Protein AF-A0A8C1ZCF2-F1 (afdb_monomer)

Nearest PDB structures (foldseek):
  6cmw-assembly1_A-2  TM=9.816E-01  e=6.541E-45  Danio rerio
  7n7k-assembly1_A-2  TM=8.531E-01  e=6.718E-26  Homo sapiens
  3wzz-assembly1_A  TM=8.273E-01  e=1.884E-26  Homo sapiens
  7em5-assembly1_A  TM=8.267E-01  e=4.822E-26  Homo sapiens
  3x03-assembly1_A  TM=8.232E-01  e=3.657E-26  Homo sapiens

Sequence (378 aa):
MLVSTETTSSALKGAIQLGIGYTVGNLTSKPDRDVLMQDFYVVESVFLPSEGSNLTPAHHYPDFRFKTYAPLAFRYFRELFGIKPDDYLYSICKEPLIELSNPGASGSLFYLTSDDEFIIKTVQHKEAEFLQKLLPGYYMNLNQNPRTLLPKFYGLYCIQSGGINIRLVVMNNVLPRSLKMHYKYDLKGSTYKRRASRKEREKACPTYKDLDFVDMHDGLYFDTETYNALMKTLQRDCRVLESFKIMDYSLLLGVHVLDQGHREGDVNIVDGKRTVGQKVLYSTAMESIQGDGKAAEALTTDDTMGGIPAKTHRDEKLLIFLGIIDILQSYRFMKKLEHSWKALVYDGDTVSVHRPSFYANRFLKFMGSRVFRKIQRK

Foldseek 3Di:
DDDDPVVVVQLVLQCQLQLLLLVLVVVVPDDDDDDDPVLLADKDKDKADCPGDPRGDHHPHHTKMKIWGSSNLLVVLCVLLVHDSVNVSCQRRVAGWDWDPDCDVVRWTWTATPLRWKIKIWDDPLLLVLVSVLSVVVVVCCVVPVLAQAWRWNTWMWMAGPNDITIITMTTDLDGPVADQPAKEWEQLDDPVFAFDPVQVPDPHHYGGLVVLLVPAQAKADAPQLLVLVLVNLLSNLVSLLVQQFFPKTKIKTKGFDDPPDDDDDPPPDDDDPPDQPQLSRLSSVVSRDDPDPCPPPPPDSPQSNFHWIAGPVRGIIGMGIHIDDRSDHVVVVVVVVCVVCVVPDDDDDPPSVPSVVSSVSRSCCCDPRHYDYDDDD

Mean predicted aligned error: 10.26 Å

Solvent-accessible surface area (backbone atoms only — not comparable to full-atom values): 21487 Å² total; per-residue (Å²): 133,86,79,62,72,69,60,58,59,54,40,49,53,50,52,49,27,54,45,50,46,51,55,54,59,60,48,70,76,50,83,89,74,84,83,51,84,66,39,48,73,41,67,48,74,46,78,50,48,29,86,31,55,101,87,41,76,58,48,95,43,77,52,32,36,36,33,37,44,14,60,64,47,27,50,51,42,24,52,77,67,71,48,51,72,66,58,55,42,47,44,54,51,72,42,73,69,42,75,50,95,54,76,48,99,82,66,36,55,36,33,31,27,72,82,48,57,41,30,39,34,45,46,53,74,67,32,52,56,44,48,47,71,41,42,68,61,48,54,53,43,48,76,76,38,80,51,56,46,61,73,53,60,48,41,42,37,34,44,37,39,95,92,44,76,50,30,39,38,33,28,59,50,65,71,56,77,94,49,73,59,76,41,35,33,47,34,55,54,56,69,84,87,23,53,53,50,73,76,42,63,71,41,97,75,36,60,33,16,39,53,47,47,62,75,76,39,91,25,38,30,21,54,64,62,48,41,52,36,53,52,52,42,52,53,53,51,39,51,53,36,35,75,68,34,26,44,91,41,27,41,40,38,34,35,26,73,59,73,93,77,74,68,92,83,81,85,80,81,79,78,94,72,90,70,75,79,82,68,50,84,74,45,49,54,42,79,41,47,71,68,104,53,98,61,74,82,79,69,82,57,86,84,52,60,31,32,30,73,33,23,42,89,83,69,47,49,29,37,35,32,66,30,38,40,65,70,55,47,44,44,70,57,55,48,51,53,50,45,62,53,24,76,76,57,70,88,83,86,86,83,70,80,58,53,31,56,48,48,40,50,40,27,52,50,33,43,62,72,52,46,39,38,65,59,77,82,128

Organism: Cyprinus carpio (NCBI:txid7962)

Secondary structure (DSSP, 8-state):
----HHHHHHHHHHHHHHHHHHHHHHHTTSPP-PPPGGGGG-EEEEEE-TT--SSS---SSPPEEEEEESHHHHHHHHHHTT--HHHHHHHHHTSPPEEE----TT---EEE-TTS-EEEEEE-HHHHHHHHHHHHHHHHHHHH-TT--S--EEEEEEEEETTEEEEEEEEE-SS-TTS--SEEEEE-S--TT-S--HHHHTSSS-EE-HHHHHHH-S-EEE-HHHHHHHHHHHHHHHHHHHHTTB-S-EEEEEEEEPPTT--S------SS--------TT-HHHHTT--SSTTTTS---GGGTTPEEEE-TT--EEEEEEEEE-TT-BHHHHHHHHHHHHTTS----S--THHHHHHHHHHHHHIIIIIEEEPPP-

Radius of gyration: 22.2 Å; Cα contacts (8 Å, |Δi|>4): 573; chains: 1; bounding box: 58×60×56 Å

pLDDT: mean 80.66, std 21.35, range [25.92, 98.56]

InterPro domains:
  IPR002498 Phosphatidylinositol-4-phosphate 4/5-kinase, core [PF01504] (92-368)
  IPR002498 Phosphatidylinositol-4-phosphate 4/5-kinase, core [PS51455] (8-371)
  IPR002498 Phosphatidylinositol-4-phosphate 4/5-kinase, core [SM00330] (36-372)
  IPR023610 Phosphatidylinositol-4/5-phosphate 5/4-kinase [PTHR23086] (4-373)
  IPR027483 Phosphatidylinositol-4-phosphate 4/5-kinase, C-terminal domain superfamily [G3DSA:3.30.810.10] (174-378)
  IPR027484 Phosphatidylinositol-4-phosphate 5-kinase, N-terminal [G3DSA:3.30.800.10] (6-173)

Structure (mmCIF, N/CA/C/O backbone):
data_AF-A0A8C1ZCF2-F1
#
_entry.id   AF-A0A8C1ZCF2-F1
#
loop_
_atom_site.group_PDB
_atom_site.id
_atom_site.type_symbol
_atom_site.label_atom_id
_atom_site.label_alt_id
_atom_site.label_comp_id
_atom_site.label_asym_id
_atom_site.label_entity_id
_atom_site.label_seq_id
_atom_site.pdbx_PDB_ins_code
_atom_site.Cartn_x
_atom_site.Cartn_y
_atom_site.Cartn_z
_atom_site.occupancy
_atom_site.B_iso_or_equiv
_atom_site.auth_seq_id
_atom_site.auth_comp_id
_atom_site.auth_asym_id
_atom_site.auth_atom_id
_atom_site.pdbx_PDB_model_num
ATOM 1 N N . MET A 1 1 ? 14.641 -36.287 -11.173 1.00 27.95 1 MET A N 1
ATOM 2 C CA . MET A 1 1 ? 15.643 -35.207 -11.081 1.00 27.95 1 MET A CA 1
ATOM 3 C C . MET A 1 1 ? 14.927 -34.001 -10.482 1.00 27.95 1 MET A C 1
ATOM 5 O O . MET A 1 1 ? 14.122 -33.377 -11.157 1.00 27.95 1 MET A O 1
ATOM 9 N N . LEU A 1 2 ? 15.066 -33.817 -9.167 1.00 25.92 2 LEU A N 1
ATOM 10 C CA . LEU A 1 2 ? 14.413 -32.761 -8.389 1.00 25.92 2 LEU A CA 1
ATOM 11 C C . LEU A 1 2 ? 15.107 -31.432 -8.709 1.00 25.92 2 LEU A C 1
ATOM 13 O O . LEU A 1 2 ? 16.203 -31.185 -8.219 1.00 25.92 2 LEU A O 1
ATOM 17 N N . VAL A 1 3 ? 14.501 -30.605 -9.561 1.00 27.59 3 VAL A N 1
ATOM 18 C CA . VAL A 1 3 ? 14.929 -29.211 -9.733 1.00 27.59 3 VAL A CA 1
ATOM 19 C C . VAL A 1 3 ? 14.436 -28.443 -8.507 1.00 27.59 3 VAL A C 1
ATOM 21 O O . VAL A 1 3 ? 13.241 -28.401 -8.219 1.00 27.59 3 VAL A O 1
ATOM 24 N N . SER A 1 4 ? 15.390 -27.927 -7.743 1.00 30.17 4 SER A N 1
ATOM 25 C CA . SER A 1 4 ? 15.228 -27.277 -6.447 1.00 30.17 4 SER A CA 1
ATOM 26 C C . SER A 1 4 ? 14.378 -26.006 -6.532 1.00 30.17 4 SER A C 1
ATOM 28 O O . SER A 1 4 ? 14.724 -25.037 -7.204 1.00 30.17 4 SER A O 1
ATOM 30 N N . THR A 1 5 ? 13.283 -25.965 -5.776 1.00 35.78 5 THR A N 1
ATOM 31 C CA . THR A 1 5 ? 12.418 -24.783 -5.625 1.00 35.78 5 THR A CA 1
ATOM 32 C C . THR A 1 5 ? 13.149 -23.567 -5.034 1.00 35.78 5 THR A C 1
ATOM 34 O O . THR A 1 5 ? 12.768 -22.435 -5.327 1.00 35.78 5 THR A O 1
ATOM 37 N N . GLU A 1 6 ? 14.238 -23.768 -4.280 1.00 37.47 6 GLU A N 1
ATOM 38 C CA . GLU A 1 6 ? 15.061 -22.690 -3.695 1.00 37.47 6 GLU A CA 1
ATOM 39 C C . GLU A 1 6 ? 15.731 -21.779 -4.739 1.00 37.47 6 GLU A C 1
ATOM 41 O O . GLU A 1 6 ? 15.878 -20.578 -4.506 1.00 37.47 6 GLU A O 1
ATOM 46 N N . THR A 1 7 ? 16.076 -22.305 -5.919 1.00 52.97 7 THR A N 1
ATOM 47 C CA . THR A 1 7 ? 16.787 -21.530 -6.957 1.00 52.97 7 THR A CA 1
ATOM 48 C C . THR A 1 7 ? 15.897 -20.481 -7.629 1.00 52.97 7 THR A C 1
ATOM 50 O O . THR A 1 7 ? 16.363 -19.400 -7.983 1.00 52.97 7 THR A O 1
ATOM 53 N N . THR A 1 8 ? 14.592 -20.747 -7.742 1.00 64.81 8 THR A N 1
ATOM 54 C CA . THR A 1 8 ? 13.645 -19.858 -8.441 1.00 64.81 8 THR A CA 1
ATOM 55 C C . THR A 1 8 ? 13.246 -18.622 -7.630 1.00 64.81 8 THR A C 1
ATOM 57 O O . THR A 1 8 ? 13.172 -17.529 -8.193 1.00 64.81 8 THR A O 1
ATOM 60 N N . SER A 1 9 ? 13.046 -18.751 -6.310 1.00 76.19 9 SER A N 1
ATOM 61 C CA . SER A 1 9 ? 12.722 -17.597 -5.449 1.00 76.19 9 SER A CA 1
ATOM 62 C C . SER A 1 9 ? 13.931 -16.677 -5.258 1.00 76.19 9 SER A C 1
ATOM 64 O O . SER A 1 9 ? 13.801 -15.456 -5.351 1.00 76.19 9 SER A O 1
ATOM 66 N N . SER A 1 10 ? 15.131 -17.242 -5.069 1.00 82.94 10 SER A N 1
ATOM 67 C CA . SER A 1 10 ? 16.368 -16.456 -4.970 1.00 82.94 10 SER A CA 1
ATOM 68 C C . SER A 1 10 ? 16.645 -15.664 -6.254 1.00 82.94 10 SER A C 1
ATOM 70 O O . SER A 1 10 ? 16.907 -14.461 -6.186 1.00 82.94 10 SER A O 1
ATOM 72 N N . ALA A 1 11 ? 16.478 -16.294 -7.424 1.00 86.62 11 ALA A N 1
ATOM 73 C CA . ALA A 1 11 ? 16.634 -15.615 -8.707 1.00 86.62 11 ALA A CA 1
ATOM 74 C C . ALA A 1 11 ? 15.633 -14.464 -8.891 1.00 86.62 11 ALA A C 1
ATOM 76 O O . ALA A 1 11 ? 16.000 -13.394 -9.377 1.00 86.62 11 ALA A O 1
ATOM 77 N N . LEU A 1 12 ? 14.380 -14.648 -8.457 1.00 90.44 12 LEU A N 1
ATOM 78 C CA . LEU A 1 12 ? 13.377 -13.588 -8.497 1.00 90.44 12 LEU A CA 1
ATOM 79 C C . LEU A 1 12 ? 13.761 -12.410 -7.594 1.00 90.44 12 LEU A C 1
ATOM 81 O O . LEU A 1 12 ? 13.727 -11.273 -8.055 1.00 90.44 12 LEU A O 1
ATOM 85 N N . LYS A 1 13 ? 14.163 -12.660 -6.341 1.00 93.12 13 LYS A N 1
ATOM 86 C CA . LYS A 1 13 ? 14.606 -11.600 -5.415 1.00 93.12 13 LYS A CA 1
ATOM 87 C C . LYS A 1 13 ? 15.750 -10.781 -6.012 1.00 93.12 13 LYS A C 1
ATOM 89 O O . LYS A 1 13 ? 15.676 -9.556 -6.035 1.00 93.12 13 LYS A O 1
ATOM 94 N N . GLY A 1 14 ? 16.751 -11.453 -6.570 1.00 92.56 14 GLY A N 1
ATOM 95 C CA . GLY A 1 14 ? 17.877 -10.792 -7.216 1.00 92.56 14 GLY A CA 1
ATOM 96 C C . GLY A 1 14 ? 17.487 -9.963 -8.442 1.00 92.56 14 GLY A C 1
ATOM 97 O O . GLY A 1 14 ? 17.930 -8.824 -8.579 1.00 92.56 14 GLY A O 1
ATOM 98 N N . ALA A 1 15 ? 16.597 -10.481 -9.294 1.00 93.12 15 ALA A N 1
ATOM 99 C CA . ALA A 1 15 ? 16.070 -9.740 -10.441 1.00 93.12 15 ALA A CA 1
ATOM 100 C C . ALA A 1 15 ? 15.260 -8.496 -10.021 1.00 93.12 15 ALA A C 1
ATOM 102 O O . ALA A 1 15 ? 15.328 -7.461 -10.687 1.00 93.12 15 ALA A O 1
ATOM 103 N N . ILE A 1 16 ? 14.525 -8.569 -8.901 1.00 95.06 16 ILE A N 1
ATOM 104 C CA . ILE A 1 16 ? 13.824 -7.421 -8.303 1.00 95.06 16 ILE A CA 1
ATOM 105 C C . ILE A 1 16 ? 14.824 -6.340 -7.901 1.00 95.06 16 ILE A C 1
ATOM 107 O O . ILE A 1 16 ? 14.677 -5.191 -8.316 1.00 95.06 16 ILE A O 1
ATOM 111 N N . GLN A 1 17 ? 15.837 -6.710 -7.117 1.00 95.56 17 GLN A N 1
ATOM 112 C CA . GLN A 1 17 ? 16.831 -5.774 -6.591 1.00 95.56 17 GLN A CA 1
ATOM 113 C C . GLN A 1 17 ? 17.635 -5.122 -7.717 1.00 95.56 17 GLN A C 1
ATOM 115 O O . GLN A 1 17 ? 17.764 -3.901 -7.752 1.00 95.56 17 GLN A O 1
ATOM 120 N N . LEU A 1 18 ? 18.094 -5.911 -8.692 1.00 94.25 18 LEU A N 1
ATOM 121 C CA . LEU A 1 18 ? 18.843 -5.400 -9.837 1.00 94.25 18 LEU A CA 1
ATOM 122 C C . LEU A 1 18 ? 17.998 -4.446 -10.698 1.00 94.25 18 LEU A C 1
ATOM 124 O O . LEU A 1 18 ? 18.460 -3.366 -11.068 1.00 94.25 18 LEU A O 1
ATOM 128 N N . GLY A 1 19 ? 16.750 -4.818 -10.998 1.00 94.94 19 GLY A N 1
ATOM 129 C CA . GLY A 1 19 ? 15.860 -4.003 -11.825 1.00 94.94 19 GLY A CA 1
ATOM 130 C C . GLY A 1 19 ? 15.433 -2.693 -11.157 1.00 94.94 19 GLY A C 1
ATOM 131 O O . GLY A 1 19 ? 15.446 -1.638 -11.800 1.00 94.94 19 GLY A O 1
ATOM 132 N N . ILE A 1 20 ? 15.097 -2.727 -9.862 1.00 96.25 20 ILE A N 1
ATOM 133 C CA . ILE A 1 20 ? 14.778 -1.514 -9.091 1.00 96.25 20 ILE A CA 1
ATOM 134 C C . ILE A 1 20 ? 16.024 -0.634 -8.962 1.00 96.25 20 ILE A C 1
ATOM 136 O O . ILE A 1 20 ? 15.938 0.560 -9.249 1.00 96.25 20 ILE A O 1
ATOM 140 N N . GLY A 1 21 ? 17.176 -1.222 -8.624 1.00 94.62 21 GLY A N 1
ATOM 141 C CA . GLY A 1 21 ? 18.455 -0.520 -8.519 1.00 94.62 21 GLY A CA 1
ATOM 142 C C . GLY A 1 21 ? 18.796 0.264 -9.782 1.00 94.62 21 GLY A C 1
ATOM 143 O O . GLY A 1 21 ? 19.042 1.467 -9.725 1.00 94.62 21 GLY A O 1
ATOM 144 N N . TYR A 1 22 ? 18.707 -0.392 -10.940 1.00 93.25 22 TYR A N 1
ATOM 145 C CA . TYR A 1 22 ? 18.970 0.241 -12.228 1.00 93.25 22 TYR A CA 1
ATOM 146 C C . TYR A 1 22 ? 17.947 1.334 -12.574 1.00 93.25 22 TYR A C 1
ATOM 148 O O . TYR A 1 22 ? 18.313 2.448 -12.947 1.00 93.25 22 TYR A O 1
ATOM 156 N N . THR A 1 23 ? 16.648 1.039 -12.468 1.00 93.75 23 THR A N 1
ATOM 157 C CA . THR A 1 23 ? 15.611 1.970 -12.947 1.00 93.75 23 THR A CA 1
ATOM 158 C C . THR A 1 23 ? 15.438 3.191 -12.055 1.00 93.75 23 THR A C 1
ATOM 160 O O . THR A 1 23 ? 15.234 4.287 -12.572 1.00 93.75 23 THR A O 1
ATOM 163 N N . VAL A 1 24 ? 15.552 3.039 -10.734 1.00 93.69 24 VAL A N 1
ATOM 164 C CA . VAL A 1 24 ? 15.507 4.175 -9.806 1.00 93.69 24 VAL A CA 1
ATOM 165 C C . VAL A 1 24 ? 16.819 4.956 -9.845 1.00 93.69 24 VAL A C 1
ATOM 167 O O . VAL A 1 24 ? 16.761 6.182 -9.872 1.00 93.69 24 VAL A O 1
ATOM 170 N N . GLY A 1 25 ? 17.973 4.284 -9.938 1.00 90.50 25 GLY A N 1
ATOM 171 C CA . GLY A 1 25 ? 19.275 4.945 -10.079 1.00 90.50 25 GLY A CA 1
ATOM 172 C C . GLY A 1 25 ? 19.395 5.788 -11.354 1.00 90.50 25 GLY A C 1
ATOM 173 O O . GLY A 1 25 ? 19.939 6.881 -11.321 1.00 90.50 25 GLY A O 1
ATOM 174 N N . ASN A 1 26 ? 18.808 5.353 -12.470 1.00 88.25 26 ASN A N 1
ATOM 175 C CA . ASN A 1 26 ? 18.758 6.170 -13.691 1.00 88.25 26 ASN A CA 1
ATOM 176 C C . ASN A 1 26 ? 17.698 7.276 -13.650 1.00 88.25 26 ASN A C 1
ATOM 178 O O . ASN A 1 26 ? 17.718 8.195 -14.467 1.00 88.25 26 ASN A O 1
ATOM 182 N N . LEU A 1 27 ? 16.718 7.176 -12.752 1.00 88.31 27 LEU A N 1
ATOM 183 C CA . LEU A 1 27 ? 15.693 8.202 -12.610 1.00 88.31 27 LEU A CA 1
ATOM 184 C C . LEU A 1 27 ? 16.213 9.406 -11.819 1.00 88.31 27 LEU A C 1
ATOM 186 O O . LEU A 1 27 ? 15.772 10.518 -12.091 1.00 88.31 27 LEU A O 1
ATOM 190 N N . THR A 1 28 ? 17.155 9.211 -10.889 1.00 84.12 28 THR A N 1
ATOM 191 C CA . THR A 1 28 ? 17.761 10.309 -10.114 1.00 84.12 28 THR A CA 1
ATOM 192 C C . THR A 1 28 ? 18.624 11.235 -10.969 1.00 84.12 28 THR A C 1
ATOM 194 O O . THR A 1 28 ? 18.793 12.395 -10.615 1.00 84.12 28 THR A O 1
ATOM 197 N N . SER A 1 29 ? 19.119 10.772 -12.121 1.00 83.38 29 SER A N 1
ATOM 198 C CA . SER A 1 29 ? 19.831 11.626 -13.078 1.00 83.38 29 SER A CA 1
ATOM 199 C C . SER A 1 29 ? 18.903 12.453 -13.976 1.00 83.38 29 SER A C 1
ATOM 201 O O . SER A 1 29 ? 19.383 13.314 -14.713 1.00 83.38 29 SER A O 1
ATOM 203 N N . LYS A 1 30 ? 17.587 12.185 -13.982 1.00 86.44 30 LYS A N 1
ATOM 204 C CA . LYS A 1 30 ? 16.615 12.977 -14.751 1.00 86.44 30 LYS A CA 1
ATOM 205 C C . LYS A 1 30 ? 16.223 14.229 -13.949 1.00 86.44 30 LYS A C 1
ATOM 207 O O . LYS A 1 30 ? 16.057 14.129 -12.736 1.00 86.44 30 LYS A O 1
ATOM 212 N N . PRO A 1 31 ? 16.029 15.391 -14.602 1.00 86.50 31 PRO A N 1
ATOM 213 C CA . PRO A 1 31 ? 15.671 16.621 -13.906 1.00 86.50 31 PRO A CA 1
ATOM 214 C C . PRO A 1 31 ? 14.295 16.532 -13.237 1.00 86.50 31 PRO A C 1
ATOM 216 O O . PRO A 1 31 ? 13.394 15.801 -13.674 1.00 86.50 31 PRO A O 1
ATOM 219 N N . ASP A 1 32 ? 14.125 17.323 -12.184 1.00 85.44 32 ASP A N 1
ATOM 220 C CA . ASP A 1 32 ? 12.855 17.436 -11.480 1.00 85.44 32 ASP A CA 1
ATOM 221 C C . ASP A 1 32 ? 11.855 18.272 -12.272 1.00 85.44 32 ASP A C 1
ATOM 223 O O . ASP A 1 32 ? 12.182 19.307 -12.854 1.00 85.44 32 ASP A O 1
ATOM 227 N N . ARG A 1 33 ? 10.622 17.766 -12.333 1.00 93.12 33 ARG A N 1
ATOM 228 C CA . ARG A 1 33 ? 9.476 18.432 -12.948 1.00 93.12 33 ARG A CA 1
ATOM 229 C C . ARG A 1 33 ? 8.178 17.884 -12.378 1.00 93.12 33 ARG A C 1
ATOM 231 O O . ARG A 1 33 ? 8.139 16.745 -11.904 1.00 93.12 33 ARG A O 1
ATOM 238 N N . ASP A 1 34 ? 7.116 18.661 -12.540 1.00 91.75 34 ASP A N 1
ATOM 239 C CA . ASP A 1 34 ? 5.770 18.268 -12.142 1.00 91.75 34 ASP A CA 1
ATOM 240 C C . ASP A 1 34 ? 5.262 17.039 -12.908 1.00 91.75 34 ASP A C 1
ATOM 242 O O . ASP A 1 34 ? 5.607 16.791 -14.074 1.00 91.75 34 ASP A O 1
ATOM 246 N N . VAL A 1 35 ? 4.403 16.277 -12.228 1.00 94.44 35 VAL A N 1
ATOM 247 C CA . VAL A 1 35 ? 3.709 15.113 -12.785 1.00 94.44 35 VAL A CA 1
ATOM 248 C C . VAL A 1 35 ? 2.550 15.584 -13.658 1.00 94.44 35 VAL A C 1
ATOM 250 O O . VAL A 1 35 ? 1.641 16.272 -13.196 1.00 94.44 35 VAL A O 1
ATOM 253 N N . LEU A 1 36 ? 2.546 15.160 -14.918 1.00 95.50 36 LEU A N 1
ATOM 254 C CA . LEU A 1 36 ? 1.466 15.404 -15.866 1.00 95.50 36 LEU A CA 1
ATOM 255 C C . LEU A 1 36 ? 0.574 14.167 -15.992 1.00 95.50 36 LEU A C 1
ATOM 257 O O . LEU A 1 36 ? 0.988 13.040 -15.732 1.00 95.50 36 LEU A O 1
ATOM 261 N N . MET A 1 37 ? -0.654 14.352 -16.486 1.00 93.62 37 MET A N 1
ATOM 262 C CA . MET A 1 37 ? -1.606 13.244 -16.660 1.00 93.62 37 MET A CA 1
ATOM 263 C C . MET A 1 37 ? -1.056 12.107 -17.545 1.00 93.62 37 MET A C 1
ATOM 265 O O . MET A 1 37 ? -1.385 10.941 -17.344 1.00 93.62 37 MET A O 1
ATOM 269 N N . GLN A 1 38 ? -0.197 12.436 -18.512 1.00 95.00 38 GLN A N 1
ATOM 270 C CA . GLN A 1 38 ? 0.436 11.462 -19.405 1.00 95.00 38 GLN A CA 1
ATOM 271 C C . GLN A 1 38 ? 1.411 10.538 -18.657 1.00 95.00 38 GLN A C 1
ATOM 273 O O . GLN A 1 38 ? 1.515 9.359 -18.996 1.00 95.00 38 GLN A O 1
ATOM 278 N N . ASP A 1 39 ? 2.061 11.037 -17.600 1.00 96.38 39 ASP A N 1
ATOM 279 C CA . ASP A 1 39 ? 3.080 10.301 -16.845 1.00 96.38 39 ASP A CA 1
ATOM 280 C C . ASP A 1 39 ? 2.505 9.074 -16.121 1.00 96.38 39 ASP A C 1
ATOM 282 O O . ASP A 1 39 ? 3.216 8.090 -15.919 1.00 96.38 39 ASP A O 1
ATOM 286 N N . PHE A 1 40 ? 1.207 9.075 -15.795 1.00 95.81 40 PHE A N 1
ATOM 287 C CA . PHE A 1 40 ? 0.529 7.921 -15.190 1.00 95.81 40 PHE A CA 1
ATOM 288 C C . PHE A 1 40 ? 0.419 6.711 -16.133 1.00 95.81 40 PHE A C 1
ATOM 290 O O . PHE A 1 40 ? 0.265 5.578 -15.671 1.00 95.81 40 PHE A O 1
ATOM 297 N N . TYR A 1 41 ? 0.519 6.922 -17.448 1.00 95.00 41 TYR A N 1
ATOM 298 C CA . TYR A 1 41 ? 0.378 5.868 -18.460 1.00 95.00 41 TYR A CA 1
ATOM 299 C C . TYR A 1 41 ? 1.716 5.414 -19.055 1.00 95.00 41 TYR A C 1
ATOM 301 O O . TYR A 1 41 ? 1.752 4.425 -19.788 1.00 95.00 41 TYR A O 1
ATOM 309 N N . VAL A 1 42 ? 2.819 6.091 -18.721 1.00 96.75 42 VAL A N 1
ATOM 310 C CA . VAL A 1 42 ? 4.163 5.741 -19.198 1.00 96.75 42 VAL A CA 1
ATOM 311 C C . VAL A 1 42 ? 4.584 4.378 -18.651 1.00 96.75 42 VAL A C 1
ATOM 313 O O . VAL A 1 42 ? 4.398 4.079 -17.471 1.00 96.75 42 VAL A O 1
ATOM 316 N N . VAL A 1 43 ? 5.188 3.555 -19.508 1.00 97.50 43 VAL A N 1
ATOM 317 C CA . VAL A 1 43 ? 5.853 2.309 -19.114 1.00 97.50 43 VAL A CA 1
ATOM 318 C C . VAL A 1 43 ? 7.230 2.283 -19.762 1.00 97.50 43 VAL A C 1
ATOM 320 O O . VAL A 1 43 ? 7.344 2.186 -20.981 1.00 97.50 43 VAL A O 1
ATOM 323 N N . GLU A 1 44 ? 8.274 2.366 -18.945 1.00 96.25 44 GLU A N 1
ATOM 324 C CA . GLU A 1 44 ? 9.659 2.237 -19.398 1.00 96.25 44 GLU A CA 1
ATOM 325 C C . GLU A 1 44 ? 10.075 0.766 -19.335 1.00 96.25 44 GLU A C 1
ATOM 327 O O . GLU A 1 44 ? 9.650 0.029 -18.444 1.00 96.25 44 GLU A O 1
ATOM 332 N N . SER A 1 45 ? 10.891 0.313 -20.287 1.00 95.62 45 SER A N 1
ATOM 333 C CA . SER A 1 45 ? 11.365 -1.068 -20.325 1.00 95.62 45 SER A CA 1
ATOM 334 C C . SER A 1 45 ? 12.847 -1.138 -20.644 1.00 95.62 45 SER A C 1
ATOM 336 O O . SER A 1 45 ? 13.294 -0.586 -21.643 1.00 95.62 45 SER A O 1
ATOM 338 N N . VAL A 1 46 ? 13.579 -1.894 -19.831 1.00 94.56 46 VAL A N 1
ATOM 339 C CA . VAL A 1 46 ? 14.993 -2.207 -20.030 1.00 94.56 46 VAL A CA 1
ATOM 340 C C . VAL A 1 46 ? 15.182 -3.720 -20.113 1.00 94.56 46 VAL A C 1
ATOM 342 O O . VAL A 1 46 ? 14.449 -4.487 -19.486 1.00 94.56 46 VAL A O 1
ATOM 345 N N . PHE A 1 47 ? 16.138 -4.156 -20.924 1.00 94.50 47 PHE A N 1
ATOM 346 C CA . PHE A 1 47 ? 16.573 -5.545 -20.995 1.00 94.50 47 PHE A CA 1
ATOM 347 C C . PHE A 1 47 ? 17.868 -5.713 -20.193 1.00 94.50 47 PHE A C 1
ATOM 349 O O . PHE A 1 47 ? 18.789 -4.921 -20.3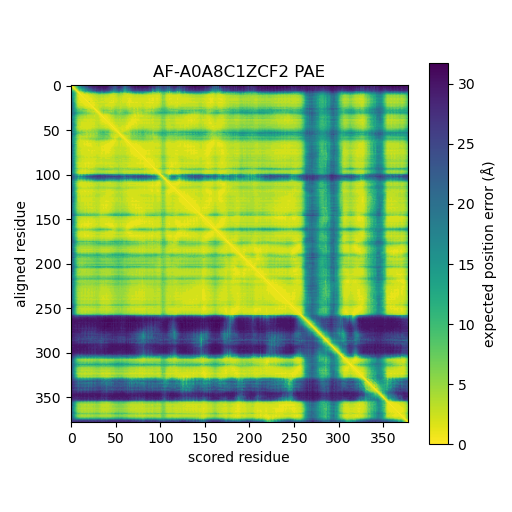73 1.00 94.50 47 PHE A O 1
ATOM 356 N N . LEU A 1 48 ? 17.912 -6.712 -19.310 1.00 93.56 48 LEU A N 1
ATOM 357 C CA . LEU A 1 48 ? 19.058 -7.045 -18.469 1.00 93.56 48 LEU A CA 1
ATOM 358 C C . LEU A 1 48 ? 19.550 -8.454 -18.844 1.00 93.56 48 LEU A C 1
ATOM 360 O O . LEU A 1 48 ? 18.922 -9.442 -18.443 1.00 93.56 48 LEU A O 1
ATOM 364 N N . PRO A 1 49 ? 20.601 -8.550 -19.678 1.00 93.88 49 PRO A N 1
ATOM 365 C CA . PRO A 1 49 ? 21.213 -9.822 -20.038 1.00 93.88 49 PRO A CA 1
ATOM 366 C C . PRO A 1 49 ? 22.129 -10.331 -18.919 1.00 93.88 49 PRO A C 1
ATOM 368 O O . PRO A 1 49 ? 22.848 -9.553 -18.291 1.00 93.88 49 PRO A O 1
ATOM 371 N N . SER A 1 50 ? 22.155 -11.648 -18.733 1.00 92.00 50 SER A N 1
ATOM 372 C CA . SER A 1 50 ? 23.010 -12.349 -17.766 1.00 92.00 50 SER A CA 1
ATOM 373 C C . SER A 1 50 ? 24.504 -12.108 -17.986 1.00 92.00 50 SER A C 1
ATOM 375 O O . SER A 1 50 ? 25.250 -11.915 -17.027 1.00 92.00 50 SER A O 1
ATOM 377 N N . GLU A 1 51 ? 24.932 -12.009 -19.244 1.00 92.31 51 GLU A N 1
ATOM 378 C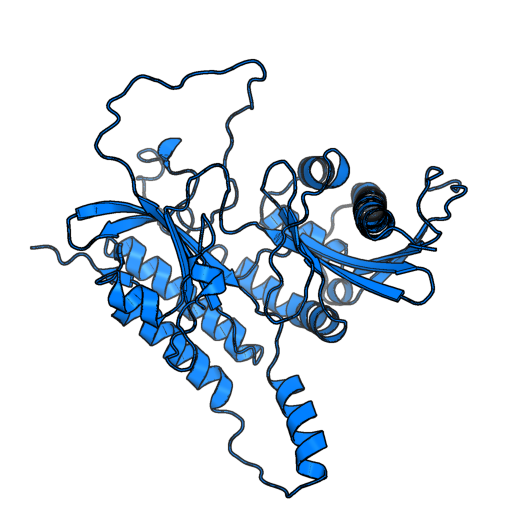 CA . GLU A 1 51 ? 26.309 -11.659 -19.621 1.00 92.31 51 GLU A CA 1
ATOM 379 C C . GLU A 1 51 ? 26.684 -10.199 -19.299 1.00 92.31 51 GLU A C 1
ATOM 381 O O . GLU A 1 51 ? 27.857 -9.831 -19.343 1.00 92.31 51 GLU A O 1
ATOM 386 N N . GLY A 1 52 ? 25.707 -9.366 -18.929 1.00 89.25 52 GLY A N 1
ATOM 387 C CA . GLY A 1 52 ? 25.889 -7.934 -18.725 1.00 89.25 52 GLY A CA 1
ATOM 388 C C . GLY A 1 52 ? 25.819 -7.127 -20.024 1.00 89.25 52 GLY A C 1
ATOM 389 O O . GLY A 1 52 ? 25.691 -7.647 -21.130 1.00 89.25 52 GLY A O 1
ATOM 390 N N . SER A 1 53 ? 25.843 -5.807 -19.883 1.00 88.94 53 SER A N 1
ATOM 391 C CA . SER A 1 53 ? 25.825 -4.849 -20.987 1.00 88.94 53 SER A CA 1
ATOM 392 C C . SER A 1 53 ? 26.631 -3.602 -20.619 1.00 88.94 53 SER A C 1
ATOM 394 O O . SER A 1 53 ? 27.053 -3.436 -19.477 1.00 88.94 53 SER A O 1
ATOM 396 N N . ASN A 1 54 ? 26.769 -2.657 -21.551 1.00 83.88 54 ASN A N 1
ATOM 397 C CA . ASN A 1 54 ? 27.371 -1.347 -21.259 1.00 83.88 54 ASN A CA 1
ATOM 398 C C . ASN A 1 54 ? 26.602 -0.549 -20.188 1.00 83.88 54 ASN A C 1
ATOM 400 O O . ASN A 1 54 ? 27.120 0.433 -19.666 1.00 83.88 54 ASN A O 1
ATOM 404 N N . LEU A 1 55 ? 25.357 -0.938 -19.893 1.00 78.44 55 LEU A N 1
ATOM 405 C CA . LEU A 1 55 ? 24.482 -0.263 -18.938 1.00 78.44 55 LEU A CA 1
ATOM 406 C C . LEU A 1 55 ? 24.271 -1.073 -17.654 1.00 78.44 55 LEU A C 1
ATOM 408 O O . LEU A 1 55 ? 23.884 -0.505 -16.638 1.00 78.44 55 LEU A O 1
ATOM 412 N N . THR A 1 56 ? 24.481 -2.389 -17.685 1.00 83.31 56 THR A N 1
ATOM 413 C CA . THR A 1 56 ? 24.117 -3.296 -16.589 1.00 83.31 56 THR A CA 1
ATOM 414 C C . THR A 1 56 ? 25.250 -4.277 -16.306 1.00 83.31 56 THR A C 1
ATOM 416 O O . THR A 1 56 ? 25.767 -4.877 -17.246 1.00 83.31 56 THR A O 1
ATOM 419 N N . PRO A 1 57 ? 25.628 -4.507 -15.040 1.00 85.06 57 PRO A N 1
ATOM 420 C CA . PRO A 1 57 ? 26.650 -5.496 -14.715 1.00 85.06 57 PRO A CA 1
ATOM 421 C C . PRO A 1 57 ? 26.187 -6.915 -15.078 1.00 85.06 57 PRO A C 1
ATOM 423 O O . PRO A 1 57 ? 24.985 -7.190 -15.115 1.00 85.06 57 PRO A O 1
ATOM 426 N N . ALA A 1 58 ? 27.145 -7.813 -15.315 1.00 88.94 58 ALA A N 1
ATOM 427 C CA . ALA A 1 58 ? 26.873 -9.240 -15.469 1.00 88.94 58 ALA A CA 1
ATOM 428 C C . ALA A 1 58 ? 26.272 -9.828 -14.182 1.00 88.94 58 ALA A C 1
ATOM 430 O O . ALA A 1 58 ? 26.599 -9.392 -13.074 1.00 88.94 58 ALA A O 1
ATOM 431 N N . HIS A 1 59 ? 25.394 -10.821 -14.320 1.00 89.94 59 HIS A N 1
ATOM 432 C CA . HIS A 1 59 ? 24.687 -11.431 -13.196 1.00 89.94 59 HIS A CA 1
ATOM 433 C C . HIS A 1 59 ? 24.332 -12.901 -13.437 1.00 89.94 59 HIS A C 1
ATOM 435 O O . HIS A 1 59 ? 24.172 -13.356 -14.563 1.00 89.94 59 HIS A O 1
ATOM 441 N N . HIS A 1 60 ? 24.115 -13.647 -12.352 1.00 87.75 60 HIS A N 1
ATOM 442 C CA . HIS A 1 60 ? 23.819 -15.085 -12.408 1.00 87.75 60 HIS A CA 1
ATOM 443 C C . HIS A 1 60 ? 22.344 -15.431 -12.689 1.00 87.75 60 HIS A C 1
ATOM 445 O O . HIS A 1 60 ? 21.997 -16.605 -12.800 1.00 87.75 60 HIS A O 1
ATOM 451 N N . TYR A 1 61 ? 21.461 -14.433 -12.770 1.00 87.31 61 TYR A N 1
ATOM 452 C CA . TYR A 1 61 ? 20.040 -14.639 -13.073 1.00 87.31 61 TYR A CA 1
ATOM 453 C C . TYR A 1 61 ? 19.811 -14.791 -14.581 1.00 87.31 61 TYR A C 1
ATOM 455 O O . TYR A 1 61 ? 20.548 -14.168 -15.345 1.00 87.31 61 TYR A O 1
ATOM 463 N N . PRO A 1 62 ? 18.785 -15.545 -15.022 1.00 88.69 62 PRO A N 1
ATOM 464 C CA . PRO A 1 62 ? 18.419 -15.619 -16.434 1.00 88.69 62 PRO A CA 1
ATOM 465 C C . PRO A 1 62 ? 18.120 -14.241 -17.017 1.00 88.69 62 PRO A C 1
ATOM 467 O O . PRO A 1 62 ? 17.606 -13.376 -16.309 1.00 88.69 62 PRO A O 1
ATOM 470 N N . ASP A 1 63 ? 18.355 -14.078 -18.317 1.00 93.00 63 ASP A N 1
ATOM 471 C CA . ASP A 1 63 ? 17.996 -12.869 -19.052 1.00 93.00 63 ASP A CA 1
ATOM 472 C C . ASP A 1 63 ? 16.541 -12.470 -18.786 1.00 93.00 63 ASP A C 1
ATOM 474 O O . ASP A 1 63 ? 15.604 -13.285 -18.851 1.00 93.00 63 ASP A O 1
ATOM 478 N N . PHE A 1 64 ? 16.334 -11.190 -18.490 1.00 94.81 64 PHE A N 1
ATOM 479 C CA . PHE A 1 64 ? 15.005 -10.680 -18.206 1.00 94.81 64 PHE A CA 1
ATOM 480 C C . PHE A 1 64 ? 14.811 -9.255 -18.702 1.00 94.81 64 PHE A C 1
ATOM 482 O O . PHE A 1 64 ? 15.731 -8.451 -18.829 1.00 94.81 64 PHE A O 1
ATOM 489 N N . ARG A 1 65 ? 13.555 -8.923 -18.980 1.00 95.69 65 ARG A N 1
ATOM 490 C CA . ARG A 1 65 ? 13.121 -7.559 -19.258 1.00 95.69 65 ARG A CA 1
ATOM 491 C C . ARG A 1 65 ? 12.446 -7.001 -18.018 1.00 95.69 65 ARG A C 1
ATOM 493 O O . ARG A 1 65 ? 11.485 -7.585 -17.520 1.00 95.69 65 ARG A O 1
ATOM 500 N N . PHE A 1 66 ? 12.921 -5.857 -17.552 1.00 97.06 66 PHE A N 1
ATOM 501 C CA . PHE A 1 66 ? 12.332 -5.132 -16.439 1.00 97.06 66 PHE A CA 1
ATOM 502 C C . PHE A 1 66 ? 11.499 -3.967 -16.971 1.00 97.06 66 PHE A C 1
ATOM 504 O O . PHE A 1 66 ? 11.947 -3.207 -17.831 1.00 97.06 66 PHE A O 1
ATOM 511 N N . LYS A 1 67 ? 10.258 -3.854 -16.503 1.00 97.94 67 LYS A N 1
ATOM 512 C CA . LYS A 1 67 ? 9.325 -2.783 -16.857 1.00 97.94 67 LYS A CA 1
ATOM 513 C C . LYS A 1 67 ? 8.978 -1.968 -15.623 1.00 97.94 67 LYS A C 1
ATOM 515 O O . LYS A 1 67 ? 8.551 -2.547 -14.626 1.00 97.94 67 LYS A O 1
ATOM 520 N N . THR A 1 68 ? 9.064 -0.650 -15.739 1.00 98.25 68 THR A N 1
ATOM 521 C CA . THR A 1 68 ? 8.693 0.306 -14.693 1.00 98.25 68 THR A CA 1
ATOM 522 C C . THR A 1 68 ? 7.494 1.114 -15.158 1.00 98.25 68 THR A C 1
ATOM 524 O O . THR A 1 68 ? 7.543 1.779 -16.192 1.00 98.25 68 THR A O 1
ATOM 527 N N . TYR A 1 69 ? 6.399 1.035 -14.408 1.00 98.38 69 TYR A N 1
ATOM 528 C CA . TYR A 1 69 ? 5.151 1.726 -14.722 1.00 98.38 69 TYR A CA 1
ATOM 529 C C . TYR A 1 69 ? 5.131 3.071 -14.006 1.00 98.38 69 TYR A C 1
ATOM 531 O O . TYR A 1 69 ? 5.457 3.131 -12.826 1.00 98.38 69 TYR A O 1
ATOM 539 N N . ALA A 1 70 ? 4.726 4.128 -14.708 1.00 97.69 70 ALA A N 1
ATOM 540 C CA . ALA A 1 70 ? 4.595 5.493 -14.202 1.00 97.69 70 ALA A CA 1
ATOM 541 C C . ALA A 1 70 ? 5.788 5.962 -13.330 1.00 97.69 70 ALA A C 1
ATOM 5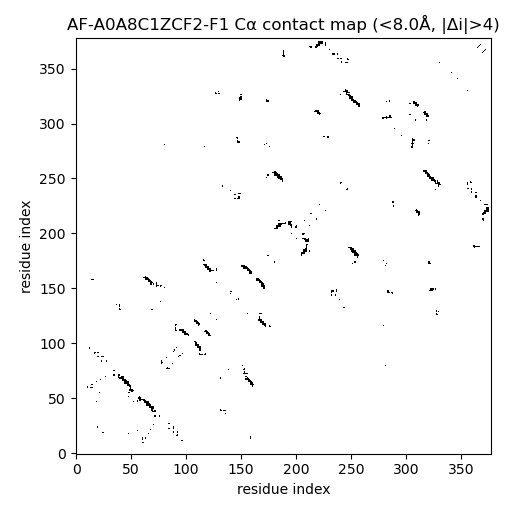43 O O . ALA A 1 70 ? 5.578 6.413 -12.199 1.00 97.69 70 ALA A O 1
ATOM 544 N N . PRO A 1 71 ? 7.045 5.855 -13.816 1.00 96.81 71 PRO A N 1
ATOM 545 C CA . PRO A 1 71 ? 8.246 6.084 -13.004 1.00 96.81 71 PRO A CA 1
ATOM 546 C C . PRO A 1 71 ? 8.244 7.450 -12.310 1.00 96.81 71 PRO A C 1
ATOM 548 O O . PRO A 1 71 ? 8.533 7.542 -11.117 1.00 96.81 71 PRO A O 1
ATOM 551 N N . LEU A 1 72 ? 7.854 8.504 -13.035 1.00 95.69 72 LEU A N 1
ATOM 552 C CA . LEU A 1 72 ? 7.800 9.859 -12.495 1.00 95.69 72 LEU A CA 1
ATOM 553 C C . LEU A 1 72 ? 6.706 10.023 -11.426 1.00 95.69 72 LEU A C 1
ATOM 555 O O . LEU A 1 72 ? 6.947 10.663 -10.406 1.00 95.69 72 LEU A O 1
ATOM 559 N N . ALA A 1 73 ? 5.542 9.392 -11.607 1.00 96.38 73 ALA A N 1
ATOM 560 C CA . ALA A 1 73 ? 4.470 9.429 -10.614 1.00 96.38 73 ALA A CA 1
ATOM 561 C C . ALA A 1 73 ? 4.894 8.746 -9.303 1.00 96.38 73 ALA A C 1
ATOM 563 O O . ALA A 1 73 ? 4.669 9.288 -8.226 1.00 96.38 73 ALA A O 1
ATOM 564 N N . PHE A 1 74 ? 5.561 7.590 -9.377 1.00 97.50 74 PHE A N 1
ATOM 565 C CA . PHE A 1 74 ? 6.062 6.901 -8.183 1.00 97.50 74 PHE A CA 1
ATOM 566 C C . PHE A 1 74 ? 7.279 7.577 -7.547 1.00 97.50 74 PHE A C 1
ATOM 568 O O . PHE A 1 74 ? 7.482 7.434 -6.343 1.00 97.50 74 PHE A O 1
ATOM 575 N N . ARG A 1 75 ? 8.092 8.326 -8.305 1.00 95.81 75 ARG A N 1
ATOM 576 C CA . ARG A 1 75 ? 9.074 9.252 -7.715 1.00 95.81 75 ARG A CA 1
ATOM 577 C C . ARG A 1 75 ? 8.366 10.309 -6.866 1.00 95.81 75 ARG A C 1
ATOM 579 O O . ARG A 1 75 ? 8.638 10.380 -5.675 1.00 95.81 75 ARG A O 1
ATOM 586 N N . TYR A 1 76 ? 7.384 11.002 -7.438 1.00 94.69 76 TYR A N 1
ATOM 587 C CA . TYR A 1 76 ? 6.598 12.005 -6.718 1.00 94.69 76 TYR A CA 1
ATOM 588 C C . TYR A 1 76 ? 5.876 11.428 -5.489 1.00 94.69 76 TYR A C 1
ATOM 590 O O . TYR A 1 76 ? 5.880 12.037 -4.426 1.00 94.69 76 TYR A O 1
ATOM 598 N N . PHE A 1 77 ? 5.284 10.231 -5.582 1.00 95.06 77 PHE A N 1
ATOM 599 C CA . PHE A 1 77 ? 4.648 9.605 -4.416 1.00 95.06 77 PHE A CA 1
ATOM 600 C C . PHE A 1 77 ? 5.651 9.297 -3.306 1.00 95.06 77 PHE A C 1
ATOM 602 O O . PHE A 1 77 ? 5.347 9.547 -2.145 1.00 95.06 77 PHE A O 1
ATOM 609 N N . ARG A 1 78 ? 6.845 8.791 -3.638 1.00 94.81 78 ARG A N 1
ATOM 610 C CA . ARG A 1 78 ? 7.909 8.569 -2.647 1.00 94.81 78 ARG A CA 1
ATOM 611 C C . ARG A 1 78 ? 8.322 9.876 -1.974 1.00 94.81 78 ARG A C 1
ATOM 613 O O . ARG A 1 78 ? 8.381 9.907 -0.751 1.00 94.81 78 ARG A O 1
ATOM 620 N N . GLU A 1 79 ? 8.507 10.950 -2.738 1.00 91.69 79 GLU A N 1
ATOM 621 C CA . GLU A 1 79 ? 8.822 12.285 -2.205 1.00 91.69 79 GLU A CA 1
ATOM 622 C C . GLU A 1 79 ? 7.719 12.821 -1.290 1.00 91.69 79 GLU A C 1
ATOM 624 O O . GLU A 1 79 ? 8.010 13.288 -0.191 1.00 91.69 79 GLU A O 1
ATOM 629 N N . LEU A 1 80 ? 6.451 12.692 -1.692 1.00 90.44 80 LEU A N 1
ATOM 630 C CA . LEU A 1 80 ? 5.308 13.106 -0.877 1.00 90.44 80 LEU A CA 1
ATOM 631 C C . LEU A 1 80 ? 5.231 12.324 0.439 1.00 90.44 80 LEU A C 1
ATOM 633 O O . LEU A 1 80 ? 4.822 12.861 1.465 1.00 90.44 80 LEU A O 1
ATOM 637 N N . PHE A 1 81 ? 5.637 11.056 0.413 1.00 89.44 81 PHE A N 1
ATOM 638 C CA . PHE A 1 81 ? 5.772 10.238 1.608 1.00 89.44 81 PHE A CA 1
ATOM 639 C C . PHE A 1 81 ? 7.115 10.416 2.315 1.00 89.44 81 PHE A C 1
ATOM 641 O O . PHE A 1 81 ? 7.353 9.689 3.261 1.00 89.44 81 PHE A O 1
ATOM 648 N N . GLY A 1 82 ? 7.983 11.347 1.912 1.00 89.94 82 GLY A N 1
ATOM 649 C CA . GLY A 1 82 ? 9.253 11.617 2.590 1.00 89.94 82 GLY A CA 1
ATOM 650 C C . GLY A 1 82 ? 10.299 10.507 2.453 1.00 89.94 82 GLY A C 1
ATOM 651 O O . GLY A 1 82 ? 11.151 10.371 3.328 1.00 89.94 82 GLY A O 1
ATOM 652 N N . ILE A 1 83 ? 10.233 9.697 1.395 1.00 91.62 83 ILE A N 1
ATOM 653 C CA . ILE A 1 83 ? 11.189 8.621 1.107 1.00 91.62 83 ILE A CA 1
ATOM 654 C C . ILE A 1 83 ? 12.233 9.137 0.125 1.00 91.62 83 ILE A C 1
ATOM 656 O O . ILE A 1 83 ? 11.926 9.405 -1.042 1.00 91.62 83 ILE A O 1
ATOM 660 N N . LYS A 1 84 ? 13.484 9.232 0.578 1.00 92.94 84 LYS A N 1
ATOM 661 C CA . LYS A 1 84 ? 14.593 9.617 -0.297 1.00 92.94 84 LYS A CA 1
ATOM 662 C C . LYS A 1 84 ? 14.944 8.471 -1.253 1.00 92.94 84 LYS A C 1
ATOM 664 O O . LYS A 1 84 ? 14.840 7.303 -0.871 1.00 92.94 84 LYS A O 1
ATOM 669 N N . PRO A 1 85 ? 15.399 8.774 -2.482 1.00 93.44 85 PRO A N 1
ATOM 670 C CA . PRO A 1 85 ? 15.812 7.745 -3.433 1.00 93.44 85 PRO A CA 1
ATOM 671 C C . PRO A 1 85 ? 16.896 6.811 -2.883 1.00 93.44 85 PRO A C 1
ATOM 673 O O . PRO A 1 85 ? 16.788 5.600 -3.068 1.00 93.44 85 PRO A O 1
ATOM 676 N N . ASP A 1 86 ? 17.887 7.359 -2.175 1.00 93.50 86 ASP A N 1
ATOM 677 C CA . ASP A 1 86 ? 18.997 6.586 -1.609 1.00 93.50 86 ASP A CA 1
ATOM 678 C C . ASP A 1 86 ? 18.526 5.623 -0.515 1.00 93.50 86 ASP A C 1
ATOM 680 O O . ASP A 1 86 ? 18.918 4.460 -0.527 1.00 93.50 86 ASP A O 1
ATOM 684 N N . ASP A 1 87 ? 17.626 6.067 0.368 1.00 93.25 87 ASP A N 1
ATOM 685 C CA . ASP A 1 87 ? 17.055 5.233 1.434 1.00 93.25 87 ASP A CA 1
ATOM 686 C C . ASP A 1 87 ? 16.213 4.092 0.837 1.00 93.25 87 ASP A C 1
ATOM 688 O O . ASP A 1 87 ? 16.366 2.927 1.205 1.00 93.25 87 ASP A O 1
ATOM 692 N N . TYR A 1 88 ? 15.394 4.400 -0.178 1.00 95.50 88 TYR A N 1
ATOM 693 C CA . TYR A 1 88 ? 14.606 3.404 -0.911 1.00 95.50 88 TYR A CA 1
ATOM 694 C C . TYR A 1 88 ? 15.487 2.345 -1.589 1.00 95.50 88 TYR A C 1
ATOM 696 O O . TYR A 1 88 ? 15.205 1.146 -1.525 1.00 95.50 88 TYR A O 1
ATOM 704 N N . LEU A 1 89 ? 16.562 2.786 -2.248 1.00 95.25 89 LEU A N 1
ATOM 705 C CA . LEU A 1 89 ? 17.524 1.904 -2.902 1.00 95.25 89 LEU A CA 1
ATOM 706 C C . LEU A 1 89 ? 18.299 1.064 -1.889 1.00 95.25 89 LEU A C 1
ATOM 708 O O . LEU A 1 89 ? 18.463 -0.135 -2.104 1.00 95.25 89 LEU A O 1
ATOM 712 N N . TYR A 1 90 ? 18.742 1.667 -0.787 1.00 93.94 90 TYR A N 1
ATOM 713 C CA . TYR A 1 90 ? 19.462 0.983 0.280 1.00 93.94 90 TYR A CA 1
ATOM 714 C C . TYR A 1 90 ? 18.610 -0.135 0.882 1.00 93.94 90 TYR A C 1
ATOM 716 O O . TYR A 1 90 ? 19.042 -1.287 0.919 1.00 93.94 90 TYR A O 1
ATOM 724 N N . SER A 1 91 ? 17.382 0.195 1.278 1.00 93.56 91 SER A N 1
ATOM 725 C CA . SER A 1 91 ? 16.432 -0.729 1.892 1.00 93.56 91 SER A CA 1
ATOM 726 C C . SER A 1 91 ? 16.132 -1.948 1.014 1.00 93.56 91 SER A C 1
ATOM 728 O O . SER A 1 91 ? 16.163 -3.092 1.473 1.00 93.56 91 SER A O 1
ATOM 730 N N . ILE A 1 92 ? 15.882 -1.718 -0.280 1.00 94.81 92 ILE A N 1
ATOM 731 C CA . ILE A 1 92 ? 15.479 -2.783 -1.204 1.00 94.81 92 ILE A CA 1
ATOM 732 C C . ILE A 1 92 ? 16.678 -3.555 -1.745 1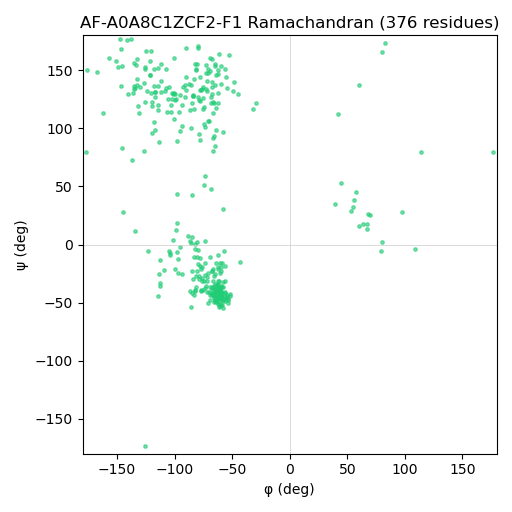.00 94.81 92 ILE A C 1
ATOM 734 O O . ILE A 1 92 ? 16.604 -4.775 -1.860 1.00 94.81 92 ILE A O 1
ATOM 738 N N . CYS A 1 93 ? 17.751 -2.869 -2.139 1.00 93.69 93 CYS A N 1
ATOM 739 C CA . CYS A 1 93 ? 18.789 -3.453 -2.992 1.00 93.69 93 CYS A CA 1
ATOM 740 C C . CYS A 1 93 ? 20.030 -3.912 -2.225 1.00 93.69 93 CYS A C 1
ATOM 742 O O . CYS A 1 93 ? 20.781 -4.724 -2.759 1.00 93.69 93 CYS A O 1
ATOM 744 N N . LYS A 1 94 ? 20.279 -3.395 -1.014 1.00 89.50 94 LYS A N 1
ATOM 745 C CA . LYS A 1 94 ? 21.515 -3.702 -0.282 1.00 89.50 94 LYS A CA 1
ATOM 746 C C . LYS A 1 94 ? 21.417 -4.969 0.559 1.00 89.50 94 LYS A C 1
ATOM 748 O O . LYS A 1 94 ? 22.375 -5.730 0.628 1.00 89.50 94 LYS A O 1
ATOM 753 N N . GLU A 1 95 ? 20.273 -5.179 1.197 1.00 90.06 95 GLU A N 1
ATOM 754 C CA . GLU A 1 95 ? 20.044 -6.296 2.110 1.00 90.06 95 GLU A CA 1
ATOM 755 C C . GLU A 1 95 ? 19.119 -7.348 1.472 1.00 90.06 95 GLU A C 1
ATOM 757 O O . GLU A 1 95 ? 18.286 -7.010 0.628 1.00 90.06 95 GLU A O 1
ATOM 762 N N . PRO A 1 96 ? 19.239 -8.639 1.829 1.00 91.31 96 PRO A N 1
ATOM 763 C CA . PRO A 1 96 ? 18.451 -9.699 1.209 1.00 91.31 96 PRO A CA 1
ATOM 764 C C . PRO A 1 96 ? 16.960 -9.594 1.550 1.00 91.31 96 PRO A C 1
ATOM 766 O O . PRO A 1 96 ? 16.573 -9.464 2.708 1.00 91.31 96 PRO A O 1
ATOM 769 N N . LEU A 1 97 ? 16.102 -9.756 0.541 1.00 93.81 97 LEU A N 1
ATOM 770 C CA . LEU A 1 97 ? 14.651 -9.755 0.730 1.00 93.81 97 LEU A CA 1
ATOM 771 C C . LEU A 1 97 ? 14.168 -10.988 1.515 1.00 93.81 97 LEU A C 1
ATOM 773 O O . LEU A 1 97 ? 14.396 -12.145 1.125 1.00 93.81 97 LEU A O 1
ATOM 777 N N . ILE A 1 98 ? 13.414 -10.745 2.585 1.00 91.88 98 ILE A N 1
ATOM 778 C CA . ILE A 1 98 ? 12.815 -11.777 3.434 1.00 91.88 98 ILE A CA 1
ATOM 779 C C . ILE A 1 98 ? 11.493 -12.213 2.801 1.00 91.88 98 ILE A C 1
ATOM 781 O O . ILE A 1 98 ? 10.603 -11.399 2.585 1.00 91.88 98 ILE A O 1
ATOM 785 N N . GLU A 1 99 ? 11.344 -13.498 2.487 1.00 90.75 99 GLU A N 1
ATOM 786 C CA . GLU A 1 99 ? 10.086 -14.027 1.949 1.00 90.75 99 GLU A CA 1
ATOM 787 C C . GLU A 1 99 ? 9.121 -14.354 3.086 1.00 90.75 99 GLU A C 1
ATOM 789 O O . GLU A 1 99 ? 9.481 -15.046 4.039 1.00 90.75 99 GLU A O 1
ATOM 794 N N . LEU A 1 100 ? 7.892 -13.851 2.994 1.00 84.12 100 LEU A N 1
ATOM 795 C CA . LEU A 1 100 ? 6.857 -14.119 3.981 1.00 84.12 100 LEU A CA 1
ATOM 796 C C . LEU A 1 100 ? 6.021 -15.319 3.537 1.00 84.12 100 LEU A C 1
ATOM 798 O O . LEU A 1 100 ? 5.321 -15.269 2.525 1.00 84.12 100 LEU A O 1
ATOM 802 N N . SER A 1 101 ? 6.012 -16.369 4.359 1.00 66.00 101 SER A N 1
ATOM 803 C CA . SER A 1 101 ? 5.200 -17.582 4.185 1.00 66.00 101 SER A CA 1
ATOM 804 C C . SER A 1 101 ? 3.719 -17.340 4.513 1.00 66.00 101 SER A C 1
ATOM 806 O O . SER A 1 101 ? 3.108 -18.054 5.309 1.00 66.00 101 SER A O 1
ATOM 808 N N . ASN A 1 102 ? 3.128 -16.301 3.928 1.00 61.75 102 ASN A N 1
ATOM 809 C CA . ASN A 1 102 ? 1.711 -15.991 4.039 1.00 61.75 102 ASN A CA 1
ATOM 810 C C . ASN A 1 102 ? 1.062 -16.162 2.668 1.00 61.75 102 ASN A C 1
ATOM 812 O O . ASN A 1 102 ? 0.944 -15.187 1.925 1.00 61.75 102 ASN A O 1
ATOM 816 N N . PRO A 1 103 ? 0.595 -17.377 2.326 1.00 51.56 103 PRO A N 1
ATOM 817 C CA . PRO A 1 103 ? -0.320 -17.530 1.214 1.00 51.56 103 PRO A CA 1
ATOM 818 C C . PRO A 1 103 ? -1.619 -16.831 1.623 1.00 51.56 103 PRO A C 1
ATOM 820 O O . PRO A 1 103 ? -2.484 -17.407 2.284 1.00 51.56 103 PRO A O 1
ATOM 823 N N . GLY A 1 104 ? -1.748 -15.549 1.277 1.00 53.66 104 GLY A N 1
ATOM 824 C CA . GLY A 1 104 ? -3.056 -14.913 1.209 1.00 53.66 104 GLY A CA 1
ATOM 825 C C . GLY A 1 104 ? -3.973 -15.753 0.314 1.00 53.66 104 GLY A C 1
ATOM 826 O O . GLY A 1 104 ? -3.510 -16.581 -0.473 1.00 53.66 104 GLY A O 1
ATOM 827 N N . ALA A 1 105 ? -5.285 -15.538 0.390 1.00 53.84 105 ALA A N 1
ATOM 828 C CA . ALA A 1 105 ? -6.246 -16.301 -0.416 1.00 53.84 105 ALA A CA 1
ATOM 829 C C . ALA A 1 105 ? -5.983 -16.222 -1.941 1.00 53.84 105 ALA A C 1
ATOM 831 O O . ALA A 1 105 ? -6.469 -17.064 -2.689 1.00 53.84 105 ALA A O 1
ATOM 832 N N . SER A 1 106 ? -5.212 -15.225 -2.392 1.00 56.75 106 SER A N 1
ATOM 833 C CA . SER A 1 106 ? -4.801 -14.984 -3.779 1.00 56.75 106 SER A CA 1
ATOM 834 C C . SER A 1 106 ? -3.580 -15.786 -4.249 1.00 56.75 106 SER A C 1
ATOM 836 O O . SER A 1 106 ? -3.278 -15.743 -5.439 1.00 56.75 106 SER A O 1
ATOM 838 N N . GLY A 1 107 ? -2.846 -16.458 -3.352 1.00 69.94 107 GLY A N 1
ATOM 839 C CA . GLY A 1 107 ? -1.572 -17.107 -3.693 1.00 69.94 107 GLY A CA 1
ATOM 840 C C . GLY A 1 107 ? -0.444 -16.128 -4.053 1.00 69.94 107 GLY A C 1
ATOM 841 O O . GLY A 1 107 ? 0.530 -16.529 -4.681 1.00 69.94 107 GLY A O 1
ATOM 842 N N . SER A 1 108 ? -0.569 -14.847 -3.685 1.00 81.12 108 SER A N 1
ATOM 843 C CA . SER A 1 108 ? 0.483 -13.850 -3.906 1.00 81.12 108 SER A CA 1
ATOM 844 C C . SER A 1 108 ? 1.666 -14.075 -2.965 1.00 81.12 108 SER A C 1
ATOM 846 O O . SER A 1 108 ? 1.478 -14.188 -1.754 1.00 81.12 108 SER A O 1
ATOM 848 N N . LEU A 1 109 ? 2.875 -14.058 -3.520 1.00 87.31 109 LEU A N 1
ATOM 849 C CA . LEU A 1 109 ? 4.133 -13.949 -2.787 1.00 87.31 109 LEU A CA 1
ATOM 850 C C . LEU A 1 109 ? 4.304 -12.538 -2.219 1.00 87.31 109 LEU A C 1
ATOM 852 O O . LEU A 1 109 ? 3.992 -11.550 -2.898 1.00 87.31 109 LEU A O 1
ATOM 856 N N . PHE A 1 110 ? 4.831 -12.477 -1.000 1.00 90.50 110 PHE A N 1
ATOM 857 C CA . PHE A 1 110 ? 5.184 -11.253 -0.295 1.00 90.50 110 PHE A CA 1
ATOM 858 C C . PHE A 1 110 ? 6.654 -11.311 0.107 1.00 90.50 110 PHE A C 1
ATOM 860 O O . PHE A 1 110 ? 7.099 -12.292 0.706 1.00 90.50 110 PHE A O 1
ATOM 867 N N . TYR A 1 111 ? 7.376 -10.236 -0.172 1.00 92.81 111 TYR A N 1
ATOM 868 C CA . TYR A 1 111 ? 8.709 -9.996 0.352 1.00 92.81 111 TYR A CA 1
ATOM 869 C C . TYR A 1 111 ? 8.696 -8.784 1.272 1.00 92.81 111 TYR A C 1
ATOM 871 O O . TYR A 1 111 ? 7.877 -7.881 1.109 1.00 92.81 111 TYR A O 1
ATOM 879 N N . LEU A 1 112 ? 9.614 -8.780 2.222 1.00 92.38 112 LEU A N 1
ATOM 880 C CA . LEU A 1 112 ? 9.824 -7.724 3.195 1.00 92.38 112 LEU A CA 1
ATOM 881 C C . LEU A 1 112 ? 11.299 -7.314 3.145 1.00 92.38 112 LEU A C 1
ATOM 883 O O . LEU A 1 112 ? 12.172 -8.181 3.023 1.00 92.38 112 LEU A O 1
ATOM 887 N N . THR A 1 113 ? 11.576 -6.017 3.217 1.00 94.00 113 THR A N 1
ATOM 888 C CA . THR A 1 113 ? 12.947 -5.506 3.341 1.00 94.00 113 THR A CA 1
ATOM 889 C C . THR A 1 113 ? 13.509 -5.773 4.737 1.00 94.00 113 THR A C 1
ATOM 891 O O . THR A 1 113 ? 12.765 -5.945 5.703 1.00 94.00 113 THR A O 1
ATOM 894 N N . SER A 1 114 ? 14.833 -5.863 4.864 1.00 91.44 114 SER A N 1
ATOM 895 C CA . SER A 1 114 ? 15.479 -6.222 6.140 1.00 91.44 114 SER A CA 1
ATOM 896 C C . SER A 1 114 ? 15.294 -5.178 7.239 1.00 91.44 114 SER A C 1
ATOM 898 O O . SER A 1 114 ? 15.303 -5.525 8.417 1.00 91.44 114 SER A O 1
ATOM 900 N N . ASP A 1 115 ? 15.107 -3.919 6.855 1.00 88.94 115 ASP A N 1
ATOM 901 C CA . ASP A 1 115 ? 14.754 -2.807 7.741 1.00 88.94 115 ASP A CA 1
ATOM 902 C C . ASP A 1 115 ? 13.252 -2.725 8.056 1.00 88.94 115 ASP A C 1
ATOM 904 O O . ASP A 1 115 ? 12.843 -1.859 8.822 1.00 88.94 115 ASP A O 1
ATOM 908 N N . ASP A 1 116 ? 12.450 -3.646 7.508 1.00 88.31 116 ASP A N 1
ATOM 909 C CA . ASP A 1 116 ? 11.021 -3.802 7.775 1.00 88.31 116 ASP A CA 1
ATOM 910 C C . ASP A 1 116 ? 10.121 -2.644 7.284 1.00 88.31 116 ASP A C 1
ATOM 912 O O . ASP A 1 116 ? 8.930 -2.587 7.604 1.00 88.31 116 ASP A O 1
ATOM 916 N N . GLU A 1 117 ? 10.647 -1.755 6.436 1.00 86.94 117 GLU A N 1
ATOM 917 C CA . GLU A 1 117 ? 9.916 -0.582 5.937 1.00 86.94 117 GLU A CA 1
ATOM 918 C C . GLU A 1 117 ? 8.993 -0.888 4.747 1.00 86.94 117 GLU A C 1
ATOM 920 O O . GLU A 1 117 ? 7.870 -0.364 4.658 1.00 86.94 117 GLU A O 1
ATOM 925 N N . PHE A 1 118 ? 9.439 -1.751 3.827 1.00 93.69 118 PHE A N 1
ATOM 926 C CA . PHE A 1 118 ? 8.749 -1.998 2.564 1.00 93.69 118 PHE A CA 1
ATOM 927 C C . PHE A 1 118 ? 8.281 -3.441 2.418 1.00 93.69 118 PHE A C 1
ATOM 929 O O . PHE A 1 118 ? 9.016 -4.405 2.631 1.00 93.69 118 PHE A O 1
ATOM 936 N N . ILE A 1 119 ? 7.046 -3.577 1.940 1.00 93.62 119 ILE A N 1
ATOM 937 C CA . ILE A 1 119 ? 6.479 -4.830 1.459 1.00 93.62 119 ILE A CA 1
ATOM 938 C C . ILE A 1 119 ? 6.492 -4.815 -0.068 1.00 93.62 119 ILE A C 1
ATOM 940 O O . ILE A 1 119 ? 5.991 -3.886 -0.704 1.00 93.62 119 ILE A O 1
ATOM 944 N N . ILE A 1 120 ? 7.001 -5.889 -0.664 1.00 95.69 120 ILE A N 1
ATOM 945 C CA . ILE A 1 120 ? 6.911 -6.157 -2.097 1.00 95.69 120 ILE A CA 1
ATOM 946 C C . ILE A 1 120 ? 5.900 -7.279 -2.301 1.00 95.69 120 ILE A C 1
ATOM 948 O O . ILE A 1 120 ? 6.121 -8.417 -1.890 1.00 95.69 120 ILE A O 1
ATOM 952 N N . LYS A 1 121 ? 4.776 -6.970 -2.942 1.00 93.44 121 LYS A N 1
ATOM 953 C CA . LYS A 1 121 ? 3.692 -7.922 -3.199 1.00 93.44 121 LYS A CA 1
ATOM 954 C C . LYS A 1 121 ? 3.640 -8.275 -4.679 1.00 93.44 121 LYS A C 1
ATOM 956 O O . LYS A 1 121 ? 3.613 -7.389 -5.533 1.00 93.44 121 LYS A O 1
ATOM 961 N N . THR A 1 122 ? 3.553 -9.566 -4.988 1.00 93.12 122 THR A N 1
ATOM 962 C CA . THR A 1 122 ? 3.190 -10.011 -6.342 1.00 93.12 122 THR A CA 1
ATOM 963 C C . THR A 1 122 ? 1.706 -9.773 -6.607 1.00 93.12 122 THR A C 1
ATOM 965 O O . THR A 1 122 ? 0.848 -10.083 -5.779 1.00 93.12 122 THR A O 1
ATOM 968 N N . VAL A 1 123 ? 1.399 -9.217 -7.774 1.00 92.81 123 VAL A N 1
ATOM 969 C CA . VAL A 1 123 ? 0.029 -8.888 -8.182 1.00 92.81 123 VAL A CA 1
ATOM 970 C C . VAL A 1 123 ? -0.304 -9.519 -9.525 1.00 92.81 123 VAL A C 1
ATOM 972 O O . VAL A 1 123 ? 0.559 -9.729 -10.383 1.00 92.81 123 VAL A O 1
ATOM 975 N N . GLN A 1 124 ? -1.580 -9.817 -9.734 1.00 91.69 124 GLN A N 1
ATOM 976 C CA . GLN A 1 124 ? -2.056 -10.323 -11.014 1.00 91.69 124 GLN A CA 1
ATOM 977 C C . GLN A 1 124 ? -1.998 -9.231 -12.087 1.00 91.69 124 GLN A C 1
ATOM 979 O O . GLN A 1 124 ? -2.007 -8.032 -11.802 1.00 91.69 124 GLN A O 1
ATOM 984 N N . HIS A 1 125 ? -2.017 -9.636 -13.360 1.00 91.56 125 HIS A N 1
ATOM 985 C CA . HIS A 1 125 ? -2.047 -8.691 -14.480 1.00 91.56 125 HIS A CA 1
ATOM 986 C C . HIS A 1 125 ? -3.163 -7.648 -14.359 1.00 91.56 125 HIS A C 1
ATOM 988 O O . HIS A 1 125 ? -2.912 -6.461 -14.556 1.00 91.56 125 HIS A O 1
ATOM 994 N N . LYS A 1 126 ? -4.366 -8.096 -13.987 1.00 89.81 126 LYS A N 1
ATOM 995 C CA . LYS A 1 126 ? -5.552 -7.246 -13.847 1.00 89.81 126 LYS A CA 1
ATOM 996 C C . LYS A 1 126 ? -5.413 -6.238 -12.705 1.00 89.81 126 LYS A C 1
ATOM 998 O O . LYS A 1 126 ? -5.859 -5.107 -12.844 1.00 89.81 126 LYS A O 1
ATOM 1003 N N . GLU A 1 127 ? -4.786 -6.639 -11.601 1.00 92.69 127 GLU A N 1
ATOM 1004 C CA . GLU A 1 127 ? -4.543 -5.768 -10.445 1.00 92.69 127 GLU A CA 1
ATOM 1005 C C . GLU A 1 127 ? -3.524 -4.676 -10.787 1.00 92.69 127 GLU A C 1
ATOM 1007 O O . GLU A 1 127 ? -3.742 -3.515 -10.456 1.00 92.69 127 GLU A O 1
ATOM 1012 N N . ALA A 1 128 ? -2.457 -5.017 -11.517 1.00 94.50 128 ALA A N 1
ATOM 1013 C CA . ALA A 1 128 ? -1.474 -4.040 -11.988 1.00 94.50 128 ALA A CA 1
ATOM 1014 C C . ALA A 1 128 ? -2.074 -3.029 -12.982 1.00 94.50 128 ALA A C 1
ATOM 1016 O O . ALA A 1 128 ? -1.859 -1.827 -12.846 1.00 94.50 128 ALA A O 1
ATOM 1017 N N . GLU A 1 129 ? -2.867 -3.495 -13.954 1.00 93.56 129 GLU A N 1
ATOM 1018 C CA . GLU A 1 129 ? -3.584 -2.598 -14.873 1.00 93.56 129 GLU A CA 1
ATOM 1019 C C . GLU A 1 129 ? -4.582 -1.700 -14.142 1.00 93.56 129 GLU A C 1
ATOM 1021 O O . GLU A 1 129 ? -4.772 -0.538 -14.504 1.00 93.56 129 GLU A O 1
ATOM 1026 N N . PHE A 1 130 ? -5.255 -2.242 -13.125 1.00 93.81 130 PHE A N 1
ATOM 1027 C CA . PHE A 1 130 ? -6.178 -1.468 -12.313 1.00 93.81 130 PHE A CA 1
ATOM 1028 C C . PHE A 1 130 ? -5.446 -0.411 -11.483 1.00 93.81 130 PHE A C 1
ATOM 1030 O O . PHE A 1 130 ? -5.886 0.736 -11.474 1.00 93.81 130 PHE A O 1
ATOM 1037 N N . LEU A 1 131 ? -4.311 -0.756 -10.863 1.00 96.06 131 LEU A N 1
ATOM 1038 C CA . LEU A 1 131 ? -3.477 0.204 -10.140 1.00 96.06 131 LEU A CA 1
ATOM 1039 C C . LEU A 1 131 ? -3.059 1.362 -11.050 1.00 96.06 131 LEU A C 1
ATOM 1041 O O . LEU A 1 131 ? -3.199 2.509 -10.648 1.00 96.06 131 LEU A O 1
ATOM 1045 N N . GLN A 1 132 ? -2.643 1.096 -12.293 1.00 94.50 132 GLN A N 1
ATOM 1046 C CA . GLN A 1 132 ? -2.284 2.163 -13.234 1.00 94.50 132 GLN A CA 1
ATOM 1047 C C . GLN A 1 132 ? -3.457 3.125 -13.508 1.00 94.50 132 GLN A C 1
ATOM 1049 O O . GLN A 1 132 ? -3.277 4.340 -13.525 1.00 94.50 132 GLN A O 1
ATOM 1054 N N . LYS A 1 133 ? -4.682 2.597 -13.643 1.00 92.75 133 LYS A N 1
ATOM 1055 C CA . LYS A 1 133 ? -5.910 3.404 -13.811 1.00 92.75 133 LYS A CA 1
ATOM 1056 C C . LYS A 1 133 ? -6.316 4.158 -12.540 1.00 92.75 133 LYS A C 1
ATOM 1058 O O . LYS A 1 133 ? -7.026 5.156 -12.632 1.00 92.75 133 LYS A O 1
ATOM 1063 N N . LEU A 1 134 ? -5.897 3.675 -11.371 1.00 95.00 134 LEU A N 1
ATOM 1064 C CA . LEU A 1 134 ? -6.148 4.299 -10.073 1.00 95.00 134 LEU A CA 1
ATOM 1065 C C . LEU A 1 134 ? -5.235 5.516 -9.832 1.00 95.00 134 LEU A C 1
ATOM 1067 O O . LEU A 1 134 ? -5.651 6.438 -9.131 1.00 95.00 134 LEU A O 1
ATOM 1071 N N . LEU A 1 135 ? -4.028 5.550 -10.421 1.00 96.56 135 LEU A N 1
ATOM 1072 C CA . LEU A 1 135 ? -2.991 6.549 -10.103 1.00 96.56 135 LEU A CA 1
ATOM 1073 C C . LEU A 1 135 ? -3.459 8.014 -10.163 1.00 96.56 135 LEU A C 1
ATOM 1075 O O . LEU A 1 135 ? -3.133 8.739 -9.224 1.00 96.56 135 LEU A O 1
ATOM 1079 N N . PRO A 1 136 ? -4.248 8.474 -11.159 1.00 95.56 136 PRO A N 1
ATOM 1080 C CA . PRO A 1 136 ? -4.670 9.874 -11.198 1.00 95.56 136 PRO A CA 1
ATOM 1081 C C . PRO A 1 136 ? -5.537 10.285 -10.000 1.00 95.56 136 PRO A C 1
ATOM 1083 O O . PRO A 1 136 ? -5.308 11.327 -9.392 1.00 95.56 136 PRO A O 1
ATOM 1086 N N . GLY A 1 137 ? -6.519 9.468 -9.603 1.00 94.06 137 GLY A N 1
ATOM 1087 C CA . GLY A 1 137 ? -7.329 9.805 -8.426 1.00 94.06 137 GLY A CA 1
ATOM 1088 C C . GLY A 1 137 ? -6.650 9.456 -7.108 1.00 94.06 137 GLY A C 1
ATOM 1089 O O . GLY A 1 137 ? -6.949 10.085 -6.097 1.00 94.06 137 GLY A O 1
ATOM 1090 N N . TYR A 1 138 ? -5.696 8.523 -7.112 1.00 95.44 138 TYR A N 1
ATOM 1091 C CA . TYR A 1 138 ? -4.799 8.332 -5.978 1.00 95.44 138 TYR A CA 1
ATOM 1092 C C . TYR A 1 138 ? -3.961 9.595 -5.732 1.00 95.44 138 TYR A C 1
ATOM 1094 O O . TYR A 1 138 ? -3.969 10.104 -4.617 1.00 95.44 138 TYR A O 1
ATOM 1102 N N . TYR A 1 139 ? -3.367 10.182 -6.776 1.00 94.75 139 TYR A N 1
ATOM 1103 C CA . TYR A 1 139 ? -2.679 11.476 -6.709 1.00 94.75 139 TYR A CA 1
ATOM 1104 C C . TYR A 1 139 ? -3.580 12.586 -6.139 1.00 94.75 139 TYR A C 1
ATOM 1106 O O . TYR A 1 139 ? -3.161 13.326 -5.248 1.00 94.75 139 TYR A O 1
ATOM 1114 N N . MET A 1 140 ? -4.838 12.680 -6.589 1.00 93.75 140 MET A N 1
ATOM 1115 C CA . MET A 1 140 ? -5.797 13.648 -6.035 1.00 93.75 140 MET A CA 1
ATOM 1116 C C . MET A 1 140 ? -6.075 13.405 -4.545 1.00 93.75 140 MET A C 1
ATOM 1118 O O . MET A 1 140 ? -6.101 14.356 -3.765 1.00 93.75 140 MET A O 1
ATOM 1122 N N . ASN A 1 141 ? -6.265 12.145 -4.135 1.00 93.12 141 ASN A N 1
ATOM 1123 C CA . ASN A 1 141 ? -6.502 11.801 -2.734 1.00 93.12 141 ASN A CA 1
ATOM 1124 C C . ASN A 1 141 ? -5.307 12.167 -1.855 1.00 93.12 141 ASN A C 1
ATOM 1126 O O . ASN A 1 141 ? -5.507 12.761 -0.803 1.00 93.12 141 ASN A O 1
ATOM 1130 N N . LEU A 1 142 ? -4.082 11.861 -2.290 1.00 90.69 142 LEU A N 1
ATOM 1131 C CA . LEU A 1 142 ? -2.881 12.162 -1.514 1.00 90.69 142 LEU A CA 1
ATOM 1132 C C . LEU A 1 142 ? -2.719 13.664 -1.247 1.00 90.69 142 LEU A C 1
ATOM 1134 O O . LEU A 1 142 ? -2.415 14.054 -0.125 1.00 90.69 142 LEU A O 1
ATOM 1138 N N . ASN A 1 143 ? -3.015 14.505 -2.240 1.00 88.69 143 ASN A N 1
ATOM 1139 C CA . ASN A 1 143 ? -2.944 15.961 -2.092 1.00 88.69 143 ASN A CA 1
ATOM 1140 C C . ASN A 1 143 ? -4.065 16.549 -1.215 1.00 88.69 143 ASN A C 1
ATOM 1142 O O . ASN A 1 143 ? -3.892 17.594 -0.597 1.00 88.69 143 ASN A O 1
ATOM 1146 N N . GLN A 1 144 ? -5.231 15.900 -1.149 1.00 88.50 144 GLN A N 1
ATOM 1147 C CA . GLN A 1 144 ? -6.387 16.402 -0.391 1.00 88.50 144 GLN A CA 1
ATOM 1148 C C . GLN A 1 144 ? -6.524 15.782 1.006 1.00 88.50 144 GLN A C 1
ATOM 1150 O O . GLN A 1 144 ? -7.202 16.344 1.876 1.00 88.50 144 GLN A O 1
ATOM 1155 N N . ASN A 1 145 ? -5.971 14.588 1.200 1.00 85.44 145 ASN A N 1
ATOM 1156 C CA . ASN A 1 145 ? -6.060 13.776 2.404 1.00 85.44 145 ASN A CA 1
ATOM 1157 C C . ASN A 1 145 ? -4.681 13.168 2.725 1.00 85.44 145 ASN A C 1
ATOM 1159 O O . ASN A 1 145 ? -4.501 11.956 2.582 1.00 85.44 145 ASN A O 1
ATOM 1163 N N . PRO A 1 146 ? -3.714 13.976 3.203 1.00 76.44 146 PRO A N 1
ATOM 1164 C CA . PRO A 1 146 ? -2.365 13.488 3.529 1.00 76.44 146 PRO A CA 1
ATOM 1165 C C . PRO A 1 146 ? -2.373 12.387 4.607 1.00 76.44 146 PRO A C 1
ATOM 1167 O O . PRO A 1 146 ? -1.447 11.593 4.722 1.00 76.44 146 PRO A O 1
ATOM 1170 N N . ARG A 1 147 ? -3.472 12.305 5.364 1.00 78.81 147 ARG A N 1
ATOM 1171 C CA . ARG A 1 147 ? -3.734 11.383 6.476 1.00 78.81 147 ARG A CA 1
ATOM 1172 C C . ARG A 1 147 ? -4.354 10.049 6.052 1.00 78.81 147 ARG A C 1
ATOM 1174 O O . ARG A 1 147 ? -4.803 9.287 6.897 1.00 78.81 147 ARG A O 1
ATOM 1181 N N . THR A 1 148 ? -4.455 9.799 4.750 1.00 91.75 148 THR A N 1
ATOM 1182 C CA . THR A 1 148 ? -5.040 8.586 4.162 1.00 91.75 148 THR A CA 1
ATOM 1183 C C . THR A 1 148 ? -4.510 7.291 4.789 1.00 91.75 148 THR A C 1
ATOM 1185 O O . THR A 1 148 ? -3.316 7.134 5.044 1.00 91.75 148 THR A O 1
ATOM 1188 N N . LEU A 1 149 ? -5.415 6.334 4.979 1.00 94.44 149 LEU A N 1
ATOM 1189 C CA . LEU A 1 149 ? -5.136 4.969 5.424 1.00 94.44 149 LEU A CA 1
ATOM 1190 C C . LEU A 1 149 ? -5.013 3.988 4.255 1.00 94.44 149 LEU A C 1
ATOM 1192 O O . LEU A 1 149 ? -4.781 2.801 4.479 1.00 94.44 149 LEU A O 1
ATOM 1196 N N . LEU A 1 150 ? -5.205 4.449 3.015 1.00 95.75 150 LEU A N 1
ATOM 1197 C CA . LEU A 1 150 ? -4.932 3.648 1.820 1.00 95.75 150 LEU A CA 1
ATOM 1198 C C . LEU A 1 150 ? -3.451 3.216 1.765 1.00 95.75 150 LEU A C 1
ATOM 1200 O O . LEU A 1 150 ? -2.594 3.932 2.287 1.00 95.75 150 LEU A O 1
ATOM 1204 N N . PRO A 1 151 ? -3.128 2.090 1.097 1.00 95.25 151 PRO A N 1
ATOM 1205 C CA . PRO A 1 151 ? -1.748 1.660 0.910 1.00 95.25 151 PRO A CA 1
ATOM 1206 C C . PRO A 1 151 ? -0.895 2.743 0.262 1.00 95.25 151 PRO A C 1
ATOM 1208 O O . PRO A 1 151 ? -1.292 3.328 -0.747 1.00 95.25 151 PRO A O 1
ATOM 1211 N N . LYS A 1 152 ? 0.302 2.955 0.806 1.00 94.81 152 LYS A N 1
ATOM 1212 C CA . LYS A 1 152 ? 1.284 3.880 0.251 1.00 94.81 152 LYS A CA 1
ATOM 1213 C C . LYS A 1 152 ? 2.084 3.149 -0.814 1.00 94.81 152 LYS A C 1
ATOM 1215 O O . LYS A 1 152 ? 2.952 2.344 -0.490 1.00 94.81 152 LYS A O 1
ATOM 1220 N N . PHE A 1 153 ? 1.748 3.368 -2.082 1.00 97.31 153 PHE A N 1
ATOM 1221 C CA . PHE A 1 153 ? 2.440 2.725 -3.201 1.00 97.31 153 PHE A CA 1
ATOM 1222 C C . PHE A 1 153 ? 3.710 3.488 -3.597 1.00 97.31 153 PHE A C 1
ATOM 1224 O O . PHE A 1 153 ? 3.655 4.680 -3.893 1.00 97.31 153 PHE A O 1
ATOM 1231 N N . TYR A 1 154 ? 4.833 2.775 -3.670 1.00 97.50 154 TYR A N 1
ATOM 1232 C CA . TYR A 1 154 ? 6.160 3.333 -3.956 1.00 97.50 154 TYR A CA 1
ATOM 1233 C C . TYR A 1 154 ? 6.731 2.901 -5.305 1.00 97.50 154 TYR A C 1
ATOM 1235 O O . TYR A 1 154 ? 7.693 3.491 -5.787 1.00 97.50 154 TYR A O 1
ATOM 1243 N N . GLY A 1 155 ? 6.137 1.887 -5.931 1.00 98.06 155 GLY A N 1
ATOM 1244 C CA . GLY A 1 155 ? 6.508 1.464 -7.273 1.00 98.06 155 GLY A CA 1
ATOM 1245 C C . GLY A 1 155 ? 5.620 0.346 -7.796 1.00 98.06 155 GLY A C 1
ATOM 1246 O O . GLY A 1 155 ? 5.118 -0.477 -7.027 1.00 98.06 155 GLY A O 1
ATOM 1247 N N . LEU A 1 156 ? 5.452 0.312 -9.117 1.00 98.56 156 LEU A N 1
ATOM 1248 C CA . LEU A 1 156 ? 4.816 -0.775 -9.852 1.00 98.56 156 LEU A CA 1
ATOM 1249 C C . LEU A 1 156 ? 5.779 -1.247 -10.943 1.00 98.56 156 LEU A C 1
ATOM 1251 O O . LEU A 1 156 ? 6.185 -0.470 -11.810 1.00 98.56 156 LEU A O 1
ATOM 1255 N N . TYR A 1 157 ? 6.118 -2.532 -10.906 1.00 98.38 157 TYR A N 1
ATOM 1256 C CA . TYR A 1 157 ? 7.140 -3.126 -11.762 1.00 98.38 157 TYR A CA 1
ATOM 1257 C C . TYR A 1 157 ? 6.657 -4.430 -12.401 1.00 98.38 157 TYR A C 1
ATOM 1259 O O . TYR A 1 157 ? 5.724 -5.081 -11.919 1.00 98.38 157 TYR A O 1
ATOM 1267 N N . CYS A 1 158 ? 7.302 -4.844 -13.490 1.00 97.88 158 CYS A N 1
ATOM 1268 C CA . CYS A 1 158 ? 7.111 -6.169 -14.071 1.00 97.88 158 CYS A CA 1
ATOM 1269 C C . CYS A 1 158 ? 8.429 -6.762 -14.565 1.00 97.88 158 CYS A C 1
ATOM 1271 O O . CYS A 1 158 ? 9.144 -6.137 -15.341 1.00 97.88 158 CYS A O 1
ATOM 1273 N N . ILE A 1 159 ? 8.697 -7.995 -14.146 1.00 96.50 159 ILE A N 1
ATOM 1274 C CA . ILE A 1 159 ? 9.805 -8.823 -14.608 1.00 96.50 159 ILE A CA 1
ATOM 1275 C C . ILE A 1 159 ? 9.249 -9.789 -15.650 1.00 96.50 159 ILE A C 1
ATOM 1277 O O . ILE A 1 159 ? 8.290 -10.516 -15.376 1.00 96.50 159 ILE A O 1
ATOM 1281 N N . GLN A 1 160 ? 9.837 -9.785 -16.844 1.00 95.25 160 GLN A N 1
ATOM 1282 C CA . GLN A 1 160 ? 9.513 -10.724 -17.914 1.00 95.25 160 GLN A CA 1
ATOM 1283 C C . GLN A 1 160 ? 10.730 -11.607 -18.190 1.00 95.25 160 GLN A C 1
ATOM 1285 O O . GLN A 1 160 ? 11.757 -11.100 -18.635 1.00 95.25 160 GLN A O 1
ATOM 1290 N N . SER A 1 161 ? 10.620 -12.910 -17.947 1.00 91.50 161 SER A N 1
ATOM 1291 C CA . SER A 1 161 ? 11.689 -13.878 -18.224 1.00 91.50 161 SER A CA 1
ATOM 1292 C C . SER A 1 161 ? 11.082 -15.217 -18.639 1.00 91.50 161 SER A C 1
ATOM 1294 O O . SER A 1 161 ? 10.076 -15.639 -18.068 1.00 91.50 161 SER A O 1
ATOM 1296 N N . GLY A 1 162 ? 11.631 -15.854 -19.679 1.00 85.50 162 GLY A N 1
ATOM 1297 C CA . GLY A 1 162 ? 11.167 -17.166 -20.156 1.00 85.50 162 GLY A CA 1
ATOM 1298 C C . GLY A 1 162 ? 9.670 -17.241 -20.501 1.00 85.50 162 GLY A C 1
ATOM 1299 O O . GLY A 1 162 ? 9.035 -18.262 -20.264 1.00 85.50 162 GLY A O 1
ATOM 1300 N N . GLY A 1 163 ? 9.069 -16.146 -20.984 1.00 85.88 163 GLY A N 1
ATOM 1301 C CA . GLY A 1 163 ? 7.626 -16.057 -21.269 1.00 85.88 163 GLY A CA 1
ATOM 1302 C C . GLY A 1 163 ? 6.729 -15.828 -20.041 1.00 85.88 163 GLY A C 1
ATOM 1303 O O . GLY A 1 163 ? 5.530 -15.584 -20.193 1.00 85.88 163 GLY A O 1
ATOM 1304 N N . ILE A 1 164 ? 7.291 -15.835 -18.830 1.00 89.75 164 ILE A N 1
ATOM 1305 C CA . ILE A 1 164 ? 6.579 -15.575 -17.575 1.00 89.75 164 ILE A CA 1
ATOM 1306 C C . ILE A 1 164 ? 6.635 -14.079 -17.256 1.00 89.75 164 ILE A C 1
ATOM 1308 O O . ILE A 1 164 ? 7.676 -13.440 -17.381 1.00 89.75 164 ILE A O 1
ATOM 1312 N N . ASN A 1 165 ? 5.501 -13.520 -16.821 1.00 93.88 165 ASN A N 1
ATOM 1313 C CA . ASN A 1 165 ? 5.372 -12.115 -16.431 1.00 93.88 165 ASN A CA 1
ATOM 1314 C C . ASN A 1 165 ? 4.995 -12.002 -14.954 1.00 93.88 165 ASN A C 1
ATOM 1316 O O . ASN A 1 165 ? 3.829 -12.197 -14.598 1.00 93.88 165 ASN A O 1
ATOM 1320 N N . ILE A 1 166 ? 5.952 -11.619 -14.117 1.00 94.62 166 ILE A N 1
ATOM 1321 C CA . ILE A 1 166 ? 5.741 -11.388 -12.687 1.00 94.62 166 ILE A CA 1
ATOM 1322 C C . ILE A 1 166 ? 5.576 -9.887 -12.479 1.00 94.62 166 ILE A C 1
ATOM 1324 O O . ILE A 1 166 ? 6.413 -9.104 -12.920 1.00 94.62 166 ILE A O 1
ATOM 1328 N N . ARG A 1 167 ? 4.474 -9.466 -11.856 1.00 96.56 167 ARG A N 1
ATOM 1329 C CA . ARG A 1 167 ? 4.190 -8.053 -11.569 1.00 96.56 167 ARG A CA 1
ATOM 1330 C C . ARG A 1 167 ? 4.255 -7.816 -10.078 1.00 96.56 167 ARG A C 1
ATOM 1332 O O . ARG A 1 167 ? 3.816 -8.661 -9.303 1.00 96.56 167 ARG A O 1
ATOM 1339 N N . LEU A 1 168 ? 4.811 -6.677 -9.703 1.00 96.44 168 LEU A N 1
ATOM 1340 C CA . LEU A 1 168 ? 5.208 -6.384 -8.338 1.00 96.44 168 LEU A CA 1
ATOM 1341 C C . LEU A 1 168 ? 4.768 -4.981 -7.972 1.00 96.44 168 LEU A C 1
ATOM 1343 O O . LEU A 1 168 ? 4.953 -4.048 -8.752 1.00 96.44 168 LEU A O 1
ATOM 1347 N N . VAL A 1 169 ? 4.230 -4.842 -6.771 1.00 97.75 169 VAL A N 1
ATOM 1348 C CA . VAL A 1 169 ? 3.935 -3.553 -6.157 1.00 97.75 169 VAL A CA 1
ATOM 1349 C C . VAL A 1 169 ? 4.783 -3.431 -4.907 1.00 97.75 169 VAL A C 1
ATOM 1351 O O . VAL A 1 169 ? 4.755 -4.323 -4.059 1.00 97.75 169 VAL A O 1
ATOM 1354 N N . VAL A 1 170 ? 5.526 -2.334 -4.799 1.00 97.88 170 VAL A N 1
ATOM 1355 C CA . VAL A 1 170 ? 6.231 -1.963 -3.570 1.00 97.88 170 VAL A CA 1
ATOM 1356 C C . VAL A 1 170 ? 5.351 -0.993 -2.798 1.00 97.88 170 VAL A C 1
ATOM 1358 O O . VAL A 1 170 ? 4.865 -0.013 -3.366 1.00 97.88 170 VAL A O 1
ATOM 1361 N N . MET A 1 171 ? 5.120 -1.277 -1.522 1.00 95.62 171 MET A N 1
ATOM 1362 C CA . MET A 1 171 ? 4.249 -0.494 -0.650 1.00 95.62 171 MET A CA 1
ATOM 1363 C C . MET A 1 171 ? 4.742 -0.490 0.797 1.00 95.62 171 MET A C 1
ATOM 1365 O O . MET A 1 171 ? 5.632 -1.259 1.151 1.00 95.62 171 MET A O 1
ATOM 1369 N N . ASN A 1 172 ? 4.172 0.372 1.637 1.00 92.00 172 ASN A N 1
ATOM 1370 C CA . ASN A 1 172 ? 4.526 0.425 3.054 1.00 92.00 172 ASN A CA 1
ATOM 1371 C C . ASN A 1 172 ? 4.162 -0.857 3.807 1.00 92.00 172 ASN A C 1
ATOM 1373 O O . ASN A 1 172 ? 3.114 -1.467 3.566 1.00 92.00 172 ASN A O 1
ATOM 1377 N N . ASN A 1 173 ? 4.987 -1.201 4.792 1.00 90.50 173 ASN A N 1
ATOM 1378 C CA . ASN A 1 173 ? 4.578 -2.098 5.856 1.00 90.50 173 ASN A CA 1
ATOM 1379 C C . ASN A 1 173 ? 3.647 -1.359 6.838 1.00 90.50 173 ASN A C 1
ATOM 1381 O O . ASN A 1 173 ? 3.969 -0.280 7.329 1.00 90.50 173 ASN A O 1
ATOM 1385 N N . VAL A 1 174 ? 2.462 -1.915 7.100 1.00 89.12 174 VAL A N 1
ATOM 1386 C CA . VAL A 1 174 ? 1.501 -1.349 8.069 1.00 89.12 174 VAL A CA 1
ATOM 1387 C C . VAL A 1 174 ? 1.833 -1.789 9.497 1.00 89.12 174 VAL A C 1
ATOM 1389 O O . VAL A 1 174 ? 1.518 -1.074 10.443 1.00 89.12 174 VAL A O 1
ATOM 1392 N N . LEU A 1 175 ? 2.432 -2.974 9.660 1.00 89.44 175 LEU A N 1
ATOM 1393 C CA . LEU A 1 175 ? 2.666 -3.606 10.956 1.00 89.44 175 LEU A CA 1
ATOM 1394 C C . LEU A 1 175 ? 4.170 -3.814 11.170 1.00 89.44 175 LEU A C 1
ATOM 1396 O O . LEU A 1 175 ? 4.702 -4.826 10.703 1.00 89.44 175 LEU A O 1
ATOM 1400 N N . PRO A 1 176 ? 4.850 -2.897 11.876 1.00 80.12 176 PRO A N 1
ATOM 1401 C CA . PRO A 1 176 ? 6.282 -3.018 12.095 1.00 80.12 176 PRO A CA 1
ATOM 1402 C C . PRO A 1 176 ? 6.611 -4.221 12.996 1.00 80.12 176 PRO A C 1
ATOM 1404 O O . PRO A 1 176 ? 5.923 -4.489 13.982 1.00 80.12 176 PRO A O 1
ATOM 1407 N N . ARG A 1 177 ? 7.684 -4.940 12.668 1.00 81.75 177 ARG A N 1
ATOM 1408 C CA . ARG A 1 177 ? 8.299 -6.046 13.413 1.00 81.75 177 ARG A CA 1
ATOM 1409 C C . ARG A 1 177 ? 9.121 -5.575 14.601 1.00 81.75 177 ARG A C 1
ATOM 1411 O O . ARG A 1 177 ? 9.344 -6.381 15.502 1.00 81.75 177 ARG A O 1
ATOM 1418 N N . SER A 1 178 ? 9.559 -4.313 14.612 1.00 79.94 178 SER A N 1
ATOM 1419 C CA . SER A 1 178 ? 10.242 -3.710 15.767 1.00 79.94 178 SER A CA 1
ATOM 1420 C C . SER A 1 178 ? 9.365 -3.719 17.022 1.00 79.94 178 SER A C 1
ATOM 1422 O O . SER A 1 178 ? 9.882 -3.728 18.135 1.00 79.94 178 SER A O 1
ATOM 1424 N N . LEU A 1 179 ? 8.039 -3.791 16.849 1.00 83.25 179 LEU A N 1
ATOM 1425 C CA . LEU A 1 179 ? 7.071 -3.883 17.931 1.00 83.25 179 LEU A CA 1
ATOM 1426 C C . LEU A 1 179 ? 6.335 -5.222 17.922 1.00 83.25 179 LEU A C 1
ATOM 1428 O O . LEU A 1 179 ? 5.834 -5.706 16.905 1.00 83.25 179 LEU A O 1
ATOM 1432 N N . LYS A 1 180 ? 6.181 -5.808 19.112 1.00 88.44 180 LYS A N 1
ATOM 1433 C CA . LYS A 1 180 ? 5.383 -7.022 19.291 1.00 88.44 180 LYS A CA 1
ATOM 1434 C C . LYS A 1 180 ? 3.894 -6.710 19.119 1.00 88.44 180 LYS A C 1
ATOM 1436 O O . LYS A 1 180 ? 3.256 -6.157 20.017 1.00 88.44 180 LYS A O 1
ATOM 1441 N N . MET A 1 181 ? 3.321 -7.123 17.992 1.00 91.44 181 MET A N 1
ATOM 1442 C CA . MET A 1 181 ? 1.872 -7.089 17.777 1.00 91.44 181 MET A CA 1
ATOM 1443 C C . MET A 1 181 ? 1.208 -8.216 18.572 1.00 91.44 181 MET A C 1
ATOM 1445 O O . MET A 1 181 ? 1.266 -9.380 18.176 1.00 91.44 181 MET A O 1
ATOM 1449 N N . HIS A 1 182 ? 0.582 -7.866 19.695 1.00 92.62 182 HIS A N 1
ATOM 1450 C CA . HIS A 1 182 ? -0.120 -8.808 20.570 1.00 92.62 182 HIS A CA 1
ATOM 1451 C C . HIS A 1 182 ? -1.385 -9.349 19.906 1.00 92.62 182 HIS A C 1
ATOM 1453 O O . HIS A 1 182 ? -1.694 -10.533 20.023 1.00 92.62 182 HIS A O 1
ATOM 1459 N N . TYR A 1 183 ? -2.076 -8.493 19.151 1.00 94.31 183 TYR A N 1
ATOM 1460 C CA . TYR A 1 183 ? -3.214 -8.895 18.339 1.00 94.31 183 TYR A CA 1
ATOM 1461 C C . TYR A 1 183 ? -3.095 -8.330 16.928 1.00 94.31 183 TYR A C 1
ATOM 1463 O O . TYR A 1 183 ? -2.655 -7.197 16.735 1.00 94.31 183 TYR A O 1
ATOM 1471 N N . LYS A 1 184 ? -3.515 -9.119 15.937 1.00 95.50 184 LYS A N 1
ATOM 1472 C CA . LYS A 1 184 ? -3.637 -8.696 14.539 1.00 95.50 184 LYS A CA 1
ATOM 1473 C C . LYS A 1 184 ? -5.010 -9.070 14.017 1.00 95.50 184 LYS A C 1
ATOM 1475 O O . LYS A 1 184 ? -5.443 -10.205 14.207 1.00 95.50 184 LYS A O 1
ATOM 1480 N N . TYR A 1 185 ? -5.652 -8.151 13.312 1.00 96.06 185 TYR A N 1
ATOM 1481 C CA . TYR A 1 185 ? -6.982 -8.335 12.756 1.00 96.06 185 TYR A CA 1
ATOM 1482 C C . TYR A 1 185 ? -7.042 -7.907 11.292 1.00 96.06 185 TYR A C 1
ATOM 1484 O O . TYR A 1 185 ? -6.539 -6.852 10.922 1.00 96.06 185 TYR A O 1
ATOM 1492 N N . ASP A 1 186 ? -7.715 -8.709 10.476 1.00 95.38 186 ASP A N 1
ATOM 1493 C CA . ASP A 1 186 ? -8.231 -8.338 9.159 1.00 95.38 186 ASP A CA 1
ATOM 1494 C C . ASP A 1 186 ? -9.739 -8.106 9.326 1.00 95.38 186 ASP A C 1
ATOM 1496 O O . ASP A 1 186 ? -10.466 -9.039 9.663 1.00 95.38 186 ASP A O 1
ATOM 1500 N N . LEU A 1 187 ? -10.225 -6.874 9.150 1.00 96.50 187 LEU A N 1
ATOM 1501 C CA . LEU A 1 187 ? -11.616 -6.494 9.444 1.00 96.50 187 LEU A CA 1
ATOM 1502 C C . LEU A 1 187 ? -12.327 -5.962 8.190 1.00 96.50 187 LEU A C 1
ATOM 1504 O O . LEU A 1 187 ? -11.820 -5.062 7.529 1.00 96.50 187 LEU A O 1
ATOM 1508 N N . LYS A 1 188 ? -13.527 -6.472 7.872 1.00 94.75 188 LYS A N 1
ATOM 1509 C CA . LYS A 1 188 ? -14.312 -6.087 6.669 1.00 94.75 188 LYS A CA 1
ATOM 1510 C C . LYS A 1 188 ? -15.720 -5.554 6.975 1.00 94.75 188 LYS A C 1
ATOM 1512 O O . LYS A 1 188 ? -16.464 -5.166 6.068 1.00 94.75 188 LYS A O 1
ATOM 1517 N N . GLY A 1 189 ? -16.134 -5.597 8.237 1.00 91.19 189 GLY A N 1
ATOM 1518 C CA . GLY A 1 189 ? -17.496 -5.334 8.686 1.00 91.19 189 GLY A CA 1
ATOM 1519 C C . GLY A 1 189 ? -18.515 -6.380 8.242 1.00 91.19 189 GLY A C 1
ATOM 1520 O O . GLY A 1 189 ? -19.684 -6.052 8.073 1.00 91.19 189 GLY A O 1
ATOM 1521 N N . SER A 1 190 ? -18.089 -7.621 7.998 1.00 88.00 190 SER A N 1
ATOM 1522 C CA . SER A 1 190 ? -18.980 -8.722 7.592 1.00 88.00 190 SER A CA 1
ATOM 1523 C C . SER A 1 190 ? -18.920 -9.874 8.592 1.00 88.00 190 SER A C 1
ATOM 1525 O O . SER A 1 190 ? -18.043 -9.913 9.448 1.00 88.00 190 SER A O 1
ATOM 1527 N N . THR A 1 191 ? -19.858 -10.816 8.507 1.00 81.00 191 THR A N 1
ATOM 1528 C CA . THR A 1 191 ? -19.966 -11.929 9.468 1.00 81.00 191 THR A CA 1
ATOM 1529 C C . THR A 1 191 ? -19.660 -13.292 8.843 1.00 81.00 191 THR A C 1
ATOM 1531 O O . THR A 1 191 ? -19.065 -14.156 9.485 1.00 81.00 191 THR A O 1
ATOM 1534 N N . TYR A 1 192 ? -19.995 -13.503 7.569 1.00 78.62 192 TYR A N 1
ATOM 1535 C CA . TYR A 1 192 ? -19.819 -14.801 6.915 1.00 78.62 192 TYR A CA 1
ATOM 1536 C C . TYR A 1 192 ? -18.338 -15.171 6.710 1.00 78.62 192 TYR A C 1
ATOM 1538 O O . TYR A 1 192 ? -17.594 -14.452 6.047 1.00 78.62 192 TYR A O 1
ATOM 1546 N N . LYS A 1 193 ? -17.904 -16.314 7.268 1.00 83.19 193 LYS A N 1
ATOM 1547 C CA . LYS A 1 193 ? -16.500 -16.794 7.255 1.00 83.19 193 LYS A CA 1
ATOM 1548 C C . LYS A 1 193 ? -15.481 -15.769 7.789 1.00 83.19 193 LYS A C 1
ATOM 1550 O O . LYS A 1 193 ? -14.300 -15.784 7.422 1.00 83.19 193 LYS A O 1
ATOM 1555 N N . ARG A 1 194 ? -15.923 -14.900 8.702 1.00 89.62 194 ARG A N 1
ATOM 1556 C CA . ARG A 1 194 ? -15.097 -13.877 9.361 1.00 89.62 194 ARG A CA 1
ATOM 1557 C C . ARG A 1 194 ? -14.609 -14.311 10.744 1.00 89.62 194 ARG A C 1
ATOM 1559 O O . ARG A 1 194 ? -14.609 -13.525 11.682 1.00 89.62 194 ARG A O 1
ATOM 1566 N N . ARG A 1 195 ? -14.163 -15.569 10.828 1.00 93.12 195 ARG A N 1
ATOM 1567 C CA . ARG A 1 195 ? -13.361 -16.137 11.923 1.00 93.12 195 ARG A CA 1
ATOM 1568 C C . ARG A 1 195 ? -12.043 -16.672 11.367 1.00 93.12 195 ARG A C 1
ATOM 1570 O O . ARG A 1 195 ? -12.005 -17.157 10.228 1.00 93.12 195 ARG A O 1
ATOM 1577 N N . ALA A 1 196 ? -10.973 -16.570 12.143 1.00 91.81 196 ALA A N 1
ATOM 1578 C CA . ALA A 1 196 ? -9.692 -17.185 11.847 1.00 91.81 196 ALA A CA 1
ATOM 1579 C C . ALA A 1 196 ? -9.856 -18.702 11.742 1.00 91.81 196 ALA A C 1
ATOM 1581 O O . ALA A 1 196 ? -10.570 -19.327 12.529 1.00 91.81 196 ALA A O 1
ATOM 1582 N N . SER A 1 197 ? -9.198 -19.292 10.745 1.00 91.06 197 SER A N 1
ATOM 1583 C CA . SER A 1 197 ? -9.193 -20.745 10.587 1.00 91.06 197 SER A CA 1
ATOM 1584 C C . SER A 1 197 ? -8.417 -21.404 11.728 1.00 91.06 197 SER A C 1
ATOM 1586 O O . SER A 1 197 ? -7.556 -20.771 12.338 1.00 91.06 197 SER A O 1
ATOM 1588 N N . ARG A 1 198 ? -8.664 -22.694 11.976 1.00 90.94 198 ARG A N 1
ATOM 1589 C CA . ARG A 1 198 ? -7.899 -23.469 12.964 1.00 90.94 198 ARG A CA 1
ATOM 1590 C C . ARG A 1 198 ? -6.386 -23.383 12.712 1.00 90.94 198 ARG A C 1
ATOM 1592 O O . ARG A 1 198 ? -5.650 -23.023 13.617 1.00 90.94 198 ARG A O 1
ATOM 1599 N N . LYS A 1 199 ? -5.962 -23.571 11.456 1.00 89.56 199 LYS A N 1
ATOM 1600 C CA . LYS A 1 199 ? -4.557 -23.454 11.031 1.00 89.56 199 LYS A CA 1
ATOM 1601 C C . LYS A 1 199 ? -3.964 -22.063 11.287 1.00 89.56 199 LYS A C 1
ATOM 1603 O O . LYS A 1 199 ? -2.788 -21.942 11.596 1.00 89.56 199 LYS A O 1
ATOM 1608 N N . GLU A 1 200 ? -4.760 -21.005 11.130 1.00 90.19 200 GLU A N 1
ATOM 1609 C CA . GLU A 1 200 ? -4.296 -19.637 11.393 1.00 90.19 200 GLU A CA 1
ATOM 1610 C C . GLU A 1 200 ? -4.087 -19.399 12.890 1.00 90.19 200 GLU A C 1
ATOM 1612 O O . GLU A 1 200 ? -3.091 -18.797 13.268 1.00 90.19 200 GLU A O 1
ATOM 1617 N N . ARG A 1 201 ? -4.990 -19.914 13.734 1.00 91.31 201 ARG A N 1
ATOM 1618 C CA . ARG A 1 201 ? -4.918 -19.797 15.199 1.00 91.31 201 ARG A CA 1
ATOM 1619 C C . ARG A 1 201 ? -3.749 -20.568 15.819 1.00 91.31 201 ARG A C 1
ATOM 1621 O O . ARG A 1 201 ? -3.332 -20.231 16.916 1.00 91.31 201 ARG A O 1
ATOM 1628 N N . GLU A 1 202 ? -3.235 -21.581 15.127 1.00 91.31 202 GLU A N 1
ATOM 1629 C CA . GLU A 1 202 ? -2.063 -22.362 15.549 1.00 91.31 202 GLU A CA 1
ATOM 1630 C C . GLU A 1 202 ? -0.730 -21.626 15.299 1.00 91.31 202 GLU A C 1
ATOM 1632 O O . GLU A 1 202 ? 0.312 -22.050 15.794 1.00 91.31 202 GLU A O 1
ATOM 1637 N N . LYS A 1 203 ? -0.730 -20.518 14.543 1.00 87.88 203 LYS A N 1
ATOM 1638 C CA . LYS A 1 203 ? 0.475 -19.702 14.337 1.00 87.88 203 LYS A CA 1
ATOM 1639 C C . LYS A 1 203 ? 0.844 -18.943 15.613 1.00 87.88 203 LYS A C 1
ATOM 1641 O O . LYS A 1 203 ? -0.031 -18.500 16.345 1.00 87.88 203 LYS A O 1
ATOM 1646 N N . ALA A 1 204 ? 2.138 -18.673 15.798 1.00 85.19 204 ALA A N 1
ATOM 1647 C CA . ALA A 1 204 ? 2.638 -17.862 16.916 1.00 85.19 204 ALA A CA 1
ATOM 1648 C C . ALA A 1 204 ? 2.033 -16.444 16.956 1.00 85.19 204 ALA A C 1
ATOM 1650 O O . ALA A 1 204 ? 1.741 -15.921 18.026 1.00 85.19 204 ALA A O 1
ATOM 1651 N N . CYS A 1 205 ? 1.812 -15.841 15.783 1.00 84.50 205 CYS A N 1
ATOM 1652 C CA . CYS A 1 205 ? 1.195 -14.522 15.638 1.00 84.50 205 CYS A CA 1
ATOM 1653 C C . CYS A 1 205 ? 0.008 -14.614 14.661 1.00 84.50 205 CYS A C 1
ATOM 1655 O O . CYS A 1 205 ?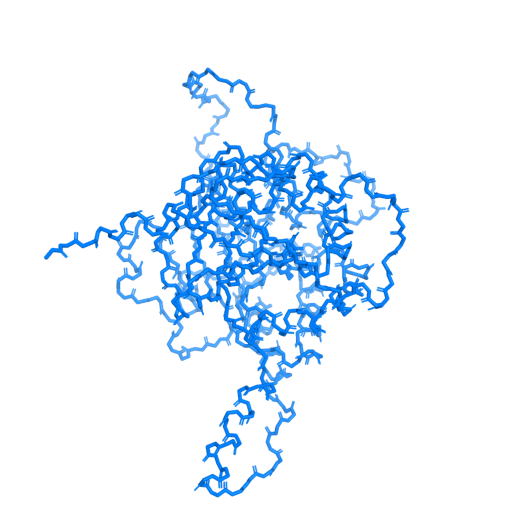 0.183 -14.286 13.477 1.00 84.50 205 CYS A O 1
ATOM 1657 N N . PRO A 1 206 ? -1.170 -15.079 15.111 1.00 91.19 206 PRO A N 1
ATOM 1658 C CA . PRO A 1 206 ? -2.332 -15.297 14.254 1.00 91.19 206 PRO A CA 1
ATOM 1659 C C . PRO A 1 206 ? -2.925 -13.976 13.749 1.00 91.19 206 PRO A C 1
ATOM 1661 O O . PRO A 1 206 ? -2.877 -12.955 14.437 1.00 91.19 206 PRO A O 1
ATOM 1664 N N . THR A 1 207 ? -3.513 -13.998 12.551 1.00 93.06 207 THR A N 1
ATOM 1665 C CA . THR A 1 207 ? -4.362 -12.907 12.054 1.00 93.06 207 THR A CA 1
ATOM 1666 C C . THR A 1 207 ? -5.836 -13.270 12.228 1.00 93.06 207 THR A C 1
ATOM 1668 O O . THR A 1 207 ? -6.392 -14.118 11.524 1.00 93.06 207 THR A O 1
ATOM 1671 N N . TYR A 1 208 ? -6.477 -12.605 13.181 1.00 95.62 208 TYR A N 1
ATOM 1672 C CA . TYR A 1 208 ? -7.888 -12.749 13.516 1.00 95.62 208 TYR A CA 1
ATOM 1673 C C . TYR A 1 208 ? -8.802 -11.977 12.559 1.00 95.62 208 TYR A C 1
ATOM 1675 O O . TYR A 1 208 ? -8.347 -11.182 11.737 1.00 95.62 208 TYR A O 1
ATOM 1683 N N . LYS A 1 209 ? -10.112 -12.225 12.641 1.00 95.50 209 LYS A N 1
ATOM 1684 C CA . LYS A 1 209 ? -11.128 -11.566 11.806 1.00 95.50 209 LYS A CA 1
ATOM 1685 C C . LYS A 1 209 ? -12.234 -10.917 12.647 1.00 95.50 209 LYS A C 1
ATOM 1687 O O . LYS A 1 209 ? -12.154 -10.866 13.868 1.00 95.50 209 LYS A O 1
ATOM 1692 N N . ASP A 1 210 ? -13.276 -10.417 11.989 1.00 94.19 210 ASP A N 1
ATOM 1693 C CA . ASP A 1 210 ? -14.348 -9.599 12.574 1.00 94.19 210 ASP A CA 1
ATOM 1694 C C . ASP A 1 210 ? -15.027 -10.244 13.783 1.00 94.19 210 ASP A C 1
ATOM 1696 O O . ASP A 1 210 ? -15.212 -9.587 14.802 1.00 94.19 210 ASP A O 1
ATOM 1700 N N . LEU A 1 211 ? -15.405 -11.522 13.683 1.00 92.88 211 LEU A N 1
ATOM 1701 C CA . LEU A 1 211 ? -16.108 -12.207 14.768 1.00 92.88 211 LEU A CA 1
ATOM 1702 C C . LEU A 1 211 ? -15.167 -12.543 15.927 1.00 92.88 211 LEU A C 1
ATOM 1704 O O . LEU A 1 211 ? -15.586 -12.533 17.074 1.00 92.88 211 LEU A O 1
ATOM 1708 N N . ASP A 1 212 ? -13.894 -12.806 15.631 1.00 95.69 212 ASP A N 1
ATOM 1709 C CA . ASP A 1 212 ? -12.881 -13.011 16.665 1.00 95.69 212 ASP A CA 1
ATOM 1710 C C . ASP A 1 212 ? -12.654 -11.714 17.459 1.00 95.69 212 ASP A C 1
ATOM 1712 O O . ASP A 1 212 ? -12.576 -11.750 18.681 1.00 95.69 212 ASP A O 1
ATOM 1716 N N . PHE A 1 213 ? -12.607 -10.566 16.772 1.00 96.44 213 PHE A N 1
ATOM 1717 C CA . PHE A 1 213 ? -12.473 -9.257 17.413 1.00 96.44 213 PHE A CA 1
ATOM 1718 C C . PHE A 1 213 ? -13.638 -8.971 18.365 1.00 96.44 213 PHE A C 1
ATOM 1720 O O . PHE A 1 213 ? -13.410 -8.572 19.501 1.00 96.44 213 PHE A O 1
ATOM 1727 N N . VAL A 1 214 ? -14.877 -9.184 17.907 1.00 93.56 214 VAL A N 1
ATOM 1728 C CA . VAL A 1 214 ? -16.082 -8.930 18.715 1.00 93.56 214 VAL A CA 1
ATOM 1729 C C . VAL A 1 214 ? -16.133 -9.823 19.957 1.00 93.56 214 VAL A C 1
ATOM 1731 O O . VAL A 1 214 ? -16.586 -9.368 21.002 1.00 93.56 214 VAL A O 1
ATOM 1734 N N . ASP A 1 215 ? -15.652 -11.062 19.858 1.00 93.44 215 ASP A N 1
ATOM 1735 C CA . ASP A 1 215 ? -15.634 -11.990 20.990 1.00 93.44 215 ASP A CA 1
ATOM 1736 C C . ASP A 1 215 ? -14.514 -11.662 21.999 1.00 93.44 215 ASP A C 1
ATOM 1738 O O . ASP A 1 215 ? -14.671 -11.912 23.192 1.00 93.44 215 ASP A O 1
ATOM 1742 N N . MET A 1 216 ? -13.382 -11.110 21.541 1.00 92.44 216 MET A N 1
ATOM 1743 C CA . MET A 1 216 ? -12.207 -10.838 22.385 1.00 92.44 216 MET A CA 1
ATOM 1744 C C . MET A 1 216 ? -12.155 -9.420 22.964 1.00 92.44 216 MET A C 1
ATOM 1746 O O . MET A 1 216 ? -11.516 -9.203 23.995 1.00 92.44 216 MET A O 1
ATOM 1750 N N . HIS A 1 217 ? -12.795 -8.445 22.318 1.00 91.06 217 HIS A N 1
ATOM 1751 C CA . HIS A 1 217 ? -12.687 -7.038 22.688 1.00 91.06 217 HIS A CA 1
ATOM 1752 C C . HIS A 1 217 ? -14.050 -6.347 22.711 1.00 91.06 217 HIS A C 1
ATOM 1754 O O . HIS A 1 217 ? -14.804 -6.393 21.743 1.00 91.06 217 HIS A O 1
ATOM 1760 N N . ASP A 1 218 ? -14.310 -5.565 23.762 1.00 92.06 218 ASP A N 1
ATOM 1761 C CA . ASP A 1 218 ? -15.446 -4.632 23.807 1.00 92.06 218 ASP A CA 1
ATOM 1762 C C . ASP A 1 218 ? -15.108 -3.271 23.157 1.00 92.06 218 ASP A C 1
ATOM 1764 O O . ASP A 1 218 ? -15.425 -2.197 23.664 1.00 92.06 218 ASP A O 1
ATOM 1768 N N . GLY A 1 219 ? -14.421 -3.319 22.014 1.00 93.75 219 GLY A N 1
ATOM 1769 C CA . GLY A 1 219 ? -13.927 -2.146 21.295 1.00 93.75 219 GLY A CA 1
ATOM 1770 C C . GLY A 1 219 ? -12.626 -1.550 21.849 1.00 93.75 219 GLY A C 1
ATOM 1771 O O . GLY A 1 219 ? -12.164 -1.858 22.948 1.00 93.75 219 GLY A O 1
ATOM 1772 N N . LEU A 1 220 ? -12.031 -0.686 21.030 1.00 95.62 220 LEU A N 1
ATOM 1773 C CA . LEU A 1 220 ? -10.839 0.106 21.311 1.00 95.62 220 LEU A CA 1
ATOM 1774 C C . LEU A 1 220 ? -11.262 1.553 21.542 1.00 95.62 220 LEU A C 1
ATOM 1776 O O . LEU A 1 220 ? -11.947 2.147 20.706 1.00 95.62 220 LEU A O 1
ATOM 1780 N N . TYR A 1 221 ? -10.869 2.108 22.678 1.00 94.81 221 TYR A N 1
ATOM 1781 C CA . TYR A 1 221 ? -11.312 3.413 23.136 1.00 94.81 221 TYR A CA 1
ATOM 1782 C C . TYR A 1 221 ? -10.257 4.472 22.838 1.00 94.81 221 TYR A C 1
ATOM 1784 O O . TYR A 1 221 ? -9.092 4.319 23.197 1.00 94.81 221 TYR A O 1
ATOM 1792 N N . PHE A 1 222 ? -10.692 5.559 22.214 1.00 92.81 222 PHE A N 1
ATOM 1793 C CA . PHE A 1 222 ? -9.865 6.717 21.891 1.00 92.81 222 PHE A CA 1
ATOM 1794 C C . PHE A 1 222 ? -10.456 7.965 22.539 1.00 92.81 222 PHE A C 1
ATOM 1796 O O . PHE A 1 222 ? -11.662 8.029 22.824 1.00 92.81 222 PHE A O 1
ATOM 1803 N N . ASP A 1 223 ? -9.625 8.985 22.738 1.00 91.38 223 ASP A N 1
ATOM 1804 C CA . ASP A 1 223 ? -10.139 10.315 23.030 1.00 91.38 223 ASP A CA 1
ATOM 1805 C C . ASP A 1 223 ? -11.006 10.826 21.861 1.00 91.38 223 ASP A C 1
ATOM 1807 O O . ASP A 1 223 ? -11.027 10.284 20.749 1.00 91.38 223 ASP A O 1
ATOM 1811 N N . THR A 1 224 ? -11.789 11.867 22.134 1.00 91.75 224 THR A N 1
ATOM 1812 C CA . THR A 1 224 ? -12.789 12.349 21.176 1.00 91.75 224 THR A CA 1
ATOM 1813 C C . THR A 1 224 ? -12.156 12.928 19.911 1.00 91.75 224 THR A C 1
ATOM 1815 O O . THR A 1 224 ? -12.726 12.757 18.830 1.00 91.75 224 THR A O 1
ATOM 1818 N N . GLU A 1 225 ? -11.005 13.590 20.019 1.00 90.25 225 GLU A N 1
ATOM 1819 C CA . GLU A 1 225 ? -10.329 14.227 18.887 1.00 90.25 225 GLU A CA 1
ATOM 1820 C C . GLU A 1 225 ? -9.750 13.162 17.960 1.00 90.25 225 GLU A C 1
ATOM 1822 O O . GLU A 1 225 ? -10.095 13.129 16.774 1.00 90.25 225 GLU A O 1
ATOM 1827 N N . THR A 1 226 ? -9.002 12.213 18.526 1.00 90.75 226 THR A N 1
ATOM 1828 C CA . THR A 1 226 ? -8.448 11.057 17.816 1.00 90.75 226 THR A CA 1
ATOM 1829 C C . THR A 1 226 ? -9.526 10.237 17.124 1.00 90.75 226 THR A C 1
ATOM 1831 O O . THR A 1 226 ? -9.415 9.947 15.931 1.00 90.75 226 THR A O 1
ATOM 1834 N N . TYR A 1 227 ? -10.608 9.895 17.832 1.00 93.62 227 TYR A N 1
ATOM 1835 C CA . TYR A 1 227 ? -11.711 9.141 17.239 1.00 93.62 227 TYR A CA 1
ATOM 1836 C C . TYR A 1 227 ? -12.318 9.883 16.043 1.00 93.62 227 TYR A C 1
ATOM 1838 O O . TYR A 1 227 ? -12.551 9.291 14.987 1.00 93.62 227 TYR A O 1
ATOM 1846 N N . ASN A 1 228 ? -12.604 11.180 16.203 1.00 92.62 228 ASN A N 1
ATOM 1847 C CA . ASN A 1 228 ? -13.234 11.971 15.150 1.00 92.62 228 ASN A CA 1
ATOM 1848 C C . ASN A 1 228 ? -12.306 12.100 13.932 1.00 92.62 228 ASN A C 1
ATOM 1850 O O . ASN A 1 228 ? -12.783 11.978 12.803 1.00 92.62 228 ASN A O 1
ATOM 1854 N N . ALA A 1 229 ? -11.003 12.302 14.148 1.00 90.69 229 ALA A N 1
ATOM 1855 C CA . ALA A 1 229 ? -10.006 12.352 13.085 1.00 90.69 229 ALA A CA 1
ATOM 1856 C C . ALA A 1 229 ? -9.923 11.015 12.331 1.00 90.69 229 ALA A C 1
ATOM 1858 O O . ALA A 1 229 ? -10.092 10.992 11.111 1.00 90.69 229 ALA A O 1
ATOM 1859 N N . LEU A 1 230 ? -9.781 9.897 13.054 1.00 92.69 230 LEU A N 1
ATOM 1860 C CA . LEU A 1 230 ? -9.718 8.550 12.482 1.00 92.69 230 LEU A CA 1
ATOM 1861 C C . LEU A 1 230 ? -10.968 8.224 11.654 1.00 92.69 230 LEU A C 1
ATOM 1863 O O . LEU A 1 230 ? -10.870 7.791 10.504 1.00 92.69 230 LEU A O 1
ATOM 1867 N N . MET A 1 231 ? -12.158 8.477 12.206 1.00 95.06 231 MET A N 1
ATOM 1868 C CA . MET A 1 231 ? -13.413 8.216 11.501 1.00 95.06 231 MET A CA 1
ATOM 1869 C C . MET A 1 231 ? -13.606 9.135 10.293 1.00 95.06 231 MET A C 1
ATOM 1871 O O . MET A 1 231 ? -14.101 8.677 9.263 1.00 95.06 231 MET A O 1
ATOM 1875 N N . LYS A 1 232 ? -13.194 10.407 10.375 1.00 94.25 232 LYS A N 1
ATOM 1876 C CA . LYS A 1 232 ? -13.237 11.339 9.239 1.00 94.25 232 LYS A CA 1
ATOM 1877 C C . LYS A 1 232 ? -12.329 10.861 8.107 1.00 94.25 232 LYS A C 1
ATOM 1879 O O . LYS A 1 232 ? -12.761 10.861 6.956 1.00 94.25 232 LYS A O 1
ATOM 1884 N N . THR A 1 233 ? -11.114 10.416 8.418 1.00 94.12 233 THR A N 1
ATOM 1885 C CA . THR A 1 233 ? -10.186 9.845 7.435 1.00 94.12 233 THR A CA 1
ATOM 1886 C C . THR A 1 233 ? -10.765 8.587 6.792 1.00 94.12 233 THR A C 1
ATOM 1888 O O . THR A 1 233 ? -10.885 8.538 5.569 1.00 94.12 233 THR A O 1
ATOM 1891 N N . LEU A 1 234 ? -11.240 7.622 7.590 1.00 95.69 234 LEU A N 1
ATOM 1892 C CA . LEU A 1 234 ? -11.869 6.398 7.075 1.00 95.69 234 LEU A CA 1
ATOM 1893 C C . LEU A 1 234 ? -13.051 6.699 6.148 1.00 95.69 234 LEU A C 1
ATOM 1895 O O . LEU A 1 234 ? -13.206 6.046 5.117 1.00 95.69 234 LEU A O 1
ATOM 1899 N N . GLN A 1 235 ? -13.882 7.689 6.489 1.00 96.38 235 GLN A N 1
ATOM 1900 C CA . GLN A 1 235 ? -14.995 8.115 5.639 1.00 96.38 235 GLN A CA 1
ATOM 1901 C C . GLN A 1 235 ? -14.516 8.662 4.291 1.00 96.38 235 GLN A C 1
ATOM 1903 O O . GLN A 1 235 ? -15.120 8.349 3.265 1.00 96.38 235 GLN A O 1
ATOM 1908 N N . ARG A 1 236 ? -13.447 9.469 4.269 1.00 95.50 236 ARG A N 1
ATOM 1909 C CA . ARG A 1 236 ? -12.868 9.998 3.024 1.00 95.50 236 ARG A CA 1
ATOM 1910 C C . ARG A 1 236 ? -12.295 8.879 2.163 1.00 95.50 236 ARG A C 1
ATOM 1912 O O . ARG A 1 236 ? -12.639 8.800 0.987 1.00 95.50 236 ARG A O 1
ATOM 1919 N N . ASP A 1 237 ? -11.524 7.978 2.759 1.00 96.25 237 ASP A N 1
ATOM 1920 C CA . ASP A 1 237 ? -10.911 6.862 2.037 1.00 96.25 237 ASP A CA 1
ATOM 1921 C C . ASP A 1 237 ? -11.972 5.899 1.493 1.00 96.25 237 ASP A C 1
ATOM 1923 O O . ASP A 1 237 ? -11.898 5.477 0.342 1.00 96.25 237 ASP A O 1
ATOM 1927 N N . CYS A 1 238 ? -13.029 5.620 2.262 1.00 95.81 238 CYS A N 1
ATOM 1928 C CA . CYS A 1 238 ? -14.153 4.816 1.782 1.00 95.81 238 CYS A CA 1
ATOM 1929 C C . CYS A 1 238 ? -14.872 5.464 0.591 1.00 95.81 238 CYS A C 1
ATOM 1931 O O . CYS A 1 238 ? -15.244 4.746 -0.333 1.00 95.81 238 CYS A O 1
ATOM 1933 N N . ARG A 1 239 ? -15.024 6.797 0.560 1.00 94.56 239 ARG A N 1
ATOM 1934 C CA . ARG A 1 239 ? -15.590 7.501 -0.608 1.00 94.56 239 ARG A CA 1
ATOM 1935 C C . ARG A 1 239 ? -14.699 7.372 -1.842 1.00 94.56 239 ARG A C 1
ATOM 1937 O O . ARG A 1 239 ? -15.218 7.216 -2.944 1.00 94.56 239 ARG A O 1
ATOM 1944 N N . VAL A 1 240 ? -13.375 7.412 -1.670 1.00 93.75 240 VAL A N 1
ATOM 1945 C CA . VAL A 1 240 ? -12.421 7.168 -2.765 1.00 93.75 240 VAL A CA 1
ATOM 1946 C C . VAL A 1 240 ? -12.554 5.731 -3.271 1.00 93.75 240 VAL A C 1
ATOM 1948 O O . VAL A 1 240 ? -12.733 5.508 -4.464 1.00 93.75 240 VAL A O 1
ATOM 1951 N N . LEU A 1 241 ? -12.554 4.740 -2.380 1.00 94.38 241 LEU A N 1
ATOM 1952 C CA . LEU A 1 241 ? -12.715 3.333 -2.766 1.00 94.38 241 LEU A CA 1
ATOM 1953 C C . LEU A 1 241 ? -14.052 3.083 -3.480 1.00 94.38 241 LEU A C 1
ATOM 1955 O O . LEU A 1 241 ? -14.104 2.389 -4.498 1.00 94.38 241 LEU A O 1
ATOM 1959 N N . GLU A 1 242 ? -15.127 3.701 -2.997 1.00 92.38 242 GLU A N 1
ATOM 1960 C CA . GLU A 1 242 ? -16.453 3.641 -3.606 1.00 92.38 242 GLU A CA 1
ATOM 1961 C C . GLU A 1 242 ? -16.491 4.282 -5.004 1.00 92.38 242 GLU A C 1
ATOM 1963 O O . GLU A 1 242 ? -17.098 3.712 -5.923 1.00 92.38 242 GLU A O 1
ATOM 1968 N N . SER A 1 243 ? -15.837 5.434 -5.199 1.00 90.94 243 SER A N 1
ATOM 1969 C CA . SER A 1 243 ? -15.791 6.118 -6.500 1.00 90.94 243 SER A CA 1
ATOM 1970 C C . SER A 1 243 ? -15.076 5.263 -7.551 1.00 90.94 243 SER A C 1
ATOM 1972 O O . SER A 1 243 ? -15.557 5.140 -8.680 1.00 90.94 243 SER A O 1
ATOM 1974 N N . PHE A 1 244 ? -14.024 4.549 -7.139 1.00 90.06 244 PHE A N 1
ATOM 1975 C CA . PHE A 1 244 ? -13.288 3.581 -7.956 1.00 90.06 244 PHE A CA 1
ATOM 1976 C C . PHE A 1 244 ? -13.947 2.197 -8.065 1.00 90.06 244 PHE A C 1
ATOM 1978 O O . PHE A 1 244 ? -13.417 1.303 -8.735 1.00 90.06 244 PHE A O 1
ATOM 1985 N N . LYS A 1 245 ? -15.129 2.011 -7.460 1.00 89.75 245 LYS A N 1
ATOM 1986 C CA . LYS A 1 245 ? -15.869 0.737 -7.444 1.00 89.75 245 LYS A CA 1
ATOM 1987 C C . LYS A 1 245 ? -15.021 -0.414 -6.886 1.00 89.75 245 LYS A C 1
ATOM 1989 O O . LYS A 1 245 ? -15.080 -1.535 -7.394 1.00 89.75 245 LYS A O 1
ATOM 1994 N N . ILE A 1 246 ? -14.219 -0.133 -5.864 1.00 90.50 246 ILE A N 1
ATOM 1995 C CA . ILE A 1 246 ? -13.404 -1.113 -5.143 1.00 90.50 246 ILE A CA 1
ATOM 1996 C C . ILE A 1 246 ? -14.251 -1.706 -4.014 1.00 90.50 246 ILE A C 1
ATOM 1998 O O . ILE A 1 246 ? -15.001 -0.997 -3.343 1.00 90.50 246 ILE A O 1
ATOM 2002 N N . MET A 1 247 ? -14.157 -3.019 -3.822 1.00 87.12 247 MET A N 1
ATOM 2003 C CA . MET A 1 247 ? -14.823 -3.742 -2.736 1.00 87.12 247 MET A CA 1
ATOM 2004 C C . MET A 1 247 ? -13.860 -4.766 -2.142 1.00 87.12 247 MET A C 1
ATOM 2006 O O . MET A 1 247 ? -12.735 -4.903 -2.610 1.00 87.12 247 MET A O 1
ATOM 2010 N N . ASP A 1 248 ? -14.304 -5.468 -1.101 1.00 86.81 248 ASP A N 1
ATOM 2011 C CA . ASP A 1 248 ? -13.558 -6.552 -0.453 1.00 86.81 248 ASP A CA 1
ATOM 2012 C C . ASP A 1 248 ? -12.198 -6.155 0.142 1.00 86.81 248 ASP A C 1
ATOM 2014 O O . ASP A 1 248 ? -11.434 -7.029 0.546 1.00 86.81 248 ASP A O 1
ATOM 2018 N N . TYR A 1 249 ? -11.949 -4.858 0.317 1.00 93.81 249 TYR A N 1
ATOM 2019 C CA . TYR A 1 249 ? -10.829 -4.339 1.096 1.00 93.81 249 TYR A CA 1
ATOM 2020 C C . TYR A 1 249 ? -11.036 -4.575 2.598 1.00 93.81 249 TYR A C 1
ATOM 2022 O O . TYR A 1 249 ? -12.168 -4.546 3.098 1.00 93.81 249 TYR A O 1
ATOM 2030 N N . SER A 1 250 ? -9.944 -4.778 3.329 1.00 94.38 250 SER A N 1
ATOM 2031 C CA . SER A 1 250 ? -9.947 -4.942 4.789 1.00 94.38 250 SER A CA 1
ATOM 2032 C C . SER A 1 250 ? -9.283 -3.752 5.468 1.00 94.38 250 SER A C 1
ATOM 2034 O O . SER A 1 250 ? -8.405 -3.125 4.886 1.00 94.38 250 SER A O 1
ATOM 2036 N N . LEU A 1 251 ? -9.630 -3.490 6.727 1.00 97.19 251 LEU A N 1
ATOM 2037 C CA . LEU A 1 251 ? -8.751 -2.770 7.640 1.00 97.19 251 LEU A CA 1
ATOM 2038 C C . LEU A 1 251 ? -7.826 -3.792 8.298 1.00 97.19 251 LEU A C 1
ATOM 2040 O O . LEU A 1 251 ? -8.302 -4.669 9.023 1.00 97.19 251 LEU A O 1
ATOM 2044 N N . LEU A 1 252 ? -6.530 -3.688 8.032 1.00 96.19 252 LEU A N 1
ATOM 2045 C CA . LEU A 1 252 ? -5.513 -4.379 8.807 1.00 96.19 252 LEU A CA 1
ATOM 2046 C C . LEU A 1 252 ? -5.281 -3.581 10.087 1.00 96.19 252 LEU A C 1
ATOM 2048 O O . LEU A 1 252 ? -5.042 -2.379 10.020 1.00 96.19 252 LEU A O 1
ATOM 2052 N N . LEU A 1 253 ? -5.378 -4.244 11.233 1.00 96.31 253 LEU A N 1
ATOM 2053 C CA . LEU A 1 253 ? -5.272 -3.637 12.555 1.00 96.31 253 LEU A CA 1
ATOM 2054 C C . LEU A 1 253 ? -4.299 -4.449 13.412 1.00 96.31 253 LEU A C 1
ATOM 2056 O O . LEU A 1 253 ? -4.537 -5.626 13.671 1.00 96.31 253 LEU A O 1
ATOM 2060 N N . GLY A 1 254 ? -3.222 -3.817 13.861 1.00 95.44 254 GLY A N 1
ATOM 2061 C CA . GLY A 1 254 ? -2.287 -4.326 14.855 1.00 95.44 254 GLY A CA 1
ATOM 2062 C C . GLY A 1 254 ? -2.496 -3.635 16.195 1.00 95.44 254 GLY A C 1
ATOM 2063 O O . GLY A 1 254 ? -2.659 -2.417 16.257 1.00 95.44 254 GLY A O 1
ATOM 2064 N N . VAL A 1 255 ? -2.492 -4.420 17.267 1.00 94.25 255 VAL A N 1
ATOM 2065 C CA . VAL A 1 255 ? -2.625 -3.941 18.642 1.00 94.25 255 VAL A CA 1
ATOM 2066 C C . VAL A 1 255 ? -1.378 -4.343 19.412 1.00 94.25 255 VAL A C 1
ATOM 2068 O O . VAL A 1 255 ? -1.090 -5.532 19.576 1.00 94.25 255 VAL A O 1
ATOM 2071 N N . HIS A 1 256 ? -0.658 -3.348 19.909 1.00 93.12 256 HIS A N 1
ATOM 2072 C CA . HIS A 1 256 ? 0.425 -3.514 20.860 1.00 93.12 256 HIS A CA 1
ATOM 2073 C C . HIS A 1 256 ? -0.077 -3.104 22.251 1.00 93.12 256 HIS A C 1
ATOM 2075 O O . HIS A 1 256 ? -0.536 -1.981 22.441 1.00 93.12 256 HIS A O 1
ATOM 2081 N N . VAL A 1 257 ? -0.052 -4.032 23.208 1.00 92.00 257 VAL A N 1
ATOM 2082 C CA . VAL A 1 257 ? -0.388 -3.754 24.609 1.00 92.00 257 VAL A CA 1
ATOM 2083 C C . VAL A 1 257 ? 0.865 -3.213 25.286 1.00 92.00 257 VAL A C 1
ATOM 2085 O O . VAL A 1 257 ? 1.918 -3.838 25.184 1.00 92.00 257 VAL A O 1
ATOM 2088 N N . LEU A 1 258 ? 0.752 -2.059 25.944 1.00 88.88 258 LEU A N 1
ATOM 2089 C CA . LEU A 1 258 ? 1.852 -1.473 26.704 1.00 88.88 258 LEU A CA 1
ATOM 2090 C C . LEU A 1 258 ? 1.885 -2.119 28.093 1.00 88.88 258 LEU A C 1
ATOM 2092 O O . LEU A 1 258 ? 0.936 -1.969 28.868 1.00 88.88 258 LEU A O 1
ATOM 2096 N N . ASP A 1 259 ? 2.964 -2.833 28.409 1.00 78.81 259 ASP A N 1
ATOM 2097 C CA . ASP A 1 259 ? 3.140 -3.429 29.732 1.00 78.81 259 ASP A CA 1
ATOM 2098 C C . ASP A 1 259 ? 3.302 -2.331 30.792 1.00 78.81 259 ASP A C 1
ATOM 2100 O O . ASP A 1 259 ? 4.229 -1.526 30.748 1.00 78.81 259 ASP A O 1
ATOM 2104 N N . GLN A 1 260 ? 2.431 -2.325 31.807 1.00 56.66 260 GLN A N 1
ATOM 2105 C CA . GLN A 1 260 ? 2.539 -1.414 32.960 1.00 56.66 260 GLN A CA 1
ATOM 2106 C C . GLN A 1 260 ? 3.674 -1.804 33.936 1.00 56.66 260 GLN A C 1
ATOM 2108 O O . GLN A 1 260 ? 3.826 -1.181 34.985 1.00 56.66 260 GLN A O 1
ATOM 2113 N N . GLY A 1 261 ? 4.449 -2.850 33.620 1.00 44.03 261 GLY A N 1
ATOM 2114 C CA . GLY A 1 261 ? 5.406 -3.488 34.528 1.00 44.03 261 GLY A CA 1
ATOM 2115 C C . GLY A 1 261 ? 6.885 -3.171 34.299 1.00 44.03 261 GLY A C 1
ATOM 2116 O O . GLY A 1 261 ? 7.693 -3.549 35.140 1.00 44.03 261 GLY A O 1
ATOM 2117 N N . HIS A 1 262 ? 7.273 -2.498 33.213 1.00 39.19 262 HIS A N 1
ATOM 2118 C CA . HIS A 1 262 ? 8.660 -2.045 33.042 1.00 39.19 262 HIS A CA 1
ATOM 2119 C C . HIS A 1 262 ? 8.755 -0.577 33.447 1.00 39.19 262 HIS A C 1
ATOM 2121 O O . HIS A 1 262 ? 8.568 0.338 32.648 1.00 39.19 262 HIS A O 1
ATOM 2127 N N . ARG A 1 263 ? 9.013 -0.374 34.745 1.00 37.09 263 ARG A N 1
ATOM 2128 C CA . ARG A 1 263 ? 9.674 0.842 35.219 1.00 37.09 263 ARG A CA 1
ATOM 2129 C C . ARG A 1 263 ? 10.997 0.986 34.464 1.00 37.09 263 ARG A C 1
ATOM 2131 O O . ARG A 1 263 ? 11.639 -0.010 34.150 1.00 37.09 263 ARG A O 1
ATOM 2138 N N . GLU A 1 264 ? 11.344 2.231 34.182 1.00 41.81 264 GLU A N 1
ATOM 2139 C CA . GLU A 1 264 ? 12.624 2.703 33.661 1.00 41.81 264 GLU A CA 1
ATOM 2140 C C . GLU A 1 264 ? 13.812 1.814 34.088 1.00 41.81 264 GLU A C 1
ATOM 2142 O O . GLU A 1 264 ? 14.060 1.646 35.281 1.00 41.81 264 GLU A O 1
ATOM 2147 N N . GLY A 1 265 ? 14.549 1.274 33.108 1.00 39.12 265 GLY A N 1
ATOM 2148 C CA . GLY A 1 265 ? 15.833 0.593 33.320 1.00 39.12 265 GLY A CA 1
ATOM 2149 C C . GLY A 1 265 ? 15.847 -0.905 33.003 1.00 39.12 265 GLY A C 1
ATOM 2150 O O . GLY A 1 265 ? 15.772 -1.714 33.914 1.00 39.12 265 GLY A O 1
ATOM 2151 N N . ASP A 1 266 ? 15.951 -1.262 31.718 1.00 30.70 266 ASP A N 1
ATOM 2152 C CA . ASP A 1 266 ? 16.851 -2.320 31.209 1.00 30.70 266 ASP A CA 1
ATOM 2153 C C . ASP A 1 266 ? 16.625 -2.509 29.702 1.00 30.70 266 ASP A C 1
ATOM 2155 O O . ASP A 1 266 ? 15.958 -3.429 29.223 1.00 30.70 266 ASP A O 1
ATOM 2159 N N . VAL A 1 267 ? 17.211 -1.606 28.913 1.00 35.09 267 VAL A N 1
ATOM 2160 C CA . VAL A 1 267 ? 17.545 -1.929 27.525 1.00 35.09 267 VAL A CA 1
ATOM 2161 C C . VAL A 1 267 ? 18.829 -2.746 27.600 1.00 35.09 267 VAL A C 1
ATOM 2163 O O . VAL A 1 267 ? 19.922 -2.189 27.678 1.00 35.09 267 VAL A O 1
ATOM 2166 N N . ASN A 1 268 ? 18.702 -4.073 27.606 1.00 28.25 268 ASN A N 1
ATOM 2167 C CA . ASN A 1 268 ? 19.840 -4.954 27.374 1.00 28.25 268 ASN A CA 1
ATOM 2168 C C . ASN A 1 268 ? 20.325 -4.745 25.934 1.00 28.25 268 ASN A C 1
ATOM 2170 O O . ASN A 1 268 ? 19.822 -5.343 24.983 1.00 28.25 268 ASN A O 1
ATOM 2174 N N . ILE A 1 269 ? 21.297 -3.843 25.792 1.00 36.31 269 ILE A N 1
ATOM 2175 C CA . ILE A 1 269 ? 22.128 -3.679 24.605 1.00 36.31 269 ILE A CA 1
ATOM 2176 C C . ILE A 1 269 ? 22.937 -4.968 24.463 1.00 36.31 269 ILE A C 1
ATOM 2178 O O . ILE A 1 269 ? 23.957 -5.150 25.122 1.00 36.31 269 ILE A O 1
ATOM 2182 N N . VAL A 1 270 ? 22.478 -5.868 23.597 1.00 32.84 270 VAL A N 1
ATOM 2183 C CA . VAL A 1 270 ? 23.324 -6.930 23.056 1.00 32.84 270 VAL A CA 1
ATOM 2184 C C . VAL A 1 270 ? 23.900 -6.413 21.740 1.00 32.84 270 VAL A C 1
ATOM 2186 O O . VAL A 1 270 ? 23.204 -6.316 20.736 1.00 32.84 270 VAL A O 1
ATOM 2189 N N . ASP A 1 271 ? 25.164 -6.005 21.835 1.00 31.23 271 ASP A N 1
ATOM 2190 C CA . ASP A 1 271 ? 26.174 -5.760 20.802 1.00 31.23 271 ASP A CA 1
ATOM 2191 C C . ASP A 1 271 ? 25.794 -5.046 19.484 1.00 31.23 271 ASP A C 1
ATOM 2193 O O . ASP A 1 271 ? 25.251 -5.607 18.536 1.00 31.23 271 ASP A O 1
ATOM 2197 N N . GLY A 1 272 ? 26.336 -3.829 19.341 1.00 35.19 272 GLY A N 1
ATOM 2198 C CA . GLY A 1 272 ? 27.342 -3.651 18.288 1.00 35.19 272 GLY A CA 1
ATOM 2199 C C . GLY A 1 272 ? 26.927 -3.068 16.936 1.00 35.19 272 GLY A C 1
ATOM 2200 O O . GLY A 1 272 ? 27.611 -3.325 15.952 1.00 35.19 272 GLY A O 1
ATOM 2201 N N . LYS A 1 273 ? 25.885 -2.235 16.851 1.00 29.20 273 LYS A N 1
ATOM 2202 C CA . LYS A 1 273 ? 25.786 -1.166 15.832 1.00 29.20 273 LYS A CA 1
ATOM 2203 C C . LYS A 1 273 ? 24.734 -0.160 16.281 1.00 29.20 273 LYS A C 1
ATOM 2205 O O . LYS A 1 273 ? 23.557 -0.487 16.338 1.00 29.20 273 LYS A O 1
ATOM 2210 N N . ARG A 1 274 ? 25.155 1.066 16.608 1.00 26.00 274 ARG A N 1
ATOM 2211 C CA . ARG A 1 274 ? 24.240 2.193 16.833 1.00 26.00 274 ARG A CA 1
ATOM 2212 C C . ARG A 1 274 ? 23.414 2.405 15.561 1.00 26.00 274 ARG A C 1
ATOM 2214 O O . ARG A 1 274 ? 23.890 3.035 14.619 1.00 26.00 274 ARG A O 1
ATOM 2221 N N . THR A 1 275 ? 22.204 1.862 15.521 1.00 29.42 275 THR A N 1
ATOM 2222 C CA . THR A 1 275 ? 21.170 2.288 14.585 1.00 29.42 275 THR A CA 1
ATOM 2223 C C . THR A 1 275 ? 20.727 3.668 15.047 1.00 29.42 275 THR A C 1
ATOM 2225 O O . THR A 1 275 ? 20.122 3.838 16.102 1.00 29.42 275 THR A O 1
ATOM 2228 N N . VAL A 1 276 ? 21.140 4.684 14.291 1.00 30.31 276 VAL A N 1
ATOM 2229 C CA . VAL A 1 276 ? 20.586 6.038 14.373 1.00 30.31 276 VAL A CA 1
ATOM 2230 C C . VAL A 1 276 ? 19.060 5.909 14.429 1.00 30.31 276 VAL A C 1
ATOM 2232 O O . VAL A 1 276 ? 18.501 5.148 13.642 1.00 30.31 276 VAL A O 1
ATOM 2235 N N . GLY A 1 277 ? 18.437 6.578 15.405 1.00 31.64 277 GLY A N 1
ATOM 2236 C CA . GLY A 1 277 ? 17.055 6.372 15.851 1.00 31.64 277 GLY A CA 1
ATOM 2237 C C . GLY A 1 277 ? 16.088 5.923 14.755 1.00 31.64 277 GLY A C 1
ATOM 2238 O O . GLY A 1 277 ? 15.843 6.651 13.792 1.00 31.64 277 GLY A O 1
ATOM 2239 N N . GLN A 1 278 ? 15.543 4.714 14.923 1.00 37.75 278 GLN A N 1
ATOM 2240 C CA . GLN A 1 278 ? 14.483 4.160 14.085 1.00 37.75 278 GLN A CA 1
ATOM 2241 C C . GLN A 1 278 ? 13.209 4.991 14.261 1.00 37.75 278 GLN A C 1
ATOM 2243 O O . GLN A 1 278 ? 12.314 4.654 15.034 1.00 37.75 278 GLN A O 1
ATOM 2248 N N . LYS A 1 279 ? 13.099 6.083 13.505 1.00 34.59 279 LYS A N 1
ATOM 2249 C CA . LYS A 1 279 ? 11.799 6.669 13.206 1.00 34.59 279 LYS A CA 1
ATOM 2250 C C . LYS A 1 279 ? 11.069 5.663 12.325 1.00 34.59 279 LYS A C 1
ATOM 2252 O O . LYS A 1 279 ? 11.461 5.453 11.183 1.00 34.59 279 LYS A O 1
ATOM 2257 N N . VAL A 1 280 ? 9.988 5.066 12.822 1.00 37.91 280 VAL A N 1
ATOM 2258 C CA . VAL A 1 280 ? 8.962 4.484 11.945 1.00 37.91 280 VAL A CA 1
ATOM 2259 C C . VAL A 1 280 ? 8.325 5.673 11.229 1.00 37.91 280 VAL A C 1
ATOM 2261 O O . VAL A 1 280 ? 7.305 6.203 11.660 1.00 37.91 280 VAL A O 1
ATOM 2264 N N . LEU A 1 281 ? 8.989 6.164 10.182 1.00 37.84 281 LEU A N 1
ATOM 2265 C CA . LEU A 1 281 ? 8.688 7.442 9.532 1.00 37.84 281 LEU A CA 1
ATOM 2266 C C . LEU A 1 281 ? 7.281 7.479 8.919 1.00 37.84 281 LEU A C 1
ATOM 2268 O O . LEU A 1 281 ? 6.829 8.536 8.495 1.00 37.84 281 LEU A O 1
ATOM 2272 N N . TYR A 1 282 ? 6.566 6.349 8.856 1.00 47.91 282 TYR A N 1
ATOM 2273 C CA . TYR A 1 282 ? 5.418 6.225 7.964 1.00 47.91 282 TYR A CA 1
ATOM 2274 C C . TYR A 1 282 ? 4.163 5.600 8.569 1.00 47.91 282 TYR A C 1
ATOM 2276 O O . TYR A 1 282 ? 3.210 5.366 7.815 1.00 47.91 282 TYR A O 1
ATOM 2284 N N . SER A 1 283 ? 4.081 5.414 9.890 1.00 41.47 283 SER A N 1
ATOM 2285 C CA . SER A 1 283 ? 2.770 5.231 10.520 1.00 41.47 283 SER A CA 1
ATOM 2286 C C . SER A 1 283 ? 2.114 6.606 10.642 1.00 41.47 283 SER A C 1
ATOM 2288 O O . SER A 1 283 ? 2.263 7.322 11.626 1.00 41.47 283 SER A O 1
ATOM 2290 N N . THR A 1 284 ? 1.371 6.986 9.599 1.00 48.47 284 THR A N 1
ATOM 2291 C CA . THR A 1 284 ? 0.605 8.240 9.502 1.00 48.47 284 THR A CA 1
ATOM 2292 C C . THR A 1 284 ? -0.405 8.404 10.630 1.00 48.47 284 THR A C 1
ATOM 2294 O O . THR A 1 284 ? -1.050 9.433 10.723 1.00 48.47 284 THR A O 1
ATOM 2297 N N . ALA A 1 285 ? -0.582 7.415 11.491 1.00 44.53 285 ALA A N 1
ATOM 2298 C CA . ALA A 1 285 ? -1.657 7.343 12.446 1.00 44.53 285 ALA A CA 1
ATOM 2299 C C . ALA A 1 285 ? -1.602 8.484 13.493 1.00 44.53 285 ALA A C 1
ATOM 2301 O O . ALA A 1 285 ? -2.639 9.091 13.747 1.00 44.53 285 ALA A O 1
ATOM 2302 N N . MET A 1 286 ? -0.422 8.869 14.008 1.00 38.69 286 MET A N 1
ATOM 2303 C CA . MET A 1 286 ? -0.287 10.020 14.928 1.00 38.69 286 MET A CA 1
ATOM 2304 C C . MET A 1 286 ? -0.224 11.387 14.239 1.00 38.69 286 MET A C 1
ATOM 2306 O O . MET A 1 286 ? -0.896 12.320 14.683 1.00 38.69 286 MET A O 1
ATOM 2310 N N . GLU A 1 287 ? 0.483 11.506 13.112 1.00 46.34 287 GLU A N 1
ATOM 2311 C CA . GLU A 1 287 ? 0.450 12.725 12.280 1.00 46.34 287 GLU A CA 1
ATOM 2312 C C . GLU A 1 287 ? -0.964 12.996 11.722 1.00 46.34 287 GLU A C 1
ATOM 2314 O O . GLU A 1 287 ? -1.321 14.121 11.371 1.00 46.34 287 GLU A O 1
ATOM 2319 N N . SER A 1 288 ? -1.826 11.971 11.709 1.00 41.03 288 SER A N 1
ATOM 2320 C CA . SER A 1 288 ? -3.231 12.067 11.312 1.00 41.03 288 SER A CA 1
ATOM 2321 C C . SER A 1 288 ? -4.176 12.625 12.370 1.00 41.03 288 SER A C 1
ATOM 2323 O O . SER A 1 288 ? -5.355 12.830 12.067 1.00 41.03 288 SER A O 1
ATOM 2325 N N . ILE A 1 289 ? -3.710 12.895 13.587 1.00 44.66 289 ILE A N 1
ATOM 2326 C CA . ILE A 1 289 ? -4.579 13.259 14.714 1.00 44.66 289 ILE A CA 1
ATOM 2327 C C . ILE A 1 289 ? -4.371 14.707 15.162 1.00 44.66 289 ILE A C 1
ATOM 2329 O O . ILE A 1 289 ? -5.351 15.378 15.477 1.00 44.66 289 ILE A O 1
ATOM 2333 N N . GLN A 1 290 ? -3.147 15.234 15.126 1.00 40.81 290 GLN A N 1
ATOM 2334 C CA . GLN A 1 290 ? -2.863 16.560 15.683 1.00 40.81 290 GLN A CA 1
ATOM 2335 C C . GLN A 1 290 ? -3.374 17.692 14.761 1.00 40.81 290 GLN A C 1
ATOM 2337 O O . GLN A 1 290 ? -3.264 17.636 13.530 1.00 40.81 290 GLN A O 1
ATOM 2342 N N . GLY A 1 291 ? -4.052 18.678 15.356 1.00 36.31 291 GLY A N 1
ATOM 2343 C CA . GLY A 1 291 ? -4.472 19.928 14.711 1.00 36.31 291 GLY A CA 1
ATOM 2344 C C . GLY A 1 291 ? -3.406 21.023 14.841 1.00 36.31 291 GLY A C 1
ATOM 2345 O O . GLY A 1 291 ? -2.476 20.871 15.626 1.00 36.31 291 GLY A O 1
ATOM 2346 N N . ASP A 1 292 ? -3.572 22.128 14.105 1.00 37.69 292 ASP A N 1
ATOM 2347 C CA . ASP A 1 292 ? -2.669 23.302 14.043 1.00 37.69 292 ASP A CA 1
ATOM 2348 C C . ASP A 1 292 ? -2.626 24.144 15.342 1.00 37.69 292 ASP A C 1
ATOM 2350 O O . ASP A 1 292 ? -2.758 25.368 15.336 1.00 37.69 292 ASP A O 1
ATOM 2354 N N . GLY A 1 293 ? -2.477 23.501 16.498 1.00 34.16 293 GLY A N 1
ATOM 2355 C CA . GLY A 1 293 ? -2.379 24.148 17.804 1.00 34.16 293 GLY A CA 1
ATOM 2356 C C . GLY A 1 293 ? -1.034 23.876 18.468 1.00 34.16 293 GLY A C 1
ATOM 2357 O O . GLY A 1 293 ? -0.445 22.820 18.271 1.00 34.16 293 GLY A O 1
ATOM 2358 N N . LYS A 1 294 ? -0.582 24.824 19.298 1.00 32.47 294 LYS A N 1
ATOM 2359 C CA . LYS A 1 294 ? 0.679 24.885 20.074 1.00 32.47 294 LYS A CA 1
ATOM 2360 C C . LYS A 1 294 ? 0.939 23.726 21.073 1.00 32.47 294 LYS A C 1
ATOM 2362 O O . LYS A 1 294 ? 1.580 23.925 22.096 1.00 32.47 294 LYS A O 1
ATOM 2367 N N . ALA A 1 295 ? 0.444 22.523 20.795 1.00 31.50 295 ALA A N 1
ATOM 2368 C CA . ALA A 1 295 ? 0.765 21.266 21.469 1.00 31.50 295 ALA A CA 1
ATOM 2369 C C . ALA A 1 295 ? 1.761 20.401 20.662 1.00 31.50 295 ALA A C 1
ATOM 2371 O O . ALA A 1 295 ? 2.086 19.293 21.079 1.00 31.50 295 ALA A O 1
ATOM 2372 N N . ALA A 1 296 ? 2.263 20.911 19.530 1.00 34.44 296 ALA A N 1
ATOM 2373 C CA . ALA A 1 296 ? 3.287 20.267 18.703 1.00 34.44 296 ALA A CA 1
ATOM 2374 C C . ALA A 1 296 ? 4.653 20.110 19.409 1.00 34.44 296 ALA A C 1
ATOM 2376 O O . ALA A 1 296 ? 5.474 19.316 18.969 1.00 34.44 296 ALA A O 1
ATOM 2377 N N . GLU A 1 297 ? 4.891 20.820 20.517 1.00 29.84 297 GLU A N 1
ATOM 2378 C CA . GLU A 1 297 ? 6.144 20.734 21.287 1.00 29.84 297 GLU A CA 1
ATOM 2379 C C . GLU A 1 297 ? 6.065 19.811 22.516 1.00 29.84 297 GLU A C 1
ATOM 2381 O O . GLU A 1 297 ? 7.085 19.557 23.147 1.00 29.84 297 GLU A O 1
ATOM 2386 N N . ALA A 1 298 ? 4.888 19.280 22.875 1.00 29.44 298 ALA A N 1
ATOM 2387 C CA . ALA A 1 298 ? 4.718 18.579 24.156 1.00 29.44 298 ALA A CA 1
ATOM 2388 C C . ALA A 1 298 ? 4.638 17.043 24.065 1.00 29.44 298 ALA A C 1
ATOM 2390 O O . ALA A 1 298 ? 4.592 16.390 25.102 1.00 29.44 298 ALA A O 1
ATOM 2391 N N . LEU A 1 299 ? 4.617 16.452 22.863 1.00 35.12 299 LEU A N 1
ATOM 2392 C CA . LEU A 1 299 ? 4.476 14.995 22.665 1.00 35.12 299 LEU A CA 1
ATOM 2393 C C . LEU A 1 299 ? 5.272 14.461 21.462 1.00 35.12 299 LEU A C 1
ATOM 2395 O O . LEU A 1 299 ? 4.937 13.424 20.893 1.00 35.12 299 LEU A O 1
ATOM 2399 N N . THR A 1 300 ? 6.376 15.121 21.105 1.00 34.75 300 THR A N 1
ATOM 2400 C CA . THR A 1 300 ? 7.470 14.482 20.359 1.00 34.75 300 THR A CA 1
ATOM 2401 C C . THR A 1 300 ? 8.230 13.547 21.303 1.00 34.75 300 THR A C 1
ATOM 2403 O O . THR A 1 300 ? 9.410 13.759 21.574 1.00 34.75 300 THR A O 1
ATOM 2406 N N . THR A 1 301 ? 7.555 12.558 21.889 1.00 37.91 301 THR A N 1
ATOM 2407 C CA . THR A 1 301 ? 8.268 11.483 22.568 1.00 37.91 301 THR A CA 1
ATOM 2408 C C . THR A 1 301 ? 8.512 10.369 21.563 1.00 37.91 301 THR A C 1
ATOM 2410 O O . THR A 1 301 ? 7.604 9.877 20.890 1.00 37.91 301 THR A O 1
ATOM 2413 N N . ASP A 1 302 ? 9.784 9.997 21.482 1.00 45.78 302 ASP A N 1
ATOM 2414 C CA . ASP A 1 302 ? 10.374 8.818 20.838 1.00 45.78 302 ASP A CA 1
ATOM 2415 C C . ASP A 1 302 ? 9.580 7.508 21.109 1.00 45.78 302 ASP A C 1
ATOM 2417 O O . ASP A 1 302 ? 9.717 6.513 20.403 1.00 45.78 302 ASP A O 1
ATOM 2421 N N . ASP A 1 303 ? 8.686 7.524 22.103 1.00 48.97 303 ASP A N 1
ATOM 2422 C CA . ASP A 1 303 ? 8.018 6.372 22.711 1.00 48.97 303 ASP A CA 1
ATOM 2423 C C . ASP A 1 303 ? 6.882 5.736 21.891 1.00 48.97 303 ASP A C 1
ATOM 2425 O O . ASP A 1 303 ? 6.479 4.609 22.177 1.00 48.97 303 ASP A O 1
ATOM 2429 N N . THR A 1 304 ? 6.301 6.429 20.905 1.00 54.50 304 THR A N 1
ATOM 2430 C CA . THR A 1 304 ? 5.087 5.925 20.216 1.00 54.50 304 THR A CA 1
ATOM 2431 C C . THR A 1 304 ? 5.360 5.194 18.905 1.00 54.50 304 THR A C 1
ATOM 2433 O O . THR A 1 304 ? 4.444 4.568 18.371 1.00 54.50 304 THR A O 1
ATOM 2436 N N . MET A 1 305 ? 6.580 5.281 18.356 1.00 62.22 305 MET A N 1
ATOM 2437 C CA . MET A 1 305 ? 6.967 4.718 17.048 1.00 62.22 305 MET A CA 1
ATOM 2438 C C . MET A 1 305 ? 5.877 4.864 15.952 1.00 62.22 305 MET A C 1
ATOM 2440 O O . MET A 1 305 ? 5.675 3.973 15.126 1.00 62.22 305 MET A O 1
ATOM 2444 N N . GLY A 1 306 ? 5.120 5.970 15.976 1.00 70.38 306 GLY A N 1
ATOM 2445 C CA . GLY A 1 306 ? 4.062 6.306 15.016 1.00 70.38 306 GLY A CA 1
ATOM 2446 C C . GLY A 1 306 ? 2.683 5.636 15.199 1.00 70.38 306 GLY A C 1
ATOM 2447 O O . GLY A 1 306 ? 1.790 5.880 14.384 1.00 70.38 306 GLY A O 1
ATOM 2448 N N . GLY A 1 307 ? 2.444 4.809 16.221 1.00 81.56 307 GLY A N 1
ATOM 2449 C CA . GLY A 1 307 ? 1.128 4.181 16.460 1.00 81.56 307 GLY A CA 1
ATOM 2450 C C . GLY A 1 307 ? 0.109 5.100 17.160 1.00 81.56 307 GLY A C 1
ATOM 2451 O O . GLY A 1 307 ? 0.487 6.002 17.891 1.00 81.56 307 GLY A O 1
ATOM 2452 N N . ILE A 1 308 ? -1.200 4.871 16.991 1.00 88.69 308 ILE A N 1
ATOM 2453 C CA . ILE A 1 308 ? -2.259 5.647 17.671 1.00 88.69 308 ILE A CA 1
ATOM 2454 C C . ILE A 1 308 ? -2.426 5.169 19.119 1.00 88.69 308 ILE A C 1
ATOM 2456 O O . ILE A 1 308 ? -2.743 3.991 19.319 1.00 88.69 308 ILE A O 1
ATOM 2460 N N . PRO A 1 309 ? -2.320 6.050 20.128 1.00 90.81 309 PRO A N 1
ATOM 2461 C CA . PRO A 1 309 ? -2.665 5.706 21.501 1.00 90.81 309 PRO A CA 1
ATOM 2462 C C . PRO A 1 309 ? -4.150 5.345 21.633 1.00 90.81 309 PRO A C 1
ATOM 2464 O O . PRO A 1 309 ? -5.030 6.087 21.196 1.00 90.81 309 PRO A O 1
ATOM 2467 N N . ALA A 1 310 ? -4.437 4.216 22.270 1.00 92.69 310 ALA A N 1
ATOM 2468 C CA . ALA A 1 310 ? -5.794 3.786 22.584 1.00 92.69 310 ALA A CA 1
ATOM 2469 C C . ALA A 1 310 ? -5.844 3.130 23.963 1.00 92.69 310 ALA A C 1
ATOM 2471 O O . ALA A 1 310 ? -4.820 2.927 24.619 1.00 92.69 310 ALA A O 1
ATOM 2472 N N . LYS A 1 311 ? -7.048 2.775 24.405 1.00 92.81 311 LYS A N 1
ATOM 2473 C CA . LYS A 1 311 ? -7.257 2.008 25.629 1.00 92.81 311 LYS A CA 1
ATOM 2474 C C . LYS A 1 311 ? -8.264 0.883 25.445 1.00 92.81 311 LYS A C 1
ATOM 2476 O O . LYS A 1 311 ? -9.138 0.950 24.578 1.00 92.81 311 LYS A O 1
ATOM 2481 N N . THR A 1 312 ? -8.174 -0.144 26.282 1.00 90.75 312 THR A N 1
ATOM 2482 C CA . THR A 1 312 ? -9.263 -1.118 26.439 1.00 90.75 312 THR A CA 1
ATOM 2483 C C . THR A 1 312 ? -10.366 -0.562 27.346 1.00 90.75 312 THR A C 1
ATOM 2485 O O . THR A 1 312 ? -10.184 0.441 28.036 1.00 90.75 312 THR A O 1
ATOM 2488 N N . HIS A 1 313 ? -11.505 -1.259 27.418 1.00 85.56 313 HIS A N 1
ATOM 2489 C CA . HIS A 1 313 ? -12.557 -0.983 28.409 1.00 85.56 313 HIS A CA 1
ATOM 2490 C C . HIS A 1 313 ? -12.075 -1.087 29.873 1.00 85.56 313 HIS A C 1
ATOM 2492 O O . HIS A 1 313 ? -12.760 -0.604 30.770 1.00 85.56 313 HIS A O 1
ATOM 2498 N N . ARG A 1 314 ? -10.914 -1.716 30.118 1.00 85.75 314 ARG A N 1
ATOM 2499 C CA . ARG A 1 314 ? -10.283 -1.879 31.441 1.00 85.75 314 ARG A CA 1
ATOM 2500 C C . ARG A 1 314 ? -9.171 -0.858 31.706 1.00 85.75 314 ARG A C 1
ATOM 2502 O O . ARG A 1 314 ? -8.405 -1.033 32.642 1.00 85.75 314 ARG A O 1
ATOM 2509 N N . ASP A 1 315 ? -9.071 0.181 30.877 1.00 84.94 315 ASP A N 1
ATOM 2510 C CA . ASP A 1 315 ? -8.040 1.227 30.941 1.00 84.94 315 ASP A CA 1
ATOM 2511 C C . ASP A 1 315 ? -6.595 0.733 30.699 1.00 84.94 315 ASP A C 1
ATOM 2513 O O . ASP A 1 315 ? -5.630 1.444 30.981 1.00 84.94 315 ASP A O 1
ATOM 2517 N N . GLU A 1 316 ? -6.419 -0.457 30.108 1.00 90.62 316 GLU A N 1
ATOM 2518 C CA . GLU A 1 316 ? -5.104 -0.908 29.631 1.00 90.62 316 GLU A CA 1
ATOM 2519 C C . GLU A 1 316 ? -4.673 -0.036 28.451 1.00 90.62 316 GLU A C 1
ATOM 2521 O O . GLU A 1 316 ? -5.445 0.159 27.507 1.00 90.62 316 GLU A O 1
ATOM 2526 N N . LYS A 1 317 ? -3.447 0.492 28.501 1.00 92.56 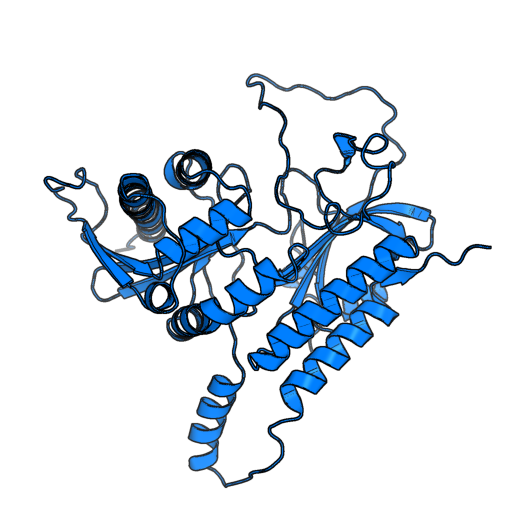317 LYS A N 1
ATOM 2527 C CA . LYS A 1 317 ? -2.906 1.360 27.454 1.00 92.56 317 LYS A CA 1
ATOM 2528 C C . LYS A 1 317 ? -2.464 0.521 26.260 1.00 92.56 317 LYS A C 1
ATOM 2530 O O . LYS A 1 317 ? -1.767 -0.480 26.406 1.00 92.56 317 LYS A O 1
ATOM 2535 N N . LEU A 1 318 ? -2.857 0.962 25.076 1.00 93.19 318 LEU A N 1
ATOM 2536 C CA . LEU A 1 318 ? -2.581 0.303 23.812 1.00 93.19 318 LEU A CA 1
ATOM 2537 C C . LEU A 1 318 ? -1.917 1.279 22.849 1.00 93.19 318 LEU A C 1
ATOM 2539 O O . LEU A 1 318 ? -2.181 2.482 22.875 1.00 93.19 318 LEU A O 1
ATOM 2543 N N . LEU A 1 319 ? -1.140 0.721 21.935 1.00 92.50 319 LEU A N 1
ATOM 2544 C CA . LEU A 1 319 ? -0.626 1.395 20.761 1.00 92.50 319 LEU A CA 1
ATOM 2545 C C . LEU A 1 319 ? -1.147 0.666 19.516 1.00 92.50 319 LEU A C 1
ATOM 2547 O O . LEU A 1 319 ? -0.985 -0.549 19.375 1.00 92.50 319 LEU A O 1
ATOM 2551 N N . ILE A 1 320 ? -1.835 1.397 18.643 1.00 93.06 320 ILE A N 1
ATOM 25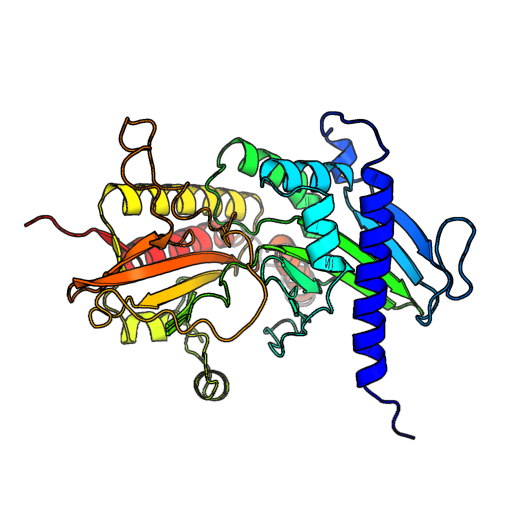52 C CA . ILE A 1 320 ? -2.598 0.841 17.525 1.00 93.06 320 ILE A CA 1
ATOM 2553 C C . ILE A 1 320 ? -1.955 1.207 16.189 1.00 93.06 320 ILE A C 1
ATOM 2555 O O . ILE A 1 320 ? -1.711 2.376 15.906 1.00 93.06 320 ILE A O 1
ATOM 2559 N N . PHE A 1 321 ? -1.779 0.215 15.323 1.00 93.12 321 PHE A N 1
ATOM 2560 C CA . PHE A 1 321 ? -1.327 0.393 13.944 1.00 93.12 321 PHE A CA 1
ATOM 2561 C C . PHE A 1 321 ? -2.425 -0.073 13.003 1.00 93.12 321 PHE A C 1
ATOM 2563 O O . PHE A 1 321 ? -2.982 -1.153 13.193 1.00 93.12 321 PHE A O 1
ATOM 2570 N N . LEU A 1 322 ? -2.781 0.730 12.004 1.00 94.75 322 LEU A N 1
ATOM 2571 C CA . LEU A 1 322 ? -3.869 0.374 11.100 1.00 94.75 322 LEU A CA 1
ATOM 2572 C C . LEU A 1 322 ? -3.676 0.927 9.692 1.00 94.75 322 LEU A C 1
ATOM 2574 O O . LEU A 1 322 ? -3.061 1.971 9.496 1.00 94.75 322 LEU A O 1
ATOM 2578 N N . GLY A 1 323 ? -4.253 0.230 8.718 1.00 95.44 323 GLY A N 1
ATOM 2579 C CA . GLY A 1 323 ? -4.256 0.631 7.314 1.00 95.44 323 GLY A CA 1
ATOM 2580 C C . GLY A 1 323 ? -5.253 -0.191 6.506 1.00 95.44 323 GLY A C 1
ATOM 2581 O O . GLY A 1 323 ? -5.523 -1.350 6.824 1.00 95.44 323 GLY A O 1
ATOM 2582 N N . ILE A 1 324 ? -5.835 0.405 5.470 1.00 96.19 324 ILE A N 1
ATOM 2583 C CA . ILE A 1 324 ? -6.695 -0.312 4.528 1.00 96.19 324 ILE A CA 1
ATOM 2584 C C . ILE A 1 324 ? -5.800 -1.120 3.584 1.00 96.19 324 ILE A C 1
ATOM 2586 O O . ILE A 1 324 ? -4.841 -0.592 3.032 1.00 96.19 324 ILE A O 1
ATOM 2590 N N . ILE A 1 325 ? -6.126 -2.393 3.371 1.00 93.62 325 ILE A N 1
ATOM 2591 C CA . ILE A 1 325 ? -5.372 -3.316 2.515 1.00 93.62 325 ILE A CA 1
ATOM 2592 C C . ILE A 1 325 ? -6.263 -3.945 1.435 1.00 93.62 325 ILE A C 1
ATOM 2594 O O . ILE A 1 325 ? -7.491 -3.881 1.501 1.00 93.62 325 ILE A O 1
ATOM 2598 N N . ASP A 1 326 ? -5.621 -4.568 0.440 1.00 89.56 326 ASP A N 1
ATOM 2599 C CA . ASP A 1 326 ? -6.261 -5.297 -0.667 1.00 89.56 326 ASP A CA 1
ATOM 2600 C C . ASP A 1 326 ? -7.246 -4.462 -1.509 1.00 89.56 326 ASP A C 1
ATOM 2602 O O . ASP A 1 326 ? -8.321 -4.909 -1.896 1.00 89.56 326 ASP A O 1
ATOM 2606 N N . ILE A 1 327 ? -6.842 -3.239 -1.866 1.00 93.19 327 ILE A N 1
ATOM 2607 C CA . ILE A 1 327 ? -7.676 -2.298 -2.638 1.00 93.19 327 ILE A CA 1
ATOM 2608 C C . ILE A 1 327 ? -7.595 -2.468 -4.167 1.00 93.19 327 ILE A C 1
ATOM 2610 O O . ILE A 1 327 ? -8.209 -1.703 -4.905 1.00 93.19 327 ILE A O 1
ATOM 2614 N N . LEU A 1 328 ? -6.825 -3.435 -4.678 1.00 88.94 328 LEU A N 1
ATOM 2615 C CA . LEU A 1 328 ? -6.620 -3.606 -6.128 1.00 88.94 328 LEU A CA 1
ATOM 2616 C C . LEU A 1 328 ? -7.690 -4.478 -6.808 1.00 88.94 328 LEU A C 1
ATOM 2618 O O . LEU A 1 328 ? -7.632 -4.716 -8.016 1.00 88.94 328 LEU A O 1
ATOM 2622 N N . GLN A 1 329 ? -8.693 -4.927 -6.053 1.00 75.75 329 GLN A N 1
ATOM 2623 C CA . GLN A 1 329 ? -9.798 -5.743 -6.547 1.00 75.75 329 GLN A CA 1
ATOM 2624 C C . GLN A 1 329 ? -11.006 -4.859 -6.892 1.00 75.75 329 GLN A C 1
ATOM 2626 O O . GLN A 1 329 ? -11.802 -4.480 -6.033 1.00 75.75 329 GLN A O 1
ATOM 2631 N N . SER A 1 330 ? -11.161 -4.511 -8.174 1.00 69.44 330 SER A N 1
ATOM 2632 C CA . SER A 1 330 ? -12.296 -3.696 -8.631 1.00 69.44 330 SER A CA 1
ATOM 2633 C C . SER A 1 330 ? -13.509 -4.533 -9.050 1.00 69.44 330 SER A C 1
ATOM 2635 O O . SER A 1 330 ? -13.427 -5.471 -9.851 1.00 69.44 330 SER A O 1
ATOM 2637 N N . TYR A 1 331 ? -14.679 -4.126 -8.553 1.00 61.88 331 TYR A N 1
ATOM 2638 C CA . TYR A 1 331 ? -15.968 -4.770 -8.788 1.00 61.88 331 TYR A CA 1
ATOM 2639 C C . TYR A 1 331 ? -16.383 -4.780 -10.262 1.00 61.88 331 TYR A C 1
ATOM 2641 O O . TYR A 1 331 ? -17.027 -5.728 -10.708 1.00 61.88 331 TYR A O 1
ATOM 2649 N N . ARG A 1 332 ? -15.991 -3.769 -11.054 1.00 59.22 332 ARG A N 1
ATOM 2650 C CA . ARG A 1 332 ? -16.339 -3.696 -12.486 1.00 59.22 332 ARG A CA 1
ATOM 2651 C C . ARG A 1 332 ? -15.837 -4.926 -13.251 1.00 59.22 332 ARG A C 1
ATOM 2653 O O . ARG A 1 332 ? -16.500 -5.389 -14.177 1.00 59.22 332 ARG A O 1
ATOM 2660 N N . PHE A 1 333 ? -14.705 -5.493 -12.835 1.00 55.22 333 PHE A N 1
ATOM 2661 C CA . PHE A 1 333 ? -14.139 -6.697 -13.443 1.00 55.22 333 PHE A CA 1
ATOM 2662 C C . PHE A 1 333 ? -14.785 -7.982 -12.929 1.00 55.22 333 PHE A C 1
ATOM 2664 O O . PHE A 1 333 ? -15.013 -8.886 -13.730 1.00 55.22 333 PHE A O 1
ATOM 2671 N N . MET A 1 334 ? -15.140 -8.044 -11.641 1.00 55.50 334 MET A N 1
ATOM 2672 C CA . MET A 1 334 ? -15.939 -9.149 -11.090 1.00 55.50 334 MET A CA 1
ATOM 2673 C C . MET A 1 334 ? -17.292 -9.243 -11.790 1.00 55.50 334 MET A C 1
ATOM 2675 O O . MET A 1 334 ? -17.698 -10.318 -12.213 1.00 55.50 334 MET A O 1
ATOM 2679 N N . LYS A 1 335 ? -17.938 -8.095 -12.017 1.00 55.75 335 LYS A N 1
ATOM 2680 C CA . LYS A 1 335 ? -19.136 -7.972 -12.846 1.00 55.75 335 LYS A CA 1
ATOM 2681 C C . LYS A 1 335 ? -18.891 -8.418 -14.280 1.00 55.75 335 LYS A C 1
ATOM 2683 O O . LYS A 1 335 ? -19.732 -9.120 -14.802 1.00 55.75 335 LYS A O 1
ATOM 2688 N N . LYS A 1 336 ? -17.778 -8.058 -14.927 1.00 55.84 336 LYS A N 1
ATOM 2689 C CA . LYS A 1 336 ? -17.480 -8.522 -16.296 1.00 55.84 336 LYS A CA 1
ATOM 2690 C C . LYS A 1 336 ? -17.352 -10.050 -16.362 1.00 55.84 336 LYS A C 1
ATOM 2692 O O . LYS A 1 336 ? -17.876 -10.646 -17.289 1.00 55.84 336 LYS A O 1
ATOM 2697 N N . LEU A 1 337 ? -16.731 -10.673 -15.358 1.00 56.66 337 LEU A N 1
ATOM 2698 C CA . LEU A 1 337 ? -16.685 -12.132 -15.193 1.00 56.66 337 LEU A CA 1
ATOM 2699 C C . LEU A 1 337 ? -18.077 -12.730 -14.942 1.00 56.66 337 LEU A C 1
ATOM 2701 O O . LEU A 1 337 ? -18.465 -13.669 -15.630 1.00 56.66 337 LEU A O 1
ATOM 2705 N N . GLU A 1 338 ? -18.847 -12.157 -14.012 1.00 55.94 338 GLU A N 1
ATOM 2706 C CA . GLU A 1 338 ? -20.235 -12.561 -13.762 1.00 55.94 338 GLU A CA 1
ATOM 2707 C C . GLU A 1 338 ? -21.111 -12.380 -15.002 1.00 55.94 338 GLU A C 1
ATOM 2709 O O . GLU A 1 338 ? -21.948 -13.227 -15.252 1.00 55.94 338 GLU A O 1
ATOM 2714 N N . HIS A 1 339 ? -20.943 -11.309 -15.779 1.00 53.34 339 HIS A N 1
ATOM 2715 C CA . HIS A 1 339 ? -21.696 -11.037 -17.003 1.00 53.34 339 HIS A CA 1
ATOM 2716 C C . HIS A 1 339 ? -21.267 -11.970 -18.130 1.00 53.34 339 HIS A C 1
ATOM 2718 O O . HIS A 1 339 ? -22.125 -12.411 -18.872 1.00 53.34 339 HIS A O 1
ATOM 2724 N N . SER A 1 340 ? -19.989 -12.339 -18.246 1.00 55.50 340 SER A N 1
ATOM 2725 C CA . SER A 1 340 ? -19.563 -13.385 -19.184 1.00 55.50 340 SER A CA 1
ATOM 2726 C C . SER A 1 340 ? -20.149 -14.754 -18.820 1.00 55.50 340 SER A C 1
ATOM 2728 O O . SER A 1 340 ? -20.483 -15.523 -19.712 1.00 55.50 340 SER A O 1
ATOM 2730 N N . TRP A 1 341 ? -20.324 -15.041 -17.525 1.00 52.06 341 TRP A N 1
ATOM 2731 C CA . TRP A 1 341 ? -20.984 -16.259 -17.046 1.00 52.06 341 TRP A CA 1
ATOM 2732 C C . TRP A 1 341 ? -22.520 -16.200 -17.162 1.00 52.06 341 TRP A C 1
ATOM 2734 O O . TRP A 1 341 ? -23.148 -17.179 -17.540 1.00 52.06 341 TRP A O 1
ATOM 2744 N N . LYS A 1 342 ? -23.142 -15.052 -16.873 1.00 47.97 342 LYS A N 1
ATOM 2745 C CA . LYS A 1 342 ? -24.598 -14.820 -16.945 1.00 47.97 342 LYS A CA 1
ATOM 2746 C C . LYS A 1 342 ? -25.098 -14.592 -18.370 1.00 47.97 342 LYS A C 1
ATOM 2748 O O . LYS A 1 342 ? -26.209 -14.980 -18.683 1.00 47.97 342 LYS A O 1
ATOM 2753 N N . ALA A 1 343 ? -24.266 -14.088 -19.279 1.00 49.88 343 ALA A N 1
ATOM 2754 C CA . ALA A 1 343 ? -24.555 -14.129 -20.714 1.00 49.88 343 ALA A CA 1
ATOM 2755 C C . ALA A 1 343 ? -24.667 -15.576 -21.235 1.00 49.88 343 ALA A C 1
ATOM 2757 O O . ALA A 1 343 ? -25.297 -15.805 -22.260 1.00 49.88 343 ALA A O 1
ATOM 2758 N N . LEU A 1 344 ? -24.098 -16.554 -20.514 1.00 52.38 344 LEU A N 1
ATOM 2759 C CA . LEU A 1 344 ? -24.302 -17.983 -20.760 1.00 52.38 344 LEU A CA 1
ATOM 2760 C C . LEU A 1 344 ? -25.577 -18.525 -20.075 1.00 52.38 344 LEU A C 1
ATOM 2762 O O . LEU A 1 344 ? -26.097 -19.559 -20.483 1.00 52.38 344 LEU A O 1
ATOM 2766 N N . VAL A 1 345 ? -26.073 -17.855 -19.027 1.00 4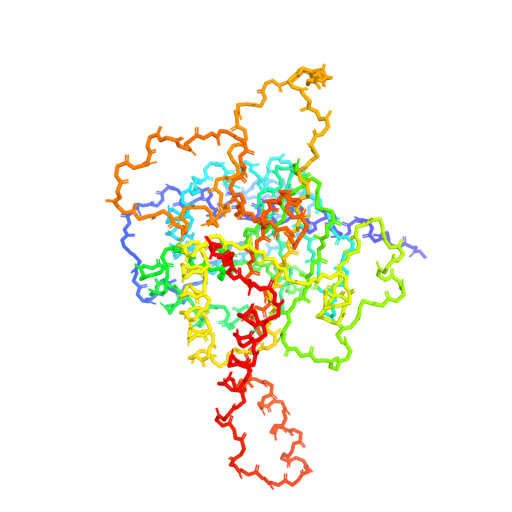5.34 345 VAL A N 1
ATOM 2767 C CA . VAL A 1 345 ? -27.192 -18.293 -18.177 1.00 45.34 345 VAL A CA 1
ATOM 2768 C C . VAL A 1 345 ? -27.999 -17.072 -17.703 1.00 45.34 345 VAL A C 1
ATOM 2770 O O . VAL A 1 345 ? -27.805 -16.586 -16.593 1.00 45.34 345 VAL A O 1
ATOM 2773 N N . TYR A 1 346 ? -28.909 -16.604 -18.558 1.00 34.06 346 TYR A N 1
ATOM 2774 C CA . TYR A 1 346 ? -29.961 -15.609 -18.299 1.00 34.06 346 TYR A CA 1
ATOM 2775 C C . TYR A 1 346 ? -29.582 -14.182 -17.844 1.00 34.06 346 TYR A C 1
ATOM 2777 O O . TYR A 1 346 ? -28.766 -13.928 -16.956 1.00 34.06 346 TYR A O 1
ATOM 2785 N N . ASP A 1 347 ? -30.296 -13.237 -18.457 1.00 44.28 347 ASP A N 1
ATOM 2786 C CA . ASP A 1 347 ? -30.143 -11.794 -18.306 1.00 44.28 347 ASP A CA 1
ATOM 2787 C C . ASP A 1 347 ? -30.844 -11.251 -17.049 1.00 44.28 347 ASP A C 1
ATOM 2789 O O . ASP A 1 347 ? -31.849 -11.792 -16.584 1.00 44.28 347 ASP A O 1
ATOM 2793 N N . GLY A 1 348 ? -30.315 -10.165 -16.488 1.00 41.41 348 GLY A N 1
ATOM 2794 C CA . GLY A 1 348 ? -30.839 -9.592 -15.249 1.00 41.41 348 GLY A CA 1
ATOM 2795 C C . GLY A 1 348 ? -30.126 -8.311 -14.849 1.00 41.41 348 GLY A C 1
ATOM 2796 O O . GLY A 1 348 ? -29.245 -8.310 -13.981 1.00 41.41 348 GLY A O 1
ATOM 2797 N N . ASP A 1 349 ? -30.511 -7.219 -15.501 1.00 46.50 349 ASP A N 1
ATOM 2798 C CA . ASP A 1 349 ? -30.028 -5.874 -15.221 1.00 46.50 349 ASP A CA 1
ATOM 2799 C C . ASP A 1 349 ? -30.779 -5.236 -14.032 1.00 46.50 349 ASP A C 1
ATOM 2801 O O . ASP A 1 349 ? -31.918 -5.602 -13.757 1.00 46.50 349 ASP A O 1
ATOM 2805 N N . THR A 1 350 ? -30.134 -4.271 -13.350 1.00 40.62 350 THR A N 1
ATOM 2806 C CA . THR A 1 350 ? -30.622 -3.359 -12.263 1.00 40.62 350 THR A CA 1
ATOM 2807 C C . THR A 1 350 ? -30.159 -3.513 -10.792 1.00 40.62 350 THR A C 1
ATOM 2809 O O . THR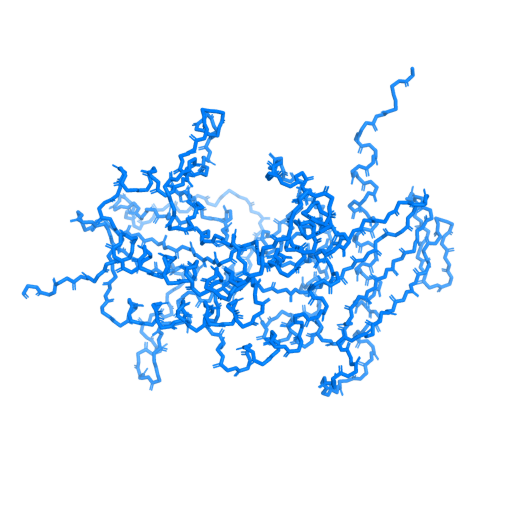 A 1 350 ? -30.369 -2.588 -10.015 1.00 40.62 350 THR A O 1
ATOM 2812 N N . VAL A 1 351 ? -29.359 -4.506 -10.367 1.00 43.09 351 VAL A N 1
ATOM 2813 C CA . VAL A 1 351 ? -28.884 -4.600 -8.939 1.00 43.09 351 VAL A CA 1
ATOM 2814 C C . VAL A 1 351 ? -27.460 -4.026 -8.710 1.00 43.09 351 VAL A C 1
ATOM 2816 O O . VAL A 1 351 ? -26.743 -4.353 -7.765 1.00 43.09 351 VAL A O 1
ATOM 2819 N N . SER A 1 352 ? -26.971 -3.206 -9.641 1.00 46.03 352 SER A N 1
ATOM 2820 C CA . SER A 1 352 ? -25.532 -2.967 -9.853 1.00 46.03 352 SER A CA 1
ATOM 2821 C C . SER A 1 352 ? -24.900 -1.886 -8.962 1.00 46.03 352 SER A C 1
ATOM 2823 O O . SER A 1 352 ? -23.786 -2.071 -8.466 1.00 46.03 352 SER A O 1
ATOM 2825 N N . VAL A 1 353 ? -25.598 -0.763 -8.759 1.00 44.59 353 VAL A N 1
ATOM 2826 C CA . VAL A 1 353 ? -25.007 0.479 -8.219 1.00 44.59 353 VAL A CA 1
ATOM 2827 C C . VAL A 1 353 ? -24.881 0.454 -6.693 1.00 44.59 353 VAL A C 1
ATOM 2829 O O . VAL A 1 353 ? -23.950 1.038 -6.148 1.00 44.59 353 VAL A O 1
ATOM 2832 N N . HIS A 1 354 ? -25.731 -0.308 -6.000 1.00 52.84 354 HIS A N 1
ATOM 2833 C CA . HIS A 1 354 ? -25.734 -0.363 -4.537 1.00 52.84 354 HIS A CA 1
ATOM 2834 C C . HIS A 1 354 ? -24.562 -1.142 -3.919 1.00 52.84 354 HIS A C 1
ATOM 2836 O O . HIS A 1 354 ? -24.322 -0.988 -2.726 1.00 52.84 354 HIS A O 1
ATOM 2842 N N . ARG A 1 355 ? -23.813 -1.974 -4.666 1.00 80.31 355 ARG A N 1
ATOM 2843 C CA . ARG A 1 355 ? -22.863 -2.919 -4.037 1.00 80.31 355 ARG A CA 1
ATOM 2844 C C . ARG A 1 355 ? -21.634 -2.249 -3.387 1.00 80.31 355 ARG A C 1
ATOM 2846 O O . ARG A 1 355 ? -21.385 -2.560 -2.222 1.00 80.31 355 ARG A O 1
ATOM 2853 N N . PRO A 1 356 ? -20.913 -1.307 -4.038 1.00 85.94 356 PRO A N 1
ATOM 2854 C CA . PRO A 1 356 ? -19.769 -0.640 -3.404 1.00 85.94 356 PRO A CA 1
ATOM 2855 C C . PRO A 1 356 ? -20.176 0.302 -2.267 1.00 85.94 356 PRO A C 1
ATOM 2857 O O . PRO A 1 356 ? -19.589 0.247 -1.191 1.00 85.94 356 PRO A O 1
ATOM 2860 N N . SER A 1 357 ? -21.232 1.099 -2.460 1.00 88.62 357 SER A N 1
ATOM 2861 C CA . SER A 1 357 ? -21.763 2.008 -1.435 1.00 88.62 357 SER A CA 1
ATOM 2862 C C . SER A 1 357 ? -22.245 1.246 -0.200 1.00 88.62 357 SER A C 1
ATOM 2864 O O . SER A 1 357 ? -21.960 1.624 0.934 1.00 88.62 357 SER A O 1
ATOM 2866 N N . PHE A 1 358 ? -22.944 0.122 -0.403 1.00 90.19 358 PHE A N 1
ATOM 2867 C CA . PHE A 1 358 ? -23.360 -0.757 0.687 1.00 90.19 358 PHE A CA 1
ATOM 2868 C C . PHE A 1 358 ? -22.156 -1.350 1.424 1.00 90.19 358 PHE A C 1
ATOM 2870 O O . PHE A 1 358 ? -22.147 -1.361 2.656 1.00 90.19 358 PHE A O 1
ATOM 2877 N N . TYR A 1 359 ? -21.128 -1.802 0.693 1.00 91.25 359 TYR A N 1
ATOM 2878 C CA . TYR A 1 359 ? -19.893 -2.306 1.293 1.00 91.25 359 TYR A CA 1
ATOM 2879 C C . TYR A 1 359 ? -19.224 -1.238 2.167 1.00 91.25 359 TYR A C 1
ATOM 2881 O O . TYR A 1 359 ? -18.963 -1.497 3.342 1.00 91.25 359 TYR A O 1
ATOM 2889 N N . ALA A 1 360 ? -19.011 -0.036 1.625 1.00 94.31 360 ALA A N 1
ATOM 2890 C CA . ALA A 1 360 ? -18.386 1.082 2.325 1.00 94.31 360 ALA A CA 1
ATOM 2891 C C . ALA A 1 360 ? -19.170 1.490 3.582 1.00 94.31 360 ALA A C 1
ATOM 2893 O O . ALA A 1 360 ? -18.592 1.603 4.663 1.00 94.31 360 ALA A O 1
ATOM 2894 N N . ASN A 1 361 ? -20.496 1.619 3.481 1.00 95.12 361 ASN A N 1
ATOM 2895 C CA . ASN A 1 361 ? -21.355 1.951 4.619 1.00 95.12 361 ASN A CA 1
ATOM 2896 C C . ASN A 1 361 ? -21.318 0.874 5.709 1.00 95.12 361 ASN A C 1
ATOM 2898 O O . ASN A 1 361 ? -21.214 1.191 6.894 1.00 95.12 361 ASN A O 1
ATOM 2902 N N . ARG A 1 362 ? -21.372 -0.407 5.326 1.00 94.75 362 ARG A N 1
ATOM 2903 C CA . ARG A 1 362 ? -21.268 -1.533 6.263 1.00 94.75 362 ARG A CA 1
ATOM 2904 C C . ARG A 1 362 ? -19.910 -1.544 6.966 1.00 94.75 362 ARG A C 1
ATOM 2906 O O . ARG A 1 362 ? -19.860 -1.694 8.186 1.00 94.75 362 ARG A O 1
ATOM 2913 N N . PHE A 1 363 ? -18.833 -1.363 6.204 1.00 96.38 363 PHE A N 1
ATOM 2914 C CA . PHE A 1 363 ? -17.468 -1.273 6.710 1.00 96.38 363 PHE A CA 1
ATOM 2915 C C . PHE A 1 363 ? -17.337 -0.133 7.729 1.00 96.38 363 PHE A C 1
ATOM 2917 O O . PHE A 1 363 ? -16.987 -0.384 8.879 1.00 96.38 363 PHE A O 1
ATOM 2924 N N . LEU A 1 364 ? -17.724 1.092 7.358 1.00 97.06 364 LEU A N 1
ATOM 2925 C CA . LEU A 1 364 ? -17.670 2.267 8.235 1.00 97.06 364 LEU A CA 1
ATOM 2926 C C . LEU A 1 364 ? -18.513 2.097 9.498 1.00 97.06 364 LEU A C 1
ATOM 2928 O O . LEU A 1 364 ? -18.050 2.417 10.592 1.00 97.06 364 LEU A O 1
ATOM 2932 N N . LYS A 1 365 ? -19.734 1.564 9.366 1.00 96.75 365 LYS A N 1
ATOM 2933 C CA . LYS A 1 365 ? -20.613 1.305 10.510 1.00 96.75 365 LYS A CA 1
ATOM 2934 C C . LYS A 1 365 ? -19.968 0.324 11.479 1.00 96.75 365 LYS A C 1
ATOM 2936 O O . LYS A 1 365 ? -20.011 0.558 12.683 1.00 96.75 365 LYS A O 1
ATOM 2941 N N . PHE A 1 366 ? -19.364 -0.755 10.986 1.00 96.50 366 PHE A N 1
ATOM 2942 C CA . PHE A 1 366 ? -18.677 -1.717 11.843 1.00 96.50 366 PHE A CA 1
ATOM 2943 C C . PHE A 1 366 ? -17.477 -1.085 12.558 1.00 96.50 366 PHE A C 1
ATOM 2945 O O . PHE A 1 366 ? -17.391 -1.188 13.783 1.00 96.50 366 PHE A O 1
ATOM 2952 N N . MET A 1 367 ? -16.618 -0.359 11.832 1.00 97.25 367 MET A N 1
ATOM 2953 C CA . MET A 1 367 ? -15.462 0.314 12.435 1.00 97.25 367 MET A CA 1
ATOM 2954 C C . MET A 1 367 ? -15.891 1.321 13.507 1.00 97.25 367 MET A C 1
ATOM 2956 O O . MET A 1 367 ? -15.365 1.288 14.611 1.00 97.25 367 MET A O 1
ATOM 2960 N N . GLY A 1 368 ? -16.895 2.157 13.231 1.00 95.62 368 GLY A N 1
ATOM 2961 C CA . GLY A 1 368 ? -17.322 3.214 14.152 1.00 95.62 368 GLY A CA 1
ATOM 2962 C C . GLY A 1 368 ? -18.217 2.773 15.315 1.00 95.62 368 GLY A C 1
ATOM 2963 O O . GLY A 1 368 ? -18.378 3.547 16.254 1.00 95.62 368 GLY A O 1
ATOM 2964 N N . SER A 1 369 ? -18.824 1.579 15.259 1.00 92.06 369 SER A N 1
ATOM 2965 C CA . SER A 1 369 ? -19.752 1.098 16.305 1.00 92.06 369 SER A CA 1
ATOM 2966 C C . SER A 1 369 ? -19.249 -0.103 17.100 1.00 92.06 369 SER A C 1
ATOM 2968 O O . SER A 1 369 ? -19.687 -0.311 18.232 1.00 92.06 369 SER A O 1
ATOM 2970 N N . ARG A 1 370 ? -18.360 -0.920 16.525 1.00 94.56 370 ARG A N 1
ATOM 2971 C CA . ARG A 1 370 ? -17.851 -2.140 17.166 1.00 94.56 370 ARG A CA 1
ATOM 2972 C C . ARG A 1 370 ? -16.365 -2.053 17.471 1.00 94.56 370 ARG A C 1
ATOM 2974 O O . ARG A 1 370 ? -15.973 -2.436 18.566 1.00 94.56 370 ARG A O 1
ATOM 2981 N N . VAL A 1 371 ? -15.568 -1.554 16.527 1.00 96.69 371 VAL A N 1
ATOM 2982 C CA . VAL A 1 371 ? -14.103 -1.582 16.634 1.00 96.69 371 VAL A CA 1
ATOM 2983 C C . VAL A 1 371 ? -13.579 -0.381 17.404 1.00 96.69 371 VAL A C 1
ATOM 2985 O O . VAL A 1 371 ? -12.870 -0.555 18.386 1.00 96.69 371 VAL A O 1
ATOM 2988 N N . PHE A 1 372 ? -13.954 0.827 16.996 1.00 96.19 372 PHE A N 1
ATOM 2989 C CA . PHE A 1 372 ? -13.497 2.074 17.594 1.00 96.19 372 PHE A CA 1
ATOM 2990 C C . PHE A 1 372 ? -14.624 2.706 18.403 1.00 96.19 372 PHE A C 1
ATOM 2992 O O . PHE A 1 372 ? -15.766 2.787 17.944 1.00 96.19 372 PHE A O 1
ATOM 2999 N N . ARG A 1 373 ? -14.305 3.168 19.611 1.00 94.38 373 ARG A N 1
ATOM 3000 C CA . ARG A 1 373 ? -15.238 3.801 20.546 1.00 94.38 373 ARG A CA 1
ATOM 3001 C C . ARG A 1 373 ? -14.639 5.080 21.120 1.00 94.38 373 ARG A C 1
ATOM 3003 O O . ARG A 1 373 ? -13.423 5.234 21.202 1.00 94.38 373 ARG A O 1
ATOM 3010 N N . LYS A 1 374 ? -15.512 5.997 21.535 1.00 92.06 374 LYS A N 1
ATOM 3011 C CA . LYS A 1 374 ? -15.121 7.205 22.270 1.00 92.06 374 LYS A CA 1
ATOM 3012 C C . LYS A 1 374 ? -15.033 6.896 23.758 1.00 92.06 374 LYS A C 1
ATOM 3014 O O . LYS A 1 374 ? -15.933 6.254 24.301 1.00 92.06 374 LYS A O 1
ATOM 3019 N N . ILE A 1 375 ? -14.000 7.405 24.419 1.00 85.06 375 ILE A N 1
ATOM 3020 C CA . ILE A 1 375 ? -13.970 7.493 25.880 1.00 85.06 375 ILE A CA 1
ATOM 3021 C C . ILE A 1 375 ? -15.092 8.449 26.303 1.00 85.06 375 ILE A C 1
ATOM 3023 O O . ILE A 1 375 ? -15.088 9.623 25.929 1.00 85.06 375 ILE A O 1
ATOM 3027 N N . GLN A 1 376 ? -16.072 7.949 27.055 1.00 74.56 376 GLN A N 1
ATOM 3028 C CA . GLN A 1 376 ? -17.078 8.807 27.675 1.00 74.56 376 GLN A CA 1
ATOM 3029 C C . GLN A 1 376 ? -16.419 9.514 28.862 1.00 74.56 376 GLN A C 1
ATOM 3031 O O . GLN A 1 376 ? -15.933 8.853 29.781 1.00 74.56 376 GLN A O 1
ATOM 3036 N N . ARG A 1 377 ? -16.358 10.850 28.832 1.00 60.97 377 ARG A N 1
ATOM 3037 C CA . ARG A 1 377 ? -15.992 11.625 30.023 1.00 60.97 377 ARG A CA 1
ATOM 3038 C C . ARG A 1 377 ? -17.098 11.420 31.062 1.00 60.97 377 ARG A C 1
ATOM 3040 O O . ARG A 1 377 ? -18.261 11.656 30.741 1.00 60.97 377 ARG A O 1
ATOM 3047 N N . LYS A 1 378 ? -16.724 10.914 32.239 1.00 48.75 378 LYS A N 1
ATOM 3048 C CA . LYS A 1 378 ? -17.574 10.958 33.434 1.00 48.75 378 LYS A CA 1
ATOM 3049 C C . LYS A 1 378 ? -17.717 12.389 33.921 1.00 48.75 378 LYS A C 1
ATOM 3051 O O . LYS A 1 378 ? -16.728 13.143 33.767 1.00 48.75 378 LYS A O 1
#